Protein AF-A0A3B9BF27-F1 (afdb_monomer)

Radius of gyration: 24.74 Å; Cα contacts (8 Å, |Δi|>4): 960; chains: 1; bounding box: 70×64×66 Å

Nearest PDB structures (foldseek):
  7t56-assembly1_B  TM=7.769E-01  e=1.059E-02  Acetivibrio thermocellus
  8qyq-assembly2_B  TM=7.021E-01  e=7.537E-02  Bos taurus
  7dhw-assembly1_A  TM=6.834E-01  e=6.370E-02  Arabidopsis thaliana
  7uwz-assembly1_A  TM=6.287E-01  e=6.737E-02  synthetic construct
  2xk0-assembly1_A  TM=6.830E-01  e=8.406E-01  Drosophila melanogaster

Mean predicted aligned error: 11.47 Å

Foldseek 3Di:
DDDDDDDDPPPDPDPDWDWDWWAFPVGDIFTWTWPADDPQKTWTAGPVRDIDIDGVNRTDPVNSVVNVVRNVVVVVVVVVPPDDDDDFDDADPFWVVNVCVQQVFPQDPGQDQWQDFPVRNCVRRVFDWFWAAQFKTKGKDCDDPPDGTSRADFNMKMWMDHRGTTAKIKTWGQFLQVAQQADDFPPPLHHHDPHDPDLVVSQVRLVVRLVSNQVSLCVRQNHWDWDWADDFLLIFIWTWGDHGQWIWTWGGDGSGTIMIMIGGVVCVVVRNDDDADDQVVLLVVLLVQWDQDPLQKTFGGRQTAAAPHSGQQQQLRQVCSQCVSNVQDGDSSSLCVQQVAHRRGDGDNVSSLVRCQRSLVVSVKGKDKDQFQDDLVVLCVCLNSSWKKKFKFAPDPVVVVVQVVLQVVVVVDDSVVLLVVQVVVLVCCVVPDQDDQPHRIGIWIFGIAGPSSQKTWIAGNSTDVRRTTIDHSSVSRSGTSRIMMTMHD

Sequence (489 aa):
MKAFFFIFWITCSSLNGQFIELKNTTGTIIEARVLSFQNGKVKLQRNDGLTFVASISIFDSQSIEVIKQKAGEISESKKSRTVSSGSRAEKSKVSFSKMNESVGQELFVDINLWDDTADEVGGRLNWPVESATSNSISCRLYAPSNYRFLGSRPYSAVFYGSTDNISSFSLVFANKGDCFAAGGVAEEHFKDGTVTNDPAELEKMIERDAEFITQKLDDILGPGKRQNFGQGSAKRKVTRWDWNDHSFLVSVAEGEFVSLSIDKIEVADKRGRQSKVADMHLRRVHEANVEKRDNGDVVILNIPMVDQGPKGYCVPATFERCMRYMEIPADMYLLAMAGNTGMGGGTVISTLVNSVQQEVWTAGRTLNTLNGFPTFKELEKYLKDGVPILWGMHSTQWFNDTANRRTSMRKASQPDMWRKIIEKADEKLEDVSSPQRGENLHICIIHGFNETTKEIAFTDSWGPRFTERWISAKEAEHFSSGRCWVIEY

Secondary structure (DSSP, 8-state):
-------------------EEEEBTTS-EEEEEEEEEETTEEEEEETTS-EEEEEGGGB-HHHHHHHHHHHHHHHHHHHTT------PPPPPSS-HHHHHHHHTS---SSS-STTS-HHHHHHHHTPPEEEE-SS-EEEEE---TT--BTTB--SEEEEEE-SS-EEEEEEEEEEGGGTT--S--GGG--S-------HHHHHHHHHHHHHHHHHHHHHHH-S-EEEEE-SGGG-EEEEEEEETTEEEEEEEETTTEEEEEEEEHHHHHTTTPPPPPPHHHHHHHHHHTEEE-TTSEEEE--PPP----SSB-HHHHHHHHHHHHTT----HHHHHHHTTPPTTB---HHHHHHHHHHHHHHTT-EEEEEESSPPHHHHHHHHHTT--EEEEEE--HHHHHHHHHHHHHHTTS-HHHHHHHHHHHHTTGGGSPPPPTTSSEEEEEEEEEETTTTEEEEE-SS-GGGS-EEEEHHHHHHTEEEEEEEEE-

Solvent-accessible surface area (backbone atoms only — not comparable to full-atom values): 26097 Å² total; per-residue (Å²): 141,81,85,85,82,82,79,80,78,78,76,75,82,72,84,85,56,71,72,41,79,38,36,31,72,87,68,56,74,45,58,30,19,71,77,44,61,58,97,64,33,33,33,36,31,34,89,89,62,56,69,51,76,44,57,44,82,51,35,28,75,68,34,43,52,54,52,53,52,53,34,50,57,52,53,57,58,51,68,74,67,77,81,82,90,72,91,74,72,83,73,58,91,72,50,38,67,61,49,23,62,48,34,60,42,60,75,48,94,49,82,62,64,59,71,39,29,44,70,58,49,25,59,54,65,69,28,48,77,52,21,81,40,95,76,37,28,29,26,47,31,73,44,56,96,85,46,49,50,29,83,31,52,36,51,37,36,34,38,40,25,24,88,66,19,41,60,37,36,48,31,33,33,42,43,36,43,55,20,59,32,12,39,48,68,60,98,53,48,71,52,69,50,100,45,60,92,47,67,71,57,50,34,52,43,24,52,52,44,46,51,46,39,50,48,49,44,30,77,73,68,42,84,60,45,82,45,68,35,45,54,60,54,54,47,42,61,27,38,36,41,72,57,65,64,33,27,43,34,40,31,72,44,89,74,44,31,21,35,39,35,41,33,39,38,71,42,58,74,51,22,56,60,77,81,67,68,59,54,74,59,51,48,56,54,26,40,71,26,40,46,77,45,96,87,52,39,37,36,45,51,66,63,51,58,36,59,40,66,38,34,43,34,39,57,26,17,44,48,26,25,56,33,46,61,68,75,31,93,62,48,40,68,49,39,30,57,40,15,63,40,34,76,35,21,50,54,50,63,70,47,28,54,64,32,47,44,55,42,37,45,68,44,61,30,44,74,44,80,43,91,31,63,74,53,72,71,55,48,49,55,38,33,67,54,30,38,53,34,41,36,33,25,42,67,41,69,69,54,51,57,48,24,57,51,43,46,56,53,53,79,80,45,57,67,75,62,44,27,55,53,44,55,58,48,60,73,50,46,84,78,50,82,70,76,59,91,84,51,53,71,43,39,36,35,40,34,25,36,22,81,86,53,47,27,33,27,32,28,48,30,67,30,77,88,32,65,69,36,33,45,43,47,68,55,52,49,60,37,38,67,44,39,28,34,37,68,44,105

pLDDT: mean 85.92, std 17.18, range [22.39, 98.81]

Structure (mmCIF, N/CA/C/O backbone):
data_AF-A0A3B9BF27-F1
#
_entry.id   AF-A0A3B9BF27-F1
#
loop_
_atom_site.group_PDB
_atom_site.id
_atom_site.type_symbol
_atom_site.label_atom_id
_atom_site.label_alt_id
_atom_site.label_comp_id
_atom_site.label_asym_id
_atom_site.label_entity_id
_atom_site.label_seq_id
_atom_site.pdbx_PDB_ins_code
_atom_site.Cartn_x
_atom_site.Cartn_y
_atom_site.Cartn_z
_atom_site.occupancy
_atom_site.B_iso_or_equiv
_atom_site.auth_seq_id
_atom_site.auth_comp_id
_atom_site.auth_asym_id
_atom_site.auth_atom_id
_atom_site.pdbx_PDB_model_num
ATOM 1 N N . MET A 1 1 ? 45.923 -36.203 27.748 1.00 36.72 1 MET A N 1
ATOM 2 C CA . MET A 1 1 ? 44.979 -35.082 27.938 1.00 36.72 1 MET A CA 1
ATOM 3 C C . MET A 1 1 ? 44.240 -34.851 26.631 1.00 36.72 1 MET A C 1
ATOM 5 O O . MET A 1 1 ? 44.827 -34.320 25.702 1.00 36.72 1 MET A O 1
ATOM 9 N N . LYS A 1 2 ? 43.006 -35.351 26.516 1.00 24.52 2 LYS A N 1
ATOM 10 C CA . LYS A 1 2 ? 42.128 -35.133 25.358 1.00 24.52 2 LYS A CA 1
ATOM 11 C C . LYS A 1 2 ? 40.866 -34.456 25.883 1.00 24.52 2 LYS A C 1
ATOM 13 O O . LYS A 1 2 ? 40.175 -35.036 26.714 1.00 24.52 2 LYS A O 1
ATOM 18 N N . ALA A 1 3 ? 40.650 -33.213 25.468 1.00 25.34 3 ALA A N 1
ATOM 19 C CA . ALA A 1 3 ? 39.481 -32.424 25.822 1.00 25.34 3 ALA A CA 1
ATOM 20 C C . ALA A 1 3 ? 38.277 -32.891 24.992 1.00 25.34 3 ALA A C 1
ATOM 22 O O . ALA A 1 3 ? 38.377 -33.053 23.775 1.00 25.34 3 ALA A O 1
ATOM 23 N N . PHE A 1 4 ? 37.161 -33.135 25.674 1.00 24.33 4 PHE A N 1
ATOM 24 C CA . PHE A 1 4 ? 35.871 -33.469 25.084 1.00 24.33 4 PHE A CA 1
ATOM 25 C C . PHE A 1 4 ? 35.261 -32.222 24.431 1.00 24.33 4 PHE A C 1
ATOM 27 O O . PHE A 1 4 ? 34.983 -31.237 25.111 1.00 24.33 4 PHE A O 1
ATOM 34 N N . PHE A 1 5 ? 35.025 -32.282 23.120 1.00 23.50 5 PHE A N 1
ATOM 35 C CA . PHE A 1 5 ? 34.144 -31.354 22.415 1.00 23.50 5 PHE A CA 1
ATOM 36 C C . PHE A 1 5 ? 32.696 -31.823 22.600 1.00 23.50 5 PHE A C 1
ATOM 38 O O . PHE A 1 5 ? 32.316 -32.885 22.108 1.00 23.50 5 PHE A O 1
ATOM 45 N N . PHE A 1 6 ? 31.886 -31.034 23.303 1.00 23.61 6 PHE A N 1
ATOM 46 C CA . PHE A 1 6 ? 30.432 -31.177 23.292 1.00 23.61 6 PHE A CA 1
ATOM 47 C C . PHE A 1 6 ? 29.896 -30.560 21.995 1.00 23.61 6 PHE A C 1
ATOM 49 O O . PHE A 1 6 ? 29.881 -29.342 21.834 1.00 23.61 6 PHE A O 1
ATOM 56 N N . ILE A 1 7 ? 29.471 -31.407 21.059 1.00 24.73 7 ILE A N 1
ATOM 57 C CA . ILE A 1 7 ? 28.690 -30.992 19.892 1.00 24.73 7 ILE A CA 1
ATOM 58 C C . ILE A 1 7 ? 27.243 -30.834 20.366 1.00 24.73 7 ILE A C 1
ATOM 60 O O . ILE A 1 7 ? 26.553 -31.822 20.612 1.00 24.73 7 ILE A O 1
ATOM 64 N N . PHE A 1 8 ? 26.786 -29.590 20.506 1.00 23.47 8 PHE A N 1
ATOM 65 C CA . PHE A 1 8 ? 25.363 -29.288 20.633 1.00 23.47 8 PHE A CA 1
ATOM 66 C C . PHE A 1 8 ? 24.697 -29.556 19.281 1.00 23.47 8 PHE A C 1
ATOM 68 O O . PHE A 1 8 ? 24.867 -28.799 18.326 1.00 23.47 8 PHE A O 1
ATOM 75 N N . TRP A 1 9 ? 23.941 -30.647 19.192 1.00 22.39 9 TRP A N 1
ATOM 76 C CA . TRP A 1 9 ? 22.953 -30.814 18.134 1.00 22.39 9 TRP A CA 1
ATOM 77 C C . TRP A 1 9 ? 21.828 -29.813 18.396 1.00 22.39 9 TRP A C 1
ATOM 79 O O . TRP A 1 9 ? 21.000 -30.012 19.283 1.00 22.39 9 TRP A O 1
ATOM 89 N N . ILE A 1 10 ? 21.801 -28.719 17.635 1.00 25.25 10 ILE A N 1
ATOM 90 C CA . ILE A 1 10 ? 20.584 -27.925 17.482 1.00 25.25 10 ILE A CA 1
ATOM 91 C C . ILE A 1 10 ? 19.628 -28.807 16.683 1.00 25.25 10 ILE A C 1
ATOM 93 O O . ILE A 1 10 ? 19.760 -28.960 15.470 1.00 25.25 10 ILE A O 1
ATOM 97 N N . THR A 1 11 ? 18.691 -29.443 17.380 1.00 23.88 11 THR A N 1
ATOM 98 C CA . THR A 1 11 ? 17.555 -30.111 16.756 1.00 23.88 11 THR A CA 1
ATOM 99 C C . THR A 1 11 ? 16.756 -29.058 16.001 1.00 23.88 11 THR A C 1
ATOM 101 O O . THR A 1 11 ? 16.058 -28.241 16.602 1.00 23.88 11 THR A O 1
ATOM 104 N N . CYS A 1 12 ? 16.895 -29.067 14.678 1.00 24.80 12 CYS A N 1
ATOM 105 C CA . CYS A 1 12 ? 15.988 -28.404 13.761 1.00 24.80 12 CYS A CA 1
ATOM 106 C C . CYS A 1 12 ? 14.573 -28.896 14.099 1.00 24.80 12 CYS A C 1
ATOM 108 O O . CYS A 1 12 ? 14.295 -30.094 14.016 1.00 24.80 12 CYS A O 1
ATOM 110 N N . SER A 1 13 ? 13.705 -28.003 14.570 1.00 25.14 13 SER A N 1
ATOM 111 C CA . SER A 1 13 ? 12.299 -28.307 14.806 1.00 25.14 13 SER A CA 1
ATOM 112 C C . SER A 1 13 ? 11.662 -28.646 13.464 1.00 25.14 13 SER A C 1
ATOM 114 O O . SER A 1 13 ? 11.386 -27.782 12.635 1.00 25.14 13 SER A O 1
ATOM 116 N N . SER A 1 14 ? 11.473 -29.940 13.238 1.00 28.36 14 SER A N 1
ATOM 117 C CA . SER A 1 14 ? 10.860 -30.476 12.041 1.00 28.36 14 SER A CA 1
ATOM 118 C C . SER A 1 14 ? 9.440 -29.922 11.879 1.00 28.36 14 SER A C 1
ATOM 120 O O . SER A 1 14 ? 8.567 -30.078 12.738 1.00 28.36 14 SER A O 1
ATOM 122 N N . LEU A 1 15 ? 9.192 -29.266 10.743 1.00 39.56 15 LEU A N 1
ATOM 123 C CA . LEU A 1 15 ? 7.848 -29.092 10.196 1.00 39.56 15 LEU A CA 1
ATOM 124 C C . LEU A 1 15 ? 7.354 -30.488 9.784 1.00 39.56 15 LEU A C 1
ATOM 126 O O . LEU A 1 15 ? 7.536 -30.899 8.639 1.00 39.56 15 LEU A O 1
ATOM 130 N N . ASN A 1 16 ? 6.816 -31.243 10.742 1.00 46.56 16 ASN A N 1
ATOM 131 C CA . ASN A 1 16 ? 6.290 -32.590 10.529 1.00 46.56 16 ASN A CA 1
ATOM 132 C C . ASN A 1 16 ? 5.032 -32.543 9.651 1.00 46.56 16 ASN A C 1
ATOM 134 O O . ASN A 1 16 ? 3.933 -32.295 10.136 1.00 46.56 16 ASN A O 1
ATOM 138 N N . GLY A 1 17 ? 5.206 -32.830 8.366 1.00 60.81 17 GLY A N 1
ATOM 139 C CA . GLY A 1 17 ? 4.141 -33.238 7.458 1.00 60.81 17 GLY A CA 1
ATOM 140 C C . GLY A 1 17 ? 4.750 -34.129 6.382 1.00 60.81 17 GLY A C 1
ATOM 141 O O . GLY A 1 17 ? 5.678 -33.694 5.701 1.00 60.81 17 GLY A O 1
ATOM 142 N N . GLN A 1 18 ? 4.285 -35.376 6.277 1.00 81.62 18 GLN A N 1
ATOM 143 C CA . GLN A 1 18 ? 4.713 -36.302 5.223 1.00 81.62 18 GLN A CA 1
ATOM 144 C C . GLN A 1 18 ? 4.196 -35.823 3.861 1.00 81.62 18 GLN A C 1
ATOM 146 O O . GLN A 1 18 ? 3.058 -35.359 3.759 1.00 81.62 18 GLN A O 1
ATOM 151 N N . PHE A 1 19 ? 5.035 -35.948 2.832 1.00 89.69 19 PHE A N 1
ATOM 152 C CA . PHE A 1 19 ? 4.610 -35.809 1.442 1.00 89.69 19 PHE A CA 1
ATOM 153 C C . PHE A 1 19 ? 3.716 -36.992 1.062 1.00 89.69 19 PHE A C 1
ATOM 155 O O . PHE A 1 19 ? 3.984 -38.130 1.450 1.00 89.69 19 PHE A O 1
ATOM 162 N N . ILE A 1 20 ? 2.628 -36.697 0.359 1.00 93.00 20 ILE A N 1
ATOM 163 C CA . ILE A 1 20 ? 1.628 -37.655 -0.108 1.00 93.00 20 ILE A CA 1
ATOM 164 C C . ILE A 1 20 ? 1.391 -37.442 -1.606 1.00 93.00 20 ILE A C 1
ATOM 166 O O . ILE A 1 20 ? 1.459 -36.312 -2.098 1.00 93.00 20 ILE A O 1
ATOM 170 N N . GLU A 1 21 ? 1.092 -38.518 -2.332 1.00 94.81 21 GLU A N 1
ATOM 171 C CA . GLU A 1 21 ? 0.585 -38.415 -3.701 1.00 94.81 21 GLU A CA 1
ATOM 172 C C . GLU A 1 21 ? -0.877 -37.966 -3.680 1.00 94.81 21 GLU A C 1
ATOM 174 O O . GLU A 1 21 ? -1.715 -38.542 -2.984 1.00 94.81 21 GLU A O 1
ATOM 179 N N . LEU A 1 22 ? -1.180 -36.934 -4.462 1.00 94.56 22 LEU A N 1
ATOM 180 C CA . LEU A 1 22 ? -2.523 -36.423 -4.686 1.00 94.56 22 LEU A CA 1
ATOM 181 C C . LEU A 1 22 ? -2.805 -36.419 -6.181 1.00 94.56 22 LEU A C 1
ATOM 183 O O . LEU A 1 22 ? -2.006 -35.928 -6.979 1.00 94.56 22 LEU A O 1
ATOM 187 N N . LYS A 1 23 ? -3.967 -36.930 -6.559 1.00 95.38 23 LYS A N 1
ATOM 188 C CA . LYS A 1 23 ? -4.416 -37.038 -7.939 1.00 95.38 23 LYS A CA 1
ATOM 189 C C . LYS A 1 23 ? -5.615 -36.133 -8.174 1.00 95.38 23 LYS A C 1
ATOM 191 O O . LYS A 1 23 ? -6.569 -36.109 -7.395 1.00 95.38 23 LYS A O 1
ATOM 196 N N . ASN A 1 24 ? -5.554 -35.357 -9.249 1.00 90.69 24 ASN A N 1
ATOM 197 C CA . ASN A 1 24 ? -6.658 -34.500 -9.651 1.00 90.69 24 ASN A CA 1
ATOM 198 C C . ASN A 1 24 ? -7.724 -35.282 -10.450 1.00 90.69 24 ASN A C 1
ATOM 200 O O . ASN A 1 24 ? -7.491 -36.400 -10.916 1.00 90.69 24 ASN A O 1
ATOM 204 N N . THR A 1 25 ? -8.891 -34.675 -10.662 1.00 84.81 25 THR A N 1
ATOM 205 C CA . THR A 1 25 ? -10.006 -35.272 -11.418 1.00 84.81 25 THR A CA 1
ATOM 206 C C . THR A 1 25 ? -9.689 -35.520 -12.896 1.00 84.81 25 THR A C 1
ATOM 208 O O . THR A 1 25 ? -10.371 -36.318 -13.534 1.00 84.81 25 THR A O 1
ATOM 211 N N . THR A 1 26 ? -8.638 -34.896 -13.444 1.00 87.50 26 THR A N 1
ATOM 212 C CA . THR A 1 26 ? -8.158 -35.131 -14.819 1.00 87.50 26 THR A CA 1
ATOM 213 C C . THR A 1 26 ? -7.039 -36.174 -14.903 1.00 87.50 26 THR A C 1
ATOM 215 O O . THR A 1 26 ? -6.529 -36.431 -15.990 1.00 87.50 26 THR A O 1
ATOM 218 N N . GLY A 1 27 ? -6.648 -36.786 -13.782 1.00 84.25 27 GLY A N 1
ATOM 219 C CA . GLY A 1 27 ? -5.651 -37.853 -13.711 1.00 84.25 27 GLY A CA 1
ATOM 220 C C . GLY A 1 27 ? -4.201 -37.415 -13.482 1.00 84.25 27 GLY A C 1
ATOM 221 O O . GLY A 1 27 ? -3.340 -38.282 -13.344 1.00 84.25 27 GLY A O 1
ATOM 222 N N . THR A 1 28 ? -3.921 -36.115 -13.403 1.00 90.06 28 THR A N 1
ATOM 223 C CA . THR A 1 28 ? -2.600 -35.567 -13.069 1.00 90.06 28 THR A CA 1
ATOM 224 C C . THR A 1 28 ? -2.277 -35.825 -11.603 1.00 90.06 28 THR A C 1
ATOM 226 O O . THR A 1 28 ? -3.087 -35.530 -10.724 1.00 90.06 28 THR A O 1
ATOM 229 N N . ILE A 1 29 ? -1.075 -36.336 -11.345 1.00 93.81 29 ILE A N 1
ATOM 230 C CA . ILE A 1 29 ? -0.583 -36.647 -10.003 1.00 93.81 29 ILE A CA 1
ATOM 231 C C . ILE A 1 29 ? 0.442 -35.597 -9.579 1.00 93.81 29 ILE A C 1
ATOM 233 O O . ILE A 1 29 ? 1.282 -35.175 -10.376 1.00 93.81 29 ILE A O 1
ATOM 237 N N . ILE A 1 30 ? 0.367 -35.181 -8.320 1.00 92.44 30 ILE A N 1
ATOM 238 C CA . ILE A 1 30 ? 1.354 -34.333 -7.658 1.00 92.44 30 ILE A CA 1
ATOM 239 C C . ILE A 1 30 ? 1.804 -34.990 -6.355 1.00 92.44 30 ILE A C 1
ATOM 241 O O . ILE A 1 30 ? 1.023 -35.666 -5.692 1.00 92.44 30 ILE A O 1
ATOM 245 N N . GLU A 1 31 ? 3.042 -34.730 -5.952 1.00 94.75 31 GLU A N 1
ATOM 246 C CA . GLU A 1 31 ? 3.528 -35.052 -4.614 1.00 94.75 31 GLU A CA 1
ATOM 247 C C . GLU A 1 31 ? 3.560 -33.764 -3.785 1.00 94.75 31 GLU A C 1
ATOM 249 O O . GLU A 1 31 ? 4.245 -32.793 -4.128 1.00 94.75 31 GLU A O 1
ATOM 254 N N . ALA A 1 32 ? 2.778 -33.723 -2.711 1.00 92.62 32 ALA A N 1
ATOM 255 C CA . ALA A 1 32 ? 2.674 -32.546 -1.862 1.00 92.62 32 ALA A CA 1
ATOM 256 C C . ALA A 1 32 ? 2.400 -32.929 -0.410 1.00 92.62 32 ALA A C 1
ATOM 258 O O . ALA A 1 32 ? 1.841 -33.982 -0.123 1.00 92.62 32 ALA A O 1
ATOM 259 N N . ARG A 1 33 ? 2.758 -32.058 0.529 1.00 92.62 33 ARG A N 1
ATOM 260 C CA . ARG A 1 33 ? 2.316 -32.159 1.921 1.00 92.62 33 ARG A CA 1
ATOM 261 C C . ARG A 1 33 ? 1.164 -31.198 2.180 1.00 92.62 33 ARG A C 1
ATOM 263 O O . ARG A 1 33 ? 1.168 -30.066 1.693 1.00 92.62 33 ARG A O 1
ATOM 270 N N . VAL A 1 34 ? 0.197 -31.642 2.976 1.00 89.81 34 VAL A N 1
ATOM 271 C CA . VAL A 1 34 ? -0.914 -30.802 3.438 1.00 89.81 34 VAL A CA 1
ATOM 272 C C . VAL A 1 34 ? -0.406 -29.874 4.531 1.00 89.81 34 VAL A C 1
ATOM 274 O O . VAL A 1 34 ? 0.190 -30.330 5.503 1.00 89.81 34 VAL A O 1
ATOM 277 N N . LEU A 1 35 ? -0.627 -28.573 4.365 1.00 83.19 35 LEU A N 1
ATOM 278 C CA . LEU A 1 35 ? -0.299 -27.559 5.370 1.00 83.19 35 LEU A CA 1
ATOM 279 C C . LEU A 1 35 ? -1.537 -27.139 6.167 1.00 83.19 35 LEU A C 1
ATOM 281 O O . LEU A 1 35 ? -1.462 -26.935 7.378 1.00 83.19 35 LEU A O 1
ATOM 285 N N . SER A 1 36 ? -2.678 -27.018 5.491 1.00 83.19 36 SER A N 1
ATOM 286 C CA . SER A 1 36 ? -3.979 -26.744 6.100 1.00 83.19 36 SER A CA 1
ATOM 287 C C . SER A 1 36 ? -5.114 -27.150 5.157 1.00 83.19 36 SER A C 1
ATOM 289 O O . SER A 1 36 ? -4.931 -27.235 3.942 1.00 83.19 36 SER A O 1
ATOM 291 N N . PHE A 1 37 ? -6.294 -27.407 5.717 1.00 83.12 37 PHE A N 1
ATOM 292 C CA . PHE A 1 37 ? -7.528 -27.638 4.969 1.00 83.12 37 PHE A CA 1
ATOM 293 C C . PHE A 1 37 ? -8.686 -26.996 5.725 1.00 83.12 37 PHE A C 1
ATOM 295 O O . PHE A 1 37 ? -8.902 -27.305 6.897 1.00 83.12 37 PHE A O 1
ATOM 302 N N . GLN A 1 38 ? -9.415 -26.109 5.057 1.00 75.38 38 GLN A N 1
ATOM 303 C CA . GLN A 1 38 ? -10.543 -25.384 5.634 1.00 75.38 38 GLN A CA 1
ATOM 304 C C . GLN A 1 38 ? -11.486 -24.955 4.510 1.00 75.38 38 GLN A C 1
ATOM 306 O O . GLN A 1 38 ? -11.040 -24.616 3.414 1.00 75.38 38 GLN A O 1
ATOM 311 N N . ASN A 1 39 ? -12.796 -25.022 4.751 1.00 71.44 39 ASN A N 1
ATOM 312 C CA . ASN A 1 39 ? -13.835 -24.543 3.827 1.00 71.44 39 ASN A CA 1
ATOM 313 C C . ASN A 1 39 ? -13.705 -25.077 2.387 1.00 71.44 39 ASN A C 1
ATOM 315 O O . ASN A 1 39 ? -13.898 -24.357 1.410 1.00 71.44 39 ASN A O 1
ATOM 319 N N . GLY A 1 40 ? -13.341 -26.355 2.239 1.00 75.25 40 GLY A N 1
ATOM 320 C CA . GLY A 1 40 ? -13.203 -26.981 0.923 1.00 75.25 40 GLY A CA 1
ATOM 321 C C . GLY A 1 40 ? -11.987 -26.505 0.120 1.00 75.25 40 GLY A C 1
ATOM 322 O O . GLY A 1 40 ? -11.905 -26.806 -1.068 1.00 75.25 40 GLY A O 1
ATOM 323 N N . LYS A 1 41 ? -11.033 -25.794 0.728 1.00 81.31 41 LYS A N 1
ATOM 324 C CA . LYS A 1 41 ? -9.732 -25.465 0.133 1.00 81.31 41 LYS A CA 1
ATOM 325 C C . LYS A 1 41 ? -8.607 -26.124 0.923 1.00 81.31 41 LYS A C 1
ATOM 327 O O . LYS A 1 41 ? -8.663 -26.203 2.149 1.00 81.31 41 LYS A O 1
ATOM 332 N N . VAL A 1 42 ? -7.581 -26.590 0.220 1.00 88.88 42 VAL A N 1
ATOM 333 C CA . VAL A 1 42 ? -6.380 -27.202 0.798 1.00 88.88 42 VAL A CA 1
ATOM 334 C C . VAL A 1 42 ? -5.151 -26.375 0.430 1.00 88.88 42 VAL A C 1
ATOM 336 O O . VAL A 1 42 ? -4.945 -26.044 -0.738 1.00 88.88 42 VAL A O 1
ATOM 339 N N . LYS A 1 43 ? -4.333 -26.036 1.429 1.00 86.69 43 LYS A N 1
ATOM 340 C CA . LYS A 1 43 ? -3.001 -25.455 1.241 1.00 86.69 43 LYS A CA 1
ATOM 341 C C . LYS A 1 43 ? -2.001 -26.599 1.161 1.00 86.69 43 LYS A C 1
ATOM 343 O O . LYS A 1 43 ? -1.880 -27.394 2.097 1.00 86.69 43 LYS A O 1
ATOM 348 N N . LEU A 1 44 ? -1.301 -26.679 0.041 1.00 89.69 44 LEU A N 1
ATOM 349 C CA . LEU A 1 44 ? -0.354 -27.737 -0.278 1.00 89.69 44 LEU A CA 1
ATOM 350 C C . LEU A 1 44 ? 1.029 -27.141 -0.487 1.00 89.69 44 LEU A C 1
ATOM 352 O O . LEU A 1 44 ? 1.158 -26.041 -1.020 1.00 89.69 44 LEU A O 1
ATOM 356 N N . GLN A 1 45 ? 2.056 -27.889 -0.103 1.00 84.88 45 GLN A N 1
ATOM 357 C CA . GLN A 1 45 ? 3.433 -27.579 -0.458 1.00 84.88 45 GLN A CA 1
ATOM 358 C C . GLN A 1 45 ? 4.056 -28.746 -1.211 1.00 84.88 45 GLN A C 1
ATOM 360 O O . GLN A 1 45 ? 4.026 -29.876 -0.725 1.00 84.88 45 GLN A O 1
ATOM 365 N N . ARG A 1 46 ? 4.624 -28.467 -2.381 1.00 89.25 46 ARG A N 1
ATOM 366 C CA . ARG A 1 46 ? 5.381 -29.426 -3.194 1.00 89.25 46 ARG A CA 1
ATOM 367 C C . ARG A 1 46 ? 6.794 -29.639 -2.655 1.00 89.25 46 ARG A C 1
ATOM 369 O O . ARG A 1 46 ? 7.268 -28.897 -1.796 1.00 89.25 46 ARG A O 1
ATOM 376 N N . ASN A 1 47 ? 7.460 -30.678 -3.150 1.00 83.44 47 ASN A N 1
ATOM 377 C CA . ASN A 1 47 ? 8.831 -31.023 -2.758 1.00 83.44 47 ASN A CA 1
ATOM 378 C C . ASN A 1 47 ? 9.860 -29.921 -3.095 1.00 83.44 47 ASN A C 1
ATOM 380 O O . ASN A 1 47 ? 10.835 -29.756 -2.369 1.00 83.44 47 ASN A O 1
ATOM 384 N N . ASP A 1 48 ? 9.595 -29.122 -4.128 1.00 73.75 48 ASP A N 1
ATOM 385 C CA . ASP A 1 48 ? 10.350 -27.928 -4.531 1.00 73.75 48 ASP A CA 1
ATOM 386 C C . ASP A 1 48 ? 10.136 -26.711 -3.604 1.00 73.75 48 ASP A C 1
ATOM 388 O O . ASP A 1 48 ? 10.753 -25.665 -3.792 1.00 73.75 48 ASP A O 1
ATOM 392 N N . GLY A 1 49 ? 9.284 -26.840 -2.582 1.00 69.81 49 GLY A N 1
ATOM 393 C CA . GLY A 1 49 ? 8.975 -25.793 -1.612 1.00 69.81 49 GLY A CA 1
ATOM 394 C C . GLY A 1 49 ? 7.829 -24.867 -2.025 1.00 69.81 49 GLY A C 1
ATOM 395 O O . GLY A 1 49 ? 7.341 -24.117 -1.168 1.00 69.81 49 GLY A O 1
ATOM 396 N N . LEU A 1 50 ? 7.339 -24.951 -3.268 1.00 69.75 50 LEU A N 1
ATOM 397 C CA . LEU A 1 50 ? 6.244 -24.117 -3.756 1.00 69.75 50 LEU A CA 1
ATOM 398 C C . LEU A 1 50 ? 4.958 -24.430 -2.991 1.00 69.75 50 LEU A C 1
ATOM 400 O O . LEU A 1 50 ? 4.515 -25.579 -2.910 1.00 69.75 50 LEU A O 1
ATOM 404 N N . THR A 1 51 ? 4.361 -23.383 -2.426 1.00 80.69 51 THR A N 1
ATOM 405 C CA . THR A 1 51 ? 3.111 -23.467 -1.672 1.00 80.69 51 THR A CA 1
ATOM 406 C C . THR A 1 51 ? 1.984 -22.847 -2.476 1.00 80.69 51 THR A C 1
ATOM 408 O O . THR A 1 51 ? 2.128 -21.753 -3.012 1.00 80.69 51 THR A O 1
ATOM 411 N N . PHE A 1 52 ? 0.853 -23.536 -2.545 1.00 75.06 52 PHE A N 1
ATOM 412 C CA . PHE A 1 52 ? -0.315 -23.082 -3.285 1.00 75.06 52 PHE A CA 1
ATOM 413 C C . PHE A 1 52 ? -1.596 -23.551 -2.603 1.00 75.06 52 PHE A C 1
ATOM 415 O O . PHE A 1 52 ? -1.599 -24.492 -1.805 1.00 75.06 52 PHE A O 1
ATOM 422 N N . VAL A 1 53 ? -2.695 -22.869 -2.911 1.00 81.81 53 VAL A N 1
ATOM 423 C CA . VAL A 1 53 ? -4.028 -23.202 -2.411 1.00 81.81 53 VAL A CA 1
ATOM 424 C C . VAL A 1 53 ? -4.856 -23.726 -3.572 1.00 81.81 53 VAL A C 1
ATOM 426 O O . VAL A 1 53 ? -4.917 -23.107 -4.633 1.00 81.81 53 VAL A O 1
ATOM 429 N N . ALA A 1 54 ? -5.498 -24.868 -3.367 1.00 82.00 54 ALA A N 1
ATOM 430 C CA . ALA A 1 54 ? -6.350 -25.520 -4.347 1.00 82.00 54 ALA A CA 1
ATOM 431 C C . ALA A 1 54 ? -7.736 -25.787 -3.755 1.00 82.00 54 ALA A C 1
ATOM 433 O O . ALA A 1 54 ? -7.868 -26.068 -2.562 1.00 82.00 54 ALA A O 1
ATOM 434 N N . SER A 1 55 ? -8.783 -25.737 -4.583 1.00 87.06 55 SER A N 1
ATOM 435 C CA . SER A 1 55 ? -10.092 -26.246 -4.164 1.00 87.06 55 SER A CA 1
ATOM 436 C C . SER A 1 55 ? -10.029 -27.764 -4.039 1.00 87.06 55 SER A C 1
ATOM 438 O O . SER A 1 55 ? -9.484 -28.432 -4.909 1.00 87.06 55 SER A O 1
ATOM 440 N N . ILE A 1 56 ? -10.613 -28.329 -2.984 1.00 89.81 56 ILE A N 1
ATOM 441 C CA . ILE A 1 56 ? -10.639 -29.778 -2.773 1.00 89.81 56 ILE A CA 1
ATOM 442 C C . ILE A 1 56 ? -11.390 -30.511 -3.891 1.00 89.81 56 ILE A C 1
ATOM 444 O O . ILE A 1 56 ? -11.116 -31.677 -4.143 1.00 89.81 56 ILE A O 1
ATOM 448 N N . SER A 1 57 ? -12.293 -29.821 -4.597 1.00 88.44 57 SER A N 1
ATOM 449 C CA . SER A 1 57 ? -13.063 -30.375 -5.716 1.00 88.44 57 SER A CA 1
ATOM 450 C C . SER A 1 57 ? -12.214 -30.723 -6.939 1.00 88.44 57 SER A C 1
ATOM 452 O O . SER A 1 57 ? -12.686 -31.457 -7.805 1.00 88.44 57 SER A O 1
ATOM 454 N N . ILE A 1 58 ? -10.974 -30.223 -7.026 1.00 90.62 58 ILE A N 1
ATOM 455 C CA . ILE A 1 58 ? -10.070 -30.593 -8.120 1.00 90.62 58 ILE A CA 1
ATOM 456 C C . ILE A 1 58 ? -9.463 -31.980 -7.918 1.00 90.62 58 ILE A C 1
ATOM 458 O O . ILE A 1 58 ? -8.899 -32.516 -8.865 1.00 90.62 58 ILE A O 1
ATOM 462 N N . PHE A 1 59 ? -9.532 -32.541 -6.710 1.00 93.56 59 PHE A N 1
ATOM 463 C CA . PHE A 1 59 ? -8.936 -33.826 -6.360 1.00 93.56 59 PHE A CA 1
ATOM 464 C C . PHE A 1 59 ? -9.931 -34.975 -6.524 1.00 93.56 59 PHE A C 1
ATOM 466 O O . PHE A 1 59 ? -11.141 -34.788 -6.400 1.00 93.56 59 PHE A O 1
ATOM 473 N N . ASP A 1 60 ? -9.424 -36.171 -6.816 1.00 93.62 60 ASP A N 1
ATOM 474 C CA . ASP A 1 60 ? -10.251 -37.374 -6.819 1.00 93.62 60 ASP A CA 1
ATOM 475 C C . ASP A 1 60 ? -10.661 -37.788 -5.397 1.00 93.62 60 ASP A C 1
ATOM 477 O O . ASP A 1 60 ? -10.105 -37.333 -4.396 1.00 93.62 60 ASP A O 1
ATOM 481 N N . SER A 1 61 ? -11.666 -38.657 -5.291 1.00 92.81 61 SER A N 1
ATOM 482 C CA . SER A 1 61 ? -12.255 -39.039 -4.003 1.00 92.81 61 SER A CA 1
ATOM 483 C C . SER A 1 61 ? -11.227 -39.594 -3.011 1.00 92.81 61 SER A C 1
ATOM 485 O O . SER A 1 61 ? -11.297 -39.276 -1.827 1.00 92.81 61 SER A O 1
ATOM 487 N N . GLN A 1 62 ? -10.242 -40.357 -3.496 1.00 93.62 62 GLN A N 1
ATOM 488 C CA . GLN A 1 62 ? -9.182 -40.925 -2.663 1.00 93.62 62 GLN A CA 1
ATOM 489 C C . GLN A 1 62 ? -8.267 -39.828 -2.105 1.00 93.62 62 GLN A C 1
ATOM 491 O O . GLN A 1 62 ? -8.003 -39.777 -0.905 1.00 93.62 62 GLN A O 1
ATOM 496 N N . SER A 1 63 ? -7.830 -38.901 -2.953 1.00 95.12 63 SER A N 1
ATOM 497 C CA . SER A 1 63 ? -6.979 -37.777 -2.557 1.00 95.12 63 SER A CA 1
ATOM 498 C C . SER A 1 63 ? -7.694 -36.843 -1.576 1.00 95.12 63 SER A C 1
ATOM 500 O O . SER A 1 63 ? -7.085 -36.357 -0.623 1.00 95.12 63 SER A O 1
ATOM 502 N N . ILE A 1 64 ? -9.003 -36.636 -1.753 1.00 93.25 64 ILE A N 1
ATOM 503 C CA . ILE A 1 64 ? -9.848 -35.863 -0.830 1.00 93.25 64 ILE A CA 1
ATOM 504 C C . ILE A 1 64 ? -9.847 -36.472 0.579 1.00 93.25 64 ILE A C 1
ATOM 506 O O . ILE A 1 64 ? -9.745 -35.733 1.562 1.00 93.25 64 ILE A O 1
ATOM 510 N N . GLU A 1 65 ? -9.964 -37.795 0.704 1.00 93.12 65 GLU A N 1
ATOM 511 C CA . GLU A 1 65 ? -9.941 -38.480 2.004 1.00 93.12 65 GLU A CA 1
ATOM 512 C C . GLU A 1 65 ? -8.589 -38.323 2.702 1.00 93.12 65 GLU A C 1
ATOM 514 O O . GLU A 1 65 ? -8.544 -37.936 3.874 1.00 93.12 65 GLU A O 1
ATOM 519 N N . VAL A 1 66 ? -7.489 -38.519 1.969 1.00 93.12 66 VAL A N 1
ATOM 520 C CA . VAL A 1 66 ? -6.131 -38.358 2.512 1.00 93.12 66 VAL A CA 1
ATOM 521 C C . VAL A 1 66 ? -5.887 -36.914 2.964 1.00 93.12 66 VAL A C 1
ATOM 523 O O . VAL A 1 66 ? -5.338 -36.688 4.047 1.00 93.12 66 VAL A O 1
ATOM 526 N N . ILE A 1 67 ? -6.344 -35.922 2.190 1.00 91.19 67 ILE A N 1
ATOM 527 C CA . ILE A 1 67 ? -6.252 -34.501 2.560 1.00 91.19 67 ILE A CA 1
ATOM 528 C C . ILE A 1 67 ? -6.966 -34.234 3.889 1.00 91.19 67 ILE A C 1
ATOM 530 O O . ILE A 1 67 ? -6.393 -33.604 4.782 1.00 91.19 67 ILE A O 1
ATOM 534 N N . LYS A 1 68 ? -8.201 -34.726 4.042 1.00 90.94 68 LYS A N 1
ATOM 535 C CA . LYS A 1 68 ? -8.991 -34.543 5.269 1.00 90.94 68 LYS A CA 1
ATOM 536 C C . LYS A 1 68 ? -8.337 -35.213 6.474 1.00 90.94 68 LYS A C 1
ATOM 538 O O . LYS A 1 68 ? -8.291 -34.608 7.544 1.00 90.94 68 LYS A O 1
ATOM 543 N N . GLN A 1 69 ? -7.795 -36.417 6.298 1.00 91.62 69 GLN A N 1
ATOM 544 C CA . GLN A 1 69 ? -7.074 -37.122 7.356 1.00 91.62 69 GLN A CA 1
ATOM 545 C C . GLN A 1 69 ? -5.856 -36.317 7.827 1.00 91.62 69 GLN A C 1
ATOM 547 O O . GLN A 1 69 ? -5.718 -36.041 9.020 1.00 91.62 69 GLN A O 1
ATOM 552 N N . LYS A 1 70 ? -5.001 -35.875 6.895 1.00 89.38 70 LYS A N 1
ATOM 553 C CA . LYS A 1 70 ? -3.788 -35.114 7.232 1.00 89.38 70 LYS A CA 1
ATOM 554 C C . LYS A 1 70 ? -4.096 -33.766 7.869 1.00 89.38 70 LYS A C 1
ATOM 556 O O . LYS A 1 70 ? -3.402 -33.345 8.789 1.00 89.38 70 LYS A O 1
ATOM 561 N N . ALA A 1 71 ? -5.167 -33.112 7.441 1.00 84.81 71 ALA A N 1
ATOM 562 C CA . ALA A 1 71 ? -5.640 -31.896 8.082 1.00 84.81 71 ALA A CA 1
ATOM 563 C C . ALA A 1 71 ? -6.098 -32.108 9.534 1.00 84.81 71 ALA A C 1
ATOM 565 O O . ALA A 1 71 ? -5.831 -31.258 10.387 1.00 84.81 71 ALA A O 1
ATOM 566 N N . GLY A 1 72 ? -6.746 -33.241 9.822 1.00 80.06 72 GLY A N 1
ATOM 567 C CA . GLY A 1 72 ? -7.124 -33.636 11.181 1.00 80.06 72 GLY A CA 1
ATOM 568 C C . GLY A 1 72 ? -5.907 -33.786 12.100 1.00 80.06 72 GLY A C 1
ATOM 569 O O . GLY A 1 72 ? -5.868 -33.166 13.163 1.00 80.06 72 GLY A O 1
ATOM 570 N N . GLU A 1 73 ? -4.875 -34.504 11.640 1.00 83.75 73 GLU A N 1
ATOM 571 C CA . GLU A 1 73 ? -3.602 -34.692 12.365 1.00 83.75 73 GLU A CA 1
ATOM 572 C C . GLU A 1 73 ? -2.928 -33.342 12.708 1.00 83.75 73 GLU A C 1
ATOM 574 O O . GLU A 1 73 ? -2.428 -33.129 13.818 1.00 83.75 73 GLU A O 1
ATOM 579 N N . ILE A 1 74 ? -2.960 -32.384 11.774 1.00 76.31 74 ILE A N 1
ATOM 580 C CA . ILE A 1 74 ? -2.400 -31.035 11.967 1.00 76.31 74 ILE A CA 1
ATOM 581 C C . ILE A 1 74 ? -3.194 -30.249 13.019 1.00 76.31 74 ILE A C 1
ATOM 583 O O . ILE A 1 74 ? -2.593 -29.588 13.871 1.00 76.31 74 ILE A O 1
ATOM 587 N N . SER A 1 75 ? -4.526 -30.326 12.992 1.00 67.75 75 SER A N 1
ATOM 588 C CA . SER A 1 75 ? -5.403 -29.617 13.937 1.00 67.75 75 SER A CA 1
ATOM 589 C C . SER A 1 75 ? -5.207 -30.088 15.385 1.00 67.75 75 SER A C 1
ATOM 591 O O . SER A 1 75 ? -5.089 -29.266 16.301 1.00 67.75 75 SER A O 1
ATOM 593 N N . GLU A 1 76 ? -5.066 -31.398 15.605 1.00 66.12 76 GLU A N 1
ATOM 594 C CA . GLU A 1 76 ? -4.778 -31.967 16.929 1.00 66.12 76 GLU A CA 1
ATOM 595 C C . GLU A 1 76 ? -3.398 -31.542 17.452 1.00 66.12 76 GLU A C 1
ATOM 597 O O . GLU A 1 76 ? -3.259 -31.163 18.619 1.00 66.12 76 GLU A O 1
ATOM 602 N N . SER A 1 77 ? -2.390 -31.490 16.573 1.00 60.41 77 SER A N 1
ATOM 603 C CA . SER A 1 77 ? -1.040 -31.046 16.943 1.00 60.41 77 SER A CA 1
ATOM 604 C C . SER A 1 77 ? -0.978 -29.565 17.353 1.00 60.41 77 SER A C 1
ATOM 606 O O . SER A 1 77 ? -0.199 -29.201 18.240 1.00 60.41 77 SER A O 1
ATOM 608 N N . LYS A 1 78 ? -1.823 -28.708 16.755 1.00 56.44 78 LYS A N 1
ATOM 609 C CA . LYS A 1 78 ? -1.925 -27.281 17.105 1.00 56.44 78 LYS A CA 1
ATOM 610 C C . LYS A 1 78 ? -2.583 -27.087 18.469 1.00 56.44 78 LYS A C 1
ATOM 612 O O . LYS A 1 78 ? -2.061 -26.313 19.267 1.00 56.44 78 LYS A O 1
ATOM 617 N N . LYS A 1 79 ? -3.649 -27.835 18.787 1.00 50.31 79 LYS A N 1
ATOM 618 C CA . LYS A 1 79 ? -4.317 -27.764 20.105 1.00 50.31 79 LYS A CA 1
ATOM 619 C C . LYS A 1 79 ? -3.383 -28.108 21.269 1.00 50.31 79 LYS A C 1
ATOM 621 O O . LYS A 1 79 ? -3.516 -27.527 22.341 1.00 50.31 79 LYS A O 1
ATOM 626 N N . SER A 1 80 ? -2.408 -28.994 21.058 1.00 44.59 80 SER A N 1
ATOM 627 C CA . SER A 1 80 ? -1.428 -29.367 22.088 1.00 44.59 80 SER A CA 1
ATOM 628 C C . SER A 1 80 ? -0.356 -28.296 22.363 1.00 44.59 80 SER A C 1
ATOM 630 O O . SER A 1 80 ? 0.353 -28.415 23.362 1.00 44.59 80 SER A O 1
ATOM 632 N N . ARG A 1 81 ? -0.191 -27.275 21.507 1.00 44.41 81 ARG A N 1
ATOM 633 C CA . ARG A 1 81 ? 0.890 -26.270 21.620 1.00 44.41 81 ARG A CA 1
ATOM 634 C C . ARG A 1 81 ? 0.451 -24.919 22.199 1.00 44.41 81 ARG A C 1
ATOM 636 O O . ARG A 1 81 ? 1.312 -24.111 22.531 1.00 44.41 81 ARG A O 1
ATOM 643 N N . THR A 1 82 ? -0.846 -24.669 22.379 1.00 37.59 82 THR A N 1
ATOM 644 C CA . THR A 1 82 ? -1.385 -23.342 22.751 1.00 37.59 82 THR A CA 1
ATOM 645 C C . THR A 1 82 ? -1.604 -23.153 24.259 1.00 37.59 82 THR A C 1
ATOM 647 O O . THR A 1 82 ? -2.592 -22.553 24.679 1.00 37.59 82 THR A O 1
ATOM 650 N N . VAL A 1 83 ? -0.691 -23.648 25.103 1.00 38.72 83 VAL A N 1
ATOM 651 C CA . VAL A 1 83 ? -0.708 -23.371 26.552 1.00 38.72 83 VAL A CA 1
ATOM 652 C C . VAL A 1 83 ? 0.608 -22.715 26.974 1.00 38.72 83 VAL A C 1
ATOM 654 O O . VAL A 1 83 ? 1.504 -23.371 27.493 1.00 38.72 83 VAL A O 1
ATOM 657 N N . SER A 1 84 ? 0.722 -21.398 26.776 1.00 36.66 84 SER A N 1
ATOM 658 C CA . SER A 1 84 ? 1.646 -20.563 27.559 1.00 36.66 84 SER A CA 1
ATOM 659 C C . SER A 1 84 ? 1.146 -19.115 27.684 1.00 36.66 84 SER A C 1
ATOM 661 O O . SER A 1 84 ? 1.327 -18.285 26.799 1.00 36.66 84 SER A O 1
ATOM 663 N N . SER A 1 85 ? 0.471 -18.891 28.812 1.00 38.88 85 SER A N 1
ATOM 664 C CA . SER A 1 85 ? 0.279 -17.684 29.634 1.00 38.88 85 SER A CA 1
ATOM 665 C C . SER A 1 85 ? 0.679 -16.281 29.131 1.00 38.88 85 SER A C 1
ATOM 667 O O . SER A 1 85 ? 1.861 -15.951 29.046 1.00 38.88 85 SER A O 1
ATOM 669 N N . GLY A 1 86 ? -0.326 -15.400 29.084 1.00 31.97 86 GLY A N 1
ATOM 670 C CA . GLY A 1 86 ? -0.253 -13.970 29.409 1.00 31.97 86 GLY A CA 1
ATOM 671 C C . GLY A 1 86 ? -1.544 -13.580 30.148 1.00 31.97 86 GLY A C 1
ATOM 672 O O . GLY A 1 86 ? -2.600 -14.130 29.842 1.00 31.97 86 GLY A O 1
ATOM 673 N N . SER A 1 87 ? -1.466 -12.738 31.184 1.00 39.25 87 SER A N 1
ATOM 674 C CA . SER A 1 87 ? -2.563 -12.439 32.122 1.00 39.25 87 SER A CA 1
ATOM 675 C C . SER A 1 87 ? -3.831 -11.945 31.411 1.00 39.25 87 SER A C 1
ATOM 677 O O . SER A 1 87 ? -3.916 -10.781 31.020 1.00 39.25 87 SER A O 1
ATOM 679 N N . ARG A 1 88 ? -4.828 -12.821 31.254 1.00 47.25 88 ARG A N 1
ATOM 680 C CA . ARG A 1 88 ? -6.117 -12.459 30.662 1.00 47.25 88 ARG A CA 1
ATOM 681 C C . ARG A 1 88 ? -6.896 -11.595 31.646 1.00 47.25 88 ARG A C 1
ATOM 683 O O . ARG A 1 88 ? -7.236 -12.052 32.736 1.00 47.25 88 ARG A O 1
ATOM 690 N N . ALA A 1 89 ? -7.191 -10.364 31.234 1.00 55.44 89 ALA A N 1
ATOM 691 C CA . ALA A 1 89 ? -8.303 -9.613 31.791 1.00 55.44 89 ALA A CA 1
ATOM 692 C C . ALA A 1 89 ? -9.572 -10.486 31.762 1.00 55.44 89 ALA A C 1
ATOM 694 O O . ALA A 1 89 ? -9.705 -11.392 30.931 1.00 55.44 89 ALA A O 1
ATOM 695 N N . GLU A 1 90 ? -10.488 -10.237 32.693 1.00 65.88 90 GLU A N 1
ATOM 696 C CA . GLU A 1 90 ? -11.770 -10.935 32.738 1.00 65.88 90 GLU A CA 1
ATOM 697 C C . GLU A 1 90 ? -12.465 -10.804 31.369 1.00 65.88 90 GLU A C 1
ATOM 699 O O . GLU A 1 90 ? -12.569 -9.699 30.829 1.00 65.88 90 GLU A O 1
ATOM 704 N N . LYS A 1 91 ? -12.873 -11.931 30.762 1.00 77.88 91 LYS A N 1
ATOM 705 C CA . LYS A 1 91 ? -13.501 -11.920 29.430 1.00 77.88 91 LYS A CA 1
ATOM 706 C C . LYS A 1 91 ? -14.726 -11.004 29.453 1.00 77.88 91 LYS A C 1
ATOM 708 O O . LYS A 1 91 ? -15.531 -11.072 30.384 1.00 77.88 91 LYS A O 1
ATOM 713 N N . SER A 1 92 ? -14.872 -10.164 28.428 1.00 87.69 92 SER A N 1
ATOM 714 C CA . SER A 1 92 ? -15.976 -9.208 28.349 1.00 87.69 92 SER A CA 1
ATOM 715 C C . SER A 1 92 ? -17.327 -9.927 28.394 1.00 87.69 92 SER A C 1
ATOM 717 O O . SER 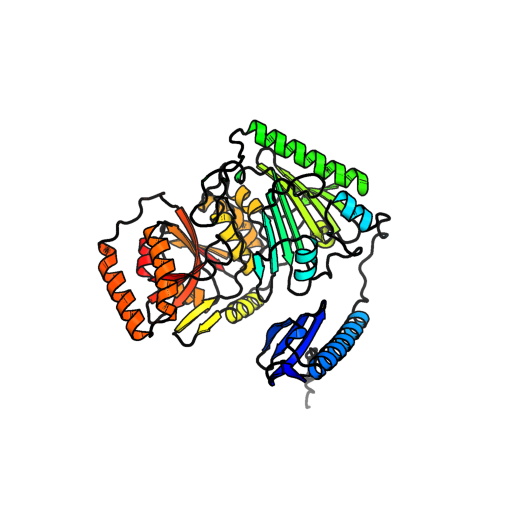A 1 92 ? -17.504 -10.989 27.800 1.00 87.69 92 SER A O 1
ATOM 719 N N . LYS A 1 93 ? -18.308 -9.316 29.068 1.00 91.06 93 LYS A N 1
ATOM 720 C CA . LYS A 1 93 ? -19.703 -9.792 29.084 1.00 91.06 93 LYS A CA 1
ATOM 721 C C . LYS A 1 93 ? -20.431 -9.526 27.761 1.00 91.06 93 LYS A C 1
ATOM 723 O O . LYS A 1 93 ? -21.526 -10.043 27.548 1.00 91.06 93 LYS A O 1
ATOM 728 N N . VAL A 1 94 ? -19.851 -8.708 26.882 1.00 95.56 94 VAL A N 1
ATOM 729 C CA . VAL A 1 94 ? -20.396 -8.425 25.553 1.00 95.56 94 VAL A CA 1
ATOM 730 C C . VAL A 1 94 ? -20.086 -9.603 24.629 1.00 95.56 94 VAL A C 1
ATOM 732 O O . VAL A 1 94 ? -18.925 -9.900 24.355 1.00 95.56 94 VAL A O 1
ATOM 735 N N . SER A 1 95 ? -21.129 -10.272 24.140 1.00 96.88 95 SER A N 1
ATOM 736 C CA . SER A 1 95 ? -21.025 -11.356 23.154 1.00 96.88 95 SER A CA 1
ATOM 737 C C . SER A 1 95 ? -20.608 -10.843 21.774 1.00 96.88 95 SER A C 1
ATOM 739 O O . SER A 1 95 ? -20.973 -9.724 21.413 1.00 96.88 95 SER A O 1
ATOM 741 N N . PHE A 1 96 ? -19.994 -11.695 20.951 1.00 96.88 96 PHE A N 1
ATOM 742 C CA . PHE A 1 96 ? -19.637 -11.342 19.572 1.00 96.88 96 PHE A CA 1
ATOM 743 C C . PHE A 1 96 ? -20.852 -10.973 18.697 1.00 96.88 96 PHE A C 1
ATOM 745 O O . PHE A 1 96 ? -20.744 -10.064 17.885 1.00 96.88 96 PHE A O 1
ATOM 752 N N . SER A 1 97 ? -22.032 -11.580 18.915 1.00 97.50 97 SER A N 1
ATOM 753 C CA . SER A 1 97 ? -23.272 -11.207 18.201 1.00 97.50 97 SER A CA 1
ATOM 754 C C . SER A 1 97 ? -23.635 -9.739 18.421 1.00 97.50 97 SER A C 1
ATOM 756 O O . SER A 1 97 ? -23.813 -8.994 17.466 1.00 97.50 97 SER A O 1
ATOM 758 N N . LYS A 1 98 ? -23.646 -9.288 19.682 1.00 97.69 98 LYS A N 1
ATOM 759 C CA . LYS A 1 98 ? -23.866 -7.872 20.021 1.00 97.69 98 LYS A CA 1
ATOM 760 C C . LYS A 1 98 ? -22.807 -6.950 19.414 1.00 97.69 98 LYS A C 1
ATOM 762 O O . LYS A 1 98 ? -23.132 -5.838 19.010 1.00 97.69 98 LYS A O 1
ATOM 767 N N . MET A 1 99 ? -21.551 -7.398 19.335 1.00 97.75 99 MET A N 1
ATOM 768 C CA . MET A 1 99 ? -20.516 -6.633 18.635 1.00 97.75 99 MET A CA 1
ATOM 769 C C . MET A 1 99 ? -20.824 -6.510 17.144 1.00 97.75 99 MET A C 1
ATOM 771 O O . MET A 1 99 ? -20.785 -5.396 16.633 1.00 97.75 99 MET A O 1
ATOM 775 N N . ASN A 1 100 ? -21.191 -7.600 16.464 1.00 98.12 100 ASN A N 1
ATOM 776 C CA . ASN A 1 100 ? -21.606 -7.561 15.058 1.00 98.12 100 ASN A CA 1
ATOM 777 C C . ASN A 1 100 ? -22.824 -6.653 14.844 1.00 98.12 100 ASN A C 1
ATOM 779 O O . ASN A 1 100 ? -22.839 -5.882 13.891 1.00 98.12 100 ASN A O 1
ATOM 783 N N . GLU A 1 101 ? -23.813 -6.685 15.743 1.00 97.75 101 GLU A N 1
ATOM 784 C CA . GLU A 1 101 ? -24.975 -5.785 15.705 1.00 97.75 101 GLU A CA 1
ATOM 785 C C . GLU A 1 101 ? -24.561 -4.307 15.795 1.00 97.75 101 GLU A C 1
ATOM 787 O O . GLU A 1 101 ? -25.082 -3.479 15.048 1.00 97.75 101 GLU A O 1
ATOM 792 N N . SER A 1 102 ? -23.604 -3.963 16.668 1.00 96.81 102 SER A N 1
ATOM 793 C CA . SER A 1 102 ? -23.085 -2.589 16.769 1.00 96.81 102 SER A CA 1
ATOM 794 C C . SER A 1 102 ? -22.253 -2.195 15.545 1.00 96.81 102 SER A C 1
ATOM 796 O O . SER A 1 102 ? -22.436 -1.111 14.983 1.00 96.81 102 SER A O 1
ATOM 798 N N . VAL A 1 103 ? -21.377 -3.095 15.086 1.00 97.19 103 VAL A N 1
ATOM 799 C CA . VAL A 1 103 ? -20.553 -2.914 13.882 1.00 97.19 103 VAL A CA 1
ATOM 800 C C . VAL A 1 103 ? -21.426 -2.793 12.628 1.00 97.19 103 VAL A C 1
ATOM 802 O O . VAL A 1 103 ? -21.079 -2.044 11.717 1.00 97.19 103 VAL A O 1
ATOM 805 N N . GLY A 1 104 ? -22.568 -3.478 12.577 1.00 97.00 104 GLY A N 1
ATOM 806 C CA . GLY A 1 104 ? -23.432 -3.565 11.401 1.00 97.00 104 GLY A CA 1
ATOM 807 C C . GLY A 1 104 ? -22.894 -4.495 10.309 1.00 97.00 104 GLY A C 1
ATOM 808 O O . GLY A 1 104 ? -23.339 -4.394 9.170 1.00 97.00 104 GLY A O 1
ATOM 809 N N . GLN A 1 105 ? -21.930 -5.361 10.640 1.00 97.38 105 GLN A N 1
ATOM 810 C CA . GLN A 1 105 ? -21.309 -6.346 9.746 1.00 97.38 105 GLN A CA 1
ATOM 811 C C . GLN A 1 105 ? -21.041 -7.647 10.506 1.00 97.38 105 GLN A C 1
ATOM 813 O O . GLN A 1 105 ? -20.814 -7.625 11.717 1.00 97.38 105 GLN A O 1
ATOM 818 N N . GLU A 1 106 ? -20.985 -8.771 9.792 1.00 96.31 106 GLU A N 1
ATOM 819 C CA . GLU A 1 106 ? -20.635 -10.090 10.345 1.00 96.31 106 GLU A CA 1
ATOM 820 C C . GLU A 1 106 ? -19.114 -10.251 10.528 1.00 96.31 106 GLU A C 1
ATOM 822 O O . GLU A 1 106 ? -18.485 -11.186 10.033 1.00 96.31 106 GLU A O 1
ATOM 827 N N . LEU A 1 107 ? -18.492 -9.302 11.230 1.00 97.44 107 LEU A N 1
ATOM 828 C CA . LEU A 1 107 ? -17.043 -9.274 11.425 1.00 97.44 107 LEU A CA 1
ATOM 829 C C . LEU A 1 107 ? -16.550 -10.488 12.221 1.00 97.44 107 LEU A C 1
ATOM 831 O O . LEU A 1 107 ? -15.551 -11.103 11.846 1.00 97.44 107 LEU A O 1
ATOM 835 N N . PHE A 1 108 ? -17.256 -10.834 13.295 1.00 97.75 108 PHE A N 1
ATOM 836 C CA . PHE A 1 108 ? -16.861 -11.861 14.253 1.00 97.75 108 PHE A CA 1
ATOM 837 C C . PHE A 1 108 ? -17.728 -13.119 14.134 1.00 97.75 108 PHE A C 1
ATOM 839 O O . PHE A 1 108 ? -18.952 -13.023 14.053 1.00 97.75 108 PHE A O 1
ATOM 846 N N . VAL A 1 109 ? -17.115 -14.301 14.203 1.00 96.94 109 VAL A N 1
ATOM 847 C CA . VAL A 1 109 ? -17.829 -15.587 14.371 1.00 96.94 109 VAL A CA 1
ATOM 848 C C . VAL A 1 109 ? -17.708 -16.141 15.792 1.00 96.94 109 VAL A C 1
ATOM 850 O O . VAL A 1 109 ? -18.532 -16.948 16.217 1.00 96.94 109 VAL A O 1
ATOM 853 N N . ASP A 1 110 ? -16.718 -15.662 16.543 1.00 96.25 110 ASP A N 1
ATOM 854 C CA . ASP A 1 110 ? -16.554 -15.870 17.974 1.00 96.25 110 ASP A CA 1
ATOM 855 C C . ASP A 1 110 ? -15.855 -14.650 18.625 1.00 96.25 110 ASP A C 1
ATOM 857 O O . ASP A 1 110 ? -15.980 -13.521 18.155 1.00 96.25 110 ASP A O 1
ATOM 861 N N . ILE A 1 111 ? -15.176 -14.832 19.760 1.00 95.75 111 ILE A N 1
ATOM 862 C CA . ILE A 1 111 ? -14.499 -13.746 20.490 1.00 95.75 111 ILE A CA 1
ATOM 863 C C . ILE A 1 111 ? -13.042 -13.506 20.065 1.00 95.75 111 ILE A C 1
ATOM 865 O O . ILE A 1 111 ? -12.363 -12.722 20.733 1.00 95.75 111 ILE A O 1
ATOM 869 N N . ASN A 1 112 ? -12.537 -14.197 19.047 1.00 95.44 112 ASN A N 1
ATOM 870 C CA . ASN A 1 112 ? -11.165 -14.117 18.570 1.00 95.44 112 ASN A CA 1
ATOM 871 C C . ASN A 1 112 ? -11.157 -13.910 17.051 1.00 95.44 112 ASN A C 1
ATOM 873 O O . ASN A 1 112 ? -11.335 -14.834 16.283 1.00 95.44 112 ASN A O 1
ATOM 877 N N . LEU A 1 113 ? -10.926 -12.681 16.598 1.00 96.69 113 LEU A N 1
ATOM 878 C CA . LEU A 1 113 ? -10.766 -12.407 15.165 1.00 96.69 113 LEU A CA 1
ATOM 879 C C . LEU A 1 113 ? -9.384 -12.816 14.640 1.00 96.69 113 LEU A C 1
ATOM 881 O O . LEU A 1 113 ? -9.142 -12.871 13.439 1.00 96.69 113 LEU A O 1
ATOM 885 N N . TRP A 1 114 ? -8.427 -13.005 15.544 1.00 96.69 114 TRP A N 1
ATOM 886 C CA . TRP A 1 114 ? -7.010 -13.024 15.203 1.00 96.69 114 TRP A CA 1
ATOM 887 C C . TRP A 1 114 ? -6.482 -14.391 14.774 1.00 96.69 114 TRP A C 1
ATOM 889 O O . TRP A 1 114 ? -5.308 -14.491 14.413 1.00 96.69 114 TRP A O 1
ATOM 899 N N . ASP A 1 115 ? -7.293 -15.436 14.869 1.00 94.75 115 ASP A N 1
ATOM 900 C CA . ASP A 1 115 ? -7.050 -16.768 14.311 1.00 94.75 115 ASP A CA 1
ATOM 901 C C . ASP A 1 115 ? -7.863 -17.047 13.040 1.00 94.75 115 ASP A C 1
ATOM 903 O O . ASP A 1 115 ? -7.630 -18.074 12.403 1.00 94.75 115 ASP A O 1
ATOM 907 N N . ASP A 1 116 ? -8.734 -16.121 12.632 1.00 94.19 116 ASP A N 1
ATOM 908 C CA . ASP A 1 116 ? -9.427 -16.190 11.349 1.00 94.19 116 ASP A CA 1
ATOM 909 C C . ASP A 1 116 ? -8.477 -15.898 10.186 1.00 94.19 116 ASP A C 1
ATOM 911 O O . ASP A 1 116 ? -7.605 -15.023 10.251 1.00 94.19 116 ASP A O 1
ATOM 915 N N . THR A 1 117 ? -8.686 -16.594 9.072 1.00 91.81 117 THR A N 1
ATOM 916 C CA . THR A 1 117 ? -7.919 -16.365 7.843 1.00 91.81 117 THR A CA 1
ATOM 917 C C . THR A 1 117 ? -8.446 -15.165 7.050 1.00 91.81 117 THR A C 1
ATOM 919 O O . THR A 1 117 ? -9.620 -14.798 7.132 1.00 91.81 117 THR A O 1
ATOM 922 N N . ALA A 1 118 ? -7.592 -14.574 6.206 1.00 90.19 118 ALA A N 1
ATOM 923 C CA . ALA A 1 118 ? -7.983 -13.473 5.321 1.00 90.19 118 ALA A CA 1
ATOM 924 C C . ALA A 1 118 ? -9.157 -13.825 4.390 1.00 90.19 118 ALA A C 1
ATOM 926 O O . ALA A 1 118 ? -10.047 -12.999 4.196 1.00 90.19 118 ALA A O 1
ATOM 927 N N . ASP A 1 119 ? -9.196 -15.055 3.869 1.00 87.38 119 ASP A N 1
ATOM 928 C CA . ASP A 1 119 ? -10.293 -15.546 3.025 1.00 87.38 119 ASP A CA 1
ATOM 929 C C . ASP A 1 119 ? -11.632 -15.571 3.783 1.00 87.38 119 ASP A C 1
ATOM 931 O O . ASP A 1 119 ? -12.671 -15.221 3.223 1.00 87.38 119 ASP A O 1
ATOM 935 N N . GLU A 1 120 ? -11.624 -15.977 5.056 1.00 92.06 120 GLU A N 1
ATOM 936 C CA . GLU A 1 120 ? -12.834 -16.059 5.881 1.00 92.06 120 GLU A CA 1
ATOM 937 C C . GLU A 1 120 ? -13.377 -14.677 6.210 1.00 92.06 120 GLU A C 1
ATOM 939 O O . GLU A 1 120 ? -14.557 -14.406 5.988 1.00 92.06 120 GLU A O 1
ATOM 944 N N . VAL A 1 121 ? -12.511 -13.782 6.684 1.00 96.19 121 VAL A N 1
ATOM 945 C CA . VAL A 1 121 ? -12.899 -12.410 7.020 1.00 96.19 121 VAL A CA 1
ATOM 946 C C . VAL A 1 121 ? -13.337 -11.646 5.771 1.00 96.19 121 VAL A C 1
ATOM 948 O O . VAL A 1 121 ? -14.389 -11.006 5.780 1.00 96.19 121 VAL A O 1
ATOM 951 N N . GLY A 1 122 ? -12.576 -11.748 4.677 1.00 93.38 122 GLY A N 1
ATOM 952 C CA . GLY A 1 122 ? -12.913 -11.130 3.394 1.00 93.38 122 GLY A CA 1
ATOM 953 C C . GLY A 1 122 ? -14.251 -11.626 2.850 1.00 93.38 122 GLY A C 1
ATOM 954 O O . GLY A 1 122 ? -15.061 -10.818 2.399 1.00 93.38 122 GLY A O 1
ATOM 955 N N . GLY A 1 123 ? -14.529 -12.928 2.975 1.00 93.06 123 GLY A N 1
ATOM 956 C CA . GLY A 1 123 ? -15.811 -13.526 2.604 1.00 93.06 123 GLY A CA 1
ATOM 957 C C . GLY A 1 123 ? -16.986 -13.008 3.435 1.00 93.06 123 GLY A C 1
ATOM 958 O O . GLY A 1 123 ? -17.997 -12.609 2.859 1.00 93.06 123 GLY A O 1
ATOM 959 N N . ARG A 1 124 ? -16.854 -12.954 4.769 1.00 96.00 124 ARG A N 1
ATOM 960 C CA . ARG A 1 124 ? -17.921 -12.455 5.661 1.00 96.00 124 ARG A CA 1
ATOM 961 C C . ARG A 1 124 ? -18.234 -10.978 5.444 1.00 96.00 124 ARG A C 1
ATOM 963 O O . ARG A 1 124 ? -19.393 -10.581 5.463 1.00 96.00 124 ARG A O 1
ATOM 970 N N . LEU A 1 125 ? -17.203 -10.166 5.226 1.00 96.75 125 LEU A N 1
ATOM 971 C CA . LEU A 1 125 ? -17.356 -8.727 5.005 1.00 96.75 125 LEU A CA 1
ATOM 972 C C . LEU A 1 125 ? -17.666 -8.369 3.545 1.00 96.75 125 LEU A C 1
ATOM 974 O O . LEU A 1 125 ? -17.995 -7.218 3.256 1.00 96.75 125 LEU A O 1
ATOM 978 N N . ASN A 1 126 ? -17.543 -9.330 2.624 1.00 94.56 126 ASN A N 1
ATOM 979 C CA . ASN A 1 126 ? -17.566 -9.112 1.179 1.00 94.56 126 ASN A CA 1
ATOM 980 C C . ASN A 1 126 ? -16.543 -8.045 0.730 1.00 94.56 126 ASN A C 1
ATOM 982 O O . ASN A 1 126 ? -16.844 -7.155 -0.069 1.00 94.56 126 ASN A O 1
ATOM 986 N N . TRP A 1 127 ? -15.333 -8.096 1.294 1.00 94.44 127 TRP A N 1
ATOM 987 C CA . TRP A 1 127 ? -14.229 -7.208 0.920 1.00 94.44 127 TRP A CA 1
ATOM 988 C C . TRP A 1 127 ? -13.337 -7.917 -0.101 1.00 94.44 127 TRP A C 1
ATOM 990 O O . TRP A 1 127 ? -12.848 -9.011 0.188 1.00 94.44 127 TRP A O 1
ATOM 1000 N N . PRO A 1 128 ? -13.109 -7.333 -1.291 1.00 90.69 128 PRO A N 1
ATOM 1001 C CA . PRO A 1 128 ? -12.306 -7.981 -2.314 1.00 90.69 128 PRO A CA 1
ATOM 1002 C C . PRO A 1 128 ? -10.829 -8.010 -1.914 1.00 90.69 128 PRO A C 1
ATOM 1004 O O . PRO A 1 128 ? -10.317 -7.082 -1.281 1.00 90.69 128 PRO A O 1
ATOM 1007 N N . VAL A 1 129 ? -10.138 -9.074 -2.325 1.00 90.31 129 VAL A N 1
ATOM 1008 C CA . VAL A 1 129 ? -8.684 -9.187 -2.171 1.00 90.31 129 VAL A CA 1
ATOM 1009 C C . VAL A 1 129 ? -8.018 -8.090 -2.998 1.00 90.31 129 VAL A C 1
ATOM 1011 O O . VAL A 1 129 ? -8.200 -8.012 -4.211 1.00 90.31 129 VAL A O 1
ATOM 1014 N N . GLU A 1 130 ? -7.238 -7.254 -2.327 1.00 91.75 130 GLU A N 1
ATOM 1015 C CA . GLU A 1 130 ? -6.427 -6.202 -2.938 1.00 91.75 130 GLU A CA 1
ATOM 1016 C C . GLU A 1 130 ? -5.035 -6.739 -3.277 1.00 91.75 130 GLU A C 1
ATOM 1018 O O . GLU A 1 130 ? -4.531 -6.551 -4.384 1.00 91.75 130 GLU A O 1
ATOM 1023 N N . SER A 1 131 ? -4.419 -7.421 -2.311 1.00 91.00 131 SER A N 1
ATOM 1024 C CA . SER A 1 131 ? -3.062 -7.940 -2.409 1.00 91.00 131 SER A CA 1
ATOM 1025 C C . SER A 1 131 ? -2.988 -9.334 -1.813 1.00 91.00 131 SER A C 1
ATOM 1027 O O . SER A 1 131 ? -3.498 -9.571 -0.721 1.00 91.00 131 SER A O 1
ATOM 1029 N N . ALA A 1 132 ? -2.273 -10.230 -2.488 1.00 90.75 132 ALA A N 1
ATOM 1030 C CA . ALA A 1 132 ? -1.899 -11.533 -1.959 1.00 90.75 132 ALA A CA 1
ATOM 1031 C C . ALA A 1 132 ? -0.446 -11.834 -2.340 1.00 90.75 132 ALA A C 1
ATOM 1033 O O . ALA A 1 132 ? -0.126 -12.043 -3.509 1.00 90.75 132 ALA A O 1
ATOM 1034 N N . THR A 1 133 ? 0.433 -11.827 -1.345 1.00 88.19 133 THR A N 1
ATOM 1035 C CA . THR A 1 133 ? 1.847 -12.197 -1.452 1.00 88.19 133 THR A CA 1
ATOM 1036 C C . THR A 1 133 ? 2.107 -13.455 -0.623 1.00 88.19 133 THR A C 1
ATOM 1038 O O . THR A 1 133 ? 1.232 -13.947 0.094 1.00 88.19 133 THR A O 1
ATOM 1041 N N . SER A 1 134 ? 3.324 -13.992 -0.692 1.00 83.81 134 SER A N 1
ATOM 1042 C CA . SER A 1 134 ? 3.727 -15.145 0.124 1.00 83.81 134 SER A CA 1
ATOM 1043 C C . SER A 1 134 ? 3.646 -14.896 1.640 1.00 83.81 134 SER A C 1
ATOM 1045 O O . SER A 1 134 ? 3.468 -15.845 2.405 1.00 83.81 134 SER A O 1
ATOM 1047 N N . ASN A 1 135 ? 3.762 -13.638 2.075 1.00 79.62 135 ASN A N 1
ATOM 1048 C CA . ASN A 1 135 ? 3.845 -13.229 3.479 1.00 79.62 135 ASN A CA 1
ATOM 1049 C C . ASN A 1 135 ? 2.726 -12.275 3.935 1.00 79.62 135 ASN A C 1
ATOM 1051 O O . ASN A 1 135 ? 2.569 -12.077 5.139 1.00 79.62 135 ASN A O 1
ATOM 1055 N N . SER A 1 136 ? 1.942 -11.693 3.024 1.00 87.19 136 SER A N 1
ATOM 1056 C CA . SER A 1 136 ? 0.913 -10.707 3.357 1.00 87.19 136 SER A CA 1
ATOM 1057 C C . SER A 1 136 ? -0.320 -10.840 2.469 1.00 87.19 136 SER A C 1
ATOM 1059 O O . SER A 1 136 ? -0.227 -11.046 1.262 1.00 87.19 136 SER A O 1
ATOM 1061 N N . ILE A 1 137 ? -1.494 -10.668 3.067 1.00 92.38 137 ILE A N 1
ATOM 1062 C CA . ILE A 1 137 ? -2.761 -10.503 2.358 1.00 92.38 137 ILE A CA 1
ATOM 1063 C C . ILE A 1 137 ? -3.410 -9.206 2.838 1.00 92.38 137 ILE A C 1
ATOM 1065 O O . ILE A 1 137 ? -3.385 -8.899 4.033 1.00 92.38 137 ILE A O 1
ATOM 1069 N N . SER A 1 138 ? -3.999 -8.450 1.916 1.00 94.25 138 SER A N 1
ATOM 1070 C CA . SER A 1 138 ? -4.936 -7.374 2.239 1.00 94.25 138 SER A CA 1
ATOM 1071 C C . SER A 1 138 ? -6.210 -7.503 1.419 1.00 94.25 138 SER A C 1
ATOM 1073 O O . SER A 1 138 ? -6.179 -7.879 0.245 1.00 94.25 138 SER A O 1
ATOM 1075 N N . CYS A 1 139 ? -7.337 -7.179 2.046 1.00 94.81 139 CYS A N 1
ATOM 1076 C CA . CYS A 1 139 ? -8.615 -7.005 1.362 1.00 94.81 139 CYS A CA 1
ATOM 1077 C C . CYS A 1 139 ? -9.092 -5.578 1.598 1.00 94.81 139 CYS A C 1
ATOM 1079 O O . CYS A 1 139 ? -9.157 -5.149 2.753 1.00 94.81 139 CYS A O 1
ATOM 1081 N N . ARG A 1 140 ? -9.417 -4.854 0.524 1.00 93.75 140 ARG A N 1
ATOM 1082 C CA 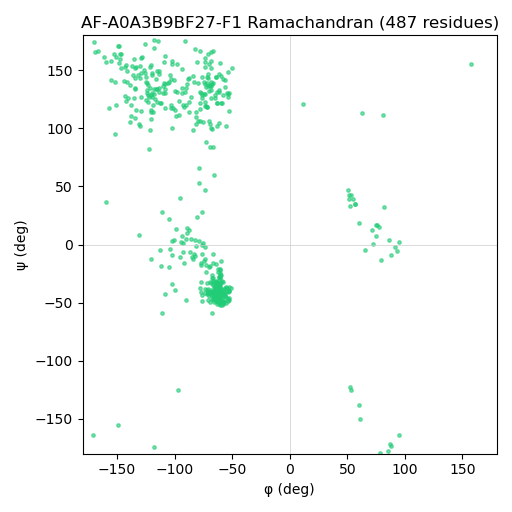. ARG A 1 140 ? -9.832 -3.448 0.580 1.00 93.75 140 ARG A CA 1
ATOM 1083 C C . ARG A 1 140 ? -11.183 -3.264 -0.082 1.00 93.75 140 ARG A C 1
ATOM 1085 O O . ARG A 1 140 ? -11.381 -3.647 -1.227 1.00 93.75 140 ARG A O 1
ATOM 1092 N N . LEU A 1 141 ? -12.084 -2.587 0.611 1.00 92.62 141 LEU A N 1
ATOM 1093 C CA . LEU A 1 141 ? -13.356 -2.125 0.090 1.00 92.62 141 LEU A CA 1
ATOM 1094 C C . LEU A 1 141 ? -13.372 -0.593 0.025 1.00 92.62 141 LEU A C 1
ATOM 1096 O O . LEU A 1 141 ? -13.289 0.083 1.050 1.00 92.62 141 LEU A O 1
ATOM 1100 N N . TYR A 1 142 ? -13.584 -0.049 -1.172 1.00 89.81 142 TYR A N 1
ATOM 1101 C CA . TYR A 1 142 ? -14.097 1.313 -1.335 1.00 89.81 142 TYR A CA 1
ATOM 1102 C C . TYR A 1 142 ? -15.618 1.267 -1.240 1.00 89.81 142 TYR A C 1
ATOM 1104 O O . TYR A 1 142 ? -16.299 0.856 -2.181 1.00 89.81 142 TYR A O 1
ATOM 1112 N N . ALA A 1 143 ? -16.158 1.586 -0.063 1.00 88.50 143 ALA A N 1
ATOM 1113 C CA . ALA A 1 143 ? -17.506 1.150 0.274 1.00 88.50 143 ALA A CA 1
ATOM 1114 C C . ALA A 1 143 ? -18.590 1.937 -0.484 1.00 88.50 143 ALA A C 1
ATOM 1116 O O . ALA A 1 143 ? -18.501 3.167 -0.575 1.00 88.50 143 ALA A O 1
ATOM 1117 N N . PRO A 1 144 ? -19.649 1.278 -0.995 1.00 85.06 144 PRO A N 1
ATOM 1118 C CA . PRO A 1 144 ? -20.773 1.953 -1.641 1.00 85.06 144 PRO A CA 1
ATOM 1119 C C . PRO A 1 144 ? -21.588 2.799 -0.648 1.00 85.06 144 PRO A C 1
ATOM 1121 O O . PRO A 1 144 ? -21.450 2.681 0.570 1.00 85.06 144 PRO A O 1
ATOM 1124 N N . SER A 1 145 ? -22.466 3.666 -1.162 1.00 82.62 145 SER A N 1
ATOM 1125 C CA . SER A 1 145 ? -23.223 4.647 -0.362 1.00 82.62 145 SER A CA 1
ATOM 1126 C C . SER A 1 145 ? -24.146 4.045 0.701 1.00 82.62 145 SER A C 1
ATOM 1128 O O . SER A 1 145 ? -24.483 4.732 1.666 1.00 82.62 145 SER A O 1
ATOM 1130 N N . ASN A 1 146 ? -24.531 2.777 0.565 1.00 86.25 146 ASN A N 1
ATOM 1131 C CA . ASN A 1 146 ? -25.377 2.034 1.499 1.00 86.25 146 ASN A CA 1
ATOM 1132 C C . ASN A 1 146 ? -24.591 1.192 2.522 1.00 86.25 146 ASN A C 1
ATOM 1134 O O . ASN A 1 146 ? -25.188 0.720 3.484 1.00 86.25 146 ASN A O 1
ATOM 1138 N N . TYR A 1 147 ? -23.278 1.016 2.357 1.00 91.69 147 TYR A N 1
ATOM 1139 C CA . TYR A 1 147 ? -22.469 0.236 3.294 1.00 91.69 147 TYR A CA 1
ATOM 1140 C C . TYR A 1 147 ? -22.230 1.013 4.593 1.00 91.69 147 TYR A C 1
ATOM 1142 O O . TYR A 1 147 ? -21.994 2.225 4.566 1.00 91.69 147 TYR A O 1
ATOM 1150 N N . ARG A 1 148 ? -22.293 0.331 5.739 1.00 93.69 148 ARG A N 1
ATOM 1151 C CA . ARG A 1 148 ? -22.091 0.932 7.064 1.00 93.69 148 ARG A CA 1
ATOM 1152 C C . ARG A 1 148 ? -21.168 0.082 7.920 1.00 93.69 148 ARG A C 1
ATOM 1154 O O . ARG A 1 148 ? -21.237 -1.140 7.879 1.00 93.69 148 ARG A O 1
ATOM 1161 N N . PHE A 1 149 ? -20.348 0.751 8.715 1.00 97.06 149 PHE A N 1
ATOM 1162 C CA . PHE A 1 149 ? -19.525 0.161 9.758 1.00 97.06 149 PHE A CA 1
ATOM 1163 C C . PHE A 1 149 ? -19.601 1.079 10.980 1.00 97.06 149 PHE A C 1
ATOM 1165 O O . PHE A 1 149 ? -19.283 2.262 10.874 1.00 97.06 149 PHE A O 1
ATOM 1172 N N . LEU A 1 150 ? -20.088 0.566 12.113 1.00 97.00 150 LEU A N 1
ATOM 1173 C CA . LEU A 1 150 ? -20.419 1.360 13.309 1.00 97.00 150 LEU A CA 1
ATOM 1174 C C . LEU A 1 150 ? -21.324 2.564 12.983 1.00 97.00 150 LEU A C 1
ATOM 1176 O O . LEU A 1 150 ? -21.118 3.676 13.455 1.00 97.00 150 LEU A O 1
ATOM 1180 N N . GLY A 1 151 ? -22.327 2.347 12.127 1.00 92.06 151 GLY A N 1
ATOM 1181 C CA . GLY A 1 151 ? -23.325 3.362 11.765 1.00 92.06 151 GLY A CA 1
ATOM 1182 C C . GLY A 1 151 ? -22.882 4.407 10.733 1.00 92.06 151 GLY A C 1
ATOM 1183 O O . GLY A 1 151 ? -23.749 5.053 10.144 1.00 92.06 151 GLY A O 1
ATOM 1184 N N . SER A 1 152 ? -21.587 4.510 10.428 1.00 94.00 152 SER A N 1
ATOM 1185 C CA . SER A 1 152 ? -21.034 5.454 9.444 1.00 94.00 152 SER A CA 1
ATOM 1186 C C . SER A 1 152 ? -20.543 4.731 8.187 1.00 94.00 152 SER A C 1
ATOM 1188 O O . SER A 1 152 ? -20.276 3.529 8.209 1.00 94.00 152 SER A O 1
ATOM 1190 N N . ARG A 1 153 ? -20.451 5.428 7.049 1.00 92.50 153 ARG A N 1
ATOM 1191 C CA . ARG A 1 153 ? -19.894 4.855 5.810 1.00 92.50 153 ARG A CA 1
ATOM 1192 C C . ARG A 1 153 ? -18.374 5.057 5.800 1.00 92.50 153 ARG A C 1
ATOM 1194 O O . ARG A 1 153 ? -17.950 6.202 5.668 1.00 92.50 153 ARG A O 1
ATOM 1201 N N . PRO A 1 154 ? -17.551 3.998 5.872 1.00 91.56 154 PRO A N 1
ATOM 1202 C CA . PRO A 1 154 ? -16.144 4.134 5.529 1.00 91.56 154 PRO A CA 1
ATOM 1203 C C . PRO A 1 154 ? -16.015 4.393 4.023 1.00 91.56 154 PRO A C 1
ATOM 1205 O O . PRO A 1 154 ? -16.642 3.708 3.216 1.00 91.56 154 PRO A O 1
ATOM 1208 N N . TYR A 1 155 ? -15.210 5.369 3.625 1.00 86.00 155 TYR A N 1
ATOM 1209 C CA . TYR A 1 155 ? -14.862 5.586 2.223 1.00 86.00 155 TYR A CA 1
ATOM 1210 C C . TYR A 1 155 ? -13.816 4.579 1.742 1.00 86.00 155 TYR A C 1
ATOM 1212 O O . TYR A 1 155 ? -13.866 4.147 0.592 1.00 86.00 155 TYR A O 1
ATOM 1220 N N . SER A 1 156 ? -12.920 4.158 2.635 1.00 89.75 156 SER A N 1
ATOM 1221 C CA . SER A 1 156 ? -12.038 3.007 2.450 1.00 89.75 156 SER A CA 1
ATOM 1222 C C . SER A 1 156 ? -12.038 2.174 3.717 1.00 89.75 156 SER A C 1
ATOM 1224 O O . SER A 1 156 ? -11.880 2.701 4.815 1.00 89.75 156 SER A O 1
ATOM 1226 N N . ALA A 1 157 ? -12.152 0.867 3.560 1.00 94.56 157 ALA A N 1
ATOM 1227 C CA . ALA A 1 157 ? -11.971 -0.098 4.627 1.00 94.56 157 ALA A CA 1
ATOM 1228 C C . ALA A 1 157 ? -10.987 -1.162 4.152 1.00 94.56 157 ALA A C 1
ATOM 1230 O O . ALA A 1 157 ? -11.163 -1.722 3.075 1.00 94.56 157 ALA A O 1
ATOM 1231 N N . VAL A 1 158 ? -9.938 -1.416 4.923 1.00 96.38 158 VAL A N 1
ATOM 1232 C CA . VAL A 1 158 ? -8.943 -2.443 4.620 1.00 96.38 158 VAL A CA 1
ATOM 1233 C C . VAL A 1 158 ? -8.618 -3.226 5.878 1.00 96.38 158 VAL A C 1
ATOM 1235 O O . VAL A 1 158 ? -8.606 -2.677 6.980 1.00 96.38 158 VAL A O 1
ATOM 1238 N N . PHE A 1 159 ? -8.339 -4.512 5.717 1.00 97.00 159 PHE A N 1
ATOM 1239 C CA . PHE A 1 159 ? -7.609 -5.266 6.725 1.00 97.00 159 PHE A CA 1
ATOM 1240 C C . PHE A 1 159 ? -6.328 -5.835 6.140 1.00 97.00 159 PHE A C 1
ATOM 1242 O O . PHE A 1 159 ? -6.223 -6.087 4.936 1.00 97.00 159 PHE A O 1
ATOM 1249 N N . TYR A 1 160 ? -5.371 -6.057 7.028 1.00 95.00 160 TYR A N 1
ATOM 1250 C CA . TYR A 1 160 ? -4.086 -6.664 6.737 1.00 95.00 160 TYR A CA 1
ATOM 1251 C C . TYR A 1 160 ? -3.981 -7.992 7.479 1.00 95.00 160 TYR A C 1
ATOM 1253 O O . TYR A 1 160 ? -4.542 -8.170 8.562 1.00 95.00 160 TYR A O 1
ATOM 1261 N N . GLY A 1 161 ? -3.250 -8.933 6.901 1.00 91.81 161 GLY A N 1
ATOM 1262 C CA . GLY A 1 161 ? -3.010 -10.232 7.504 1.00 91.81 161 GLY A CA 1
ATOM 1263 C C . GLY A 1 161 ? -1.973 -11.034 6.738 1.00 91.81 161 GLY A C 1
ATOM 1264 O O . GLY A 1 161 ? -1.231 -10.509 5.904 1.00 91.81 161 GLY A O 1
ATOM 1265 N N . SER A 1 162 ? -1.946 -12.324 7.031 1.00 86.62 162 SER A N 1
ATOM 1266 C CA . SER A 1 162 ? -1.220 -13.359 6.308 1.00 86.62 162 SER A CA 1
ATOM 1267 C C . SER A 1 162 ? -2.214 -14.384 5.746 1.00 86.62 162 SER A C 1
ATOM 1269 O O . SER A 1 162 ? -3.430 -14.235 5.874 1.00 86.62 162 SER A O 1
ATOM 1271 N N . THR A 1 163 ? -1.712 -15.469 5.156 1.00 76.88 163 THR A N 1
ATOM 1272 C CA . THR A 1 163 ? -2.557 -16.619 4.791 1.00 76.88 163 THR A CA 1
ATOM 1273 C C . THR A 1 163 ? -3.214 -17.287 5.996 1.00 76.88 163 THR A C 1
ATOM 1275 O O . THR A 1 163 ? -4.185 -18.017 5.826 1.00 76.88 163 THR A O 1
ATOM 1278 N N . ASP A 1 164 ? -2.655 -17.089 7.191 1.00 84.81 164 ASP A N 1
ATOM 1279 C CA . ASP A 1 164 ? -2.994 -17.881 8.370 1.00 84.81 164 ASP A CA 1
ATOM 1280 C C . ASP A 1 164 ? -3.746 -17.070 9.433 1.00 84.81 164 ASP A C 1
ATOM 1282 O O . ASP A 1 164 ? -4.345 -17.671 10.317 1.00 84.81 164 ASP A O 1
ATOM 1286 N N . ASN A 1 165 ? -3.689 -15.734 9.387 1.00 90.75 165 ASN A N 1
ATOM 1287 C CA . ASN A 1 165 ? -4.360 -14.871 10.357 1.00 90.75 165 ASN A CA 1
ATOM 1288 C C . ASN A 1 165 ? -4.541 -13.424 9.883 1.00 90.75 165 ASN A C 1
ATOM 1290 O O . ASN A 1 165 ? -3.804 -12.937 9.025 1.00 90.75 165 ASN A O 1
ATOM 1294 N N . ILE A 1 166 ? -5.463 -12.708 10.524 1.00 94.06 166 ILE A N 1
ATOM 1295 C CA . ILE A 1 166 ? -5.570 -11.246 10.452 1.00 94.06 166 ILE A CA 1
ATOM 1296 C C . ILE A 1 166 ? -4.618 -10.571 11.449 1.00 94.06 166 ILE A C 1
ATOM 1298 O O . ILE A 1 166 ? -4.401 -11.055 12.566 1.00 94.06 166 ILE A O 1
ATOM 1302 N N . SER A 1 167 ? -4.061 -9.423 11.062 1.00 93.31 167 SER A N 1
ATOM 1303 C CA . SER A 1 167 ? -3.194 -8.602 11.911 1.00 93.31 167 SER A CA 1
ATOM 1304 C C . SER A 1 167 ? -3.855 -7.307 12.379 1.00 93.31 167 SER A C 1
ATOM 1306 O O . SER A 1 167 ? -3.705 -6.968 13.554 1.00 93.31 167 SER A O 1
ATOM 1308 N N . SER A 1 168 ? -4.577 -6.600 11.506 1.00 95.81 168 SER A N 1
ATOM 1309 C CA . SER A 1 168 ? -5.235 -5.333 11.849 1.00 95.81 168 SER A CA 1
ATOM 1310 C C . SER A 1 168 ? -6.248 -4.877 10.799 1.00 95.81 168 SER A C 1
ATOM 1312 O O . SER A 1 168 ? -6.264 -5.368 9.670 1.00 95.81 168 SER A O 1
ATOM 1314 N N . PHE A 1 169 ? -7.071 -3.896 11.171 1.00 97.75 169 PHE A N 1
ATOM 1315 C CA . PHE A 1 169 ? -7.973 -3.167 10.278 1.00 97.75 169 PHE A CA 1
ATOM 1316 C C . PHE A 1 169 ? -7.638 -1.680 10.275 1.00 97.75 169 PHE A C 1
ATOM 1318 O O . PHE A 1 169 ? -7.274 -1.122 11.310 1.00 97.75 169 PHE A O 1
ATOM 1325 N N . SER A 1 170 ? -7.853 -1.034 9.133 1.00 96.38 170 SER A N 1
ATOM 1326 C CA . SER A 1 170 ? -7.824 0.415 8.954 1.00 96.38 170 SER A CA 1
ATOM 1327 C C . SER A 1 170 ? -9.047 0.836 8.144 1.00 96.38 170 SER A C 1
ATOM 1329 O O . SER A 1 170 ? -9.236 0.427 6.997 1.00 96.38 170 SER A O 1
ATOM 1331 N N . LEU A 1 171 ? -9.926 1.616 8.763 1.00 96.25 171 LEU A N 1
ATOM 1332 C CA . LEU A 1 171 ? -11.121 2.162 8.139 1.00 96.25 171 LEU A CA 1
ATOM 1333 C C . LEU A 1 171 ? -11.049 3.680 8.192 1.00 96.25 171 LEU A C 1
ATOM 1335 O O . LEU A 1 171 ? -10.829 4.265 9.251 1.00 96.25 171 LEU A O 1
ATOM 1339 N N . VAL A 1 172 ? -11.278 4.315 7.053 1.00 92.94 172 VAL A N 1
ATOM 1340 C CA . VAL A 1 172 ? -11.308 5.767 6.909 1.00 92.94 172 VAL A CA 1
ATOM 1341 C C . VAL A 1 172 ? -12.705 6.170 6.479 1.00 92.94 172 VAL A C 1
ATOM 1343 O O . VAL A 1 172 ? -13.233 5.643 5.500 1.00 92.94 172 VAL A O 1
ATOM 1346 N N . PHE A 1 173 ? -13.308 7.072 7.244 1.00 90.62 173 PHE A N 1
ATOM 1347 C CA . PHE A 1 173 ? -14.643 7.610 7.007 1.00 90.62 173 PHE A CA 1
ATOM 1348 C C . PHE A 1 173 ? -14.481 8.947 6.284 1.00 90.62 173 PHE A C 1
ATOM 1350 O O . PHE A 1 173 ? -13.816 8.972 5.249 1.00 90.62 173 PHE A O 1
ATOM 1357 N N . ALA A 1 174 ? -15.036 10.050 6.784 1.00 84.56 174 ALA A N 1
ATOM 1358 C CA . ALA A 1 174 ? -14.771 11.362 6.203 1.00 84.56 174 ALA A CA 1
ATOM 1359 C C . ALA A 1 174 ? -13.255 11.652 6.133 1.00 84.56 174 ALA A C 1
ATOM 1361 O O . ALA A 1 174 ? -12.531 11.464 7.114 1.00 84.56 174 ALA A O 1
ATOM 1362 N N . ASN A 1 175 ? -12.781 12.082 4.959 1.00 80.75 175 ASN A N 1
ATOM 1363 C CA . ASN A 1 175 ? -11.375 12.360 4.670 1.00 80.75 175 ASN A CA 1
ATOM 1364 C C . ASN A 1 175 ? -11.234 13.442 3.588 1.00 80.75 175 ASN A C 1
ATOM 1366 O O . ASN A 1 175 ? -11.938 13.422 2.580 1.00 80.75 175 ASN A O 1
ATOM 1370 N N . LYS A 1 176 ? -10.271 14.345 3.764 1.00 78.81 176 LYS A N 1
ATOM 1371 C CA . LYS A 1 176 ? -9.984 15.462 2.856 1.00 78.81 176 LYS A CA 1
ATOM 1372 C C . LYS A 1 176 ? -9.562 15.060 1.442 1.00 78.81 176 LYS A C 1
ATOM 1374 O O . LYS A 1 176 ? -9.906 15.759 0.492 1.00 78.81 176 LYS A O 1
ATOM 1379 N N . GLY A 1 177 ? -8.829 13.964 1.265 1.00 69.50 177 GLY A N 1
ATOM 1380 C CA . GLY A 1 177 ? -8.461 13.481 -0.070 1.00 69.50 177 GLY A CA 1
ATOM 1381 C C . GLY A 1 177 ? -9.598 12.777 -0.804 1.00 69.50 177 GLY A C 1
ATOM 1382 O O . GLY A 1 177 ? -9.466 12.489 -1.992 1.00 69.50 177 GLY A O 1
ATOM 1383 N N . ASP A 1 178 ? -10.714 12.532 -0.116 1.00 64.69 178 ASP A N 1
ATOM 1384 C CA . ASP A 1 178 ? -11.924 11.954 -0.699 1.00 64.69 178 ASP A CA 1
ATOM 1385 C C . ASP A 1 178 ? -12.874 13.054 -1.192 1.00 64.69 178 ASP A C 1
ATOM 1387 O O . ASP A 1 178 ? -13.739 12.796 -2.029 1.00 64.69 178 ASP A O 1
ATOM 1391 N N . CYS A 1 179 ? -12.660 14.299 -0.756 1.00 61.00 179 CYS A N 1
ATOM 1392 C CA . CYS A 1 179 ? -13.183 15.488 -1.416 1.00 61.00 179 CYS A CA 1
ATOM 1393 C C . CYS A 1 179 ? -12.535 15.593 -2.803 1.00 61.00 179 CYS A C 1
ATOM 1395 O O . CYS A 1 179 ? -11.321 15.524 -2.914 1.00 61.00 179 CYS A O 1
ATOM 1397 N N . PHE A 1 180 ? -13.332 15.748 -3.856 1.00 52.94 180 PHE A N 1
ATOM 1398 C CA . PHE A 1 180 ? -12.967 15.728 -5.287 1.00 52.94 180 PHE A CA 1
ATOM 1399 C C . PHE A 1 180 ? -12.594 14.385 -5.936 1.00 52.94 180 PHE A C 1
ATOM 1401 O O . PHE A 1 180 ? -12.364 14.372 -7.146 1.00 52.94 180 PHE A O 1
ATOM 1408 N N . ALA A 1 181 ? -12.618 13.256 -5.215 1.00 48.88 181 ALA A N 1
ATOM 1409 C CA . ALA A 1 181 ? -12.522 11.928 -5.829 1.00 48.88 181 ALA A CA 1
ATOM 1410 C C . ALA A 1 181 ? -13.798 11.611 -6.634 1.00 48.88 181 ALA A C 1
ATOM 1412 O O . ALA A 1 181 ? -14.758 11.005 -6.153 1.00 48.88 181 ALA A O 1
ATOM 1413 N N . ALA A 1 182 ? -13.824 12.097 -7.867 1.00 43.06 182 ALA A N 1
ATOM 1414 C CA . ALA A 1 182 ? -14.794 11.727 -8.872 1.00 43.06 182 ALA A CA 1
ATOM 1415 C C . ALA A 1 182 ? -14.647 10.235 -9.235 1.00 43.06 182 ALA A C 1
ATOM 1417 O O . ALA A 1 182 ? -13.543 9.691 -9.243 1.00 43.06 182 ALA A O 1
ATOM 1418 N N . GLY A 1 183 ? -15.767 9.564 -9.506 1.00 38.38 183 GLY A N 1
ATOM 1419 C CA . GLY A 1 183 ? -15.807 8.167 -9.917 1.00 38.38 183 GLY A CA 1
ATOM 1420 C C . GLY A 1 183 ? -14.919 7.889 -11.133 1.00 38.38 183 GLY A C 1
ATOM 1421 O O . GLY A 1 183 ? -14.678 8.741 -11.981 1.00 38.38 183 GLY A O 1
ATOM 1422 N N . GLY A 1 184 ? -14.378 6.677 -11.185 1.00 38.81 184 GLY A N 1
ATOM 1423 C CA . GLY A 1 184 ? -13.501 6.217 -12.255 1.00 38.81 184 GLY A CA 1
ATOM 1424 C C . GLY A 1 184 ? -12.636 5.058 -11.779 1.00 38.81 184 GLY A C 1
ATOM 1425 O O . GLY A 1 184 ? -12.392 4.910 -10.580 1.00 38.81 184 GLY A O 1
ATOM 1426 N N . VAL A 1 185 ? -12.185 4.232 -12.717 1.00 39.19 185 VAL A N 1
ATOM 1427 C CA . VAL A 1 185 ? -11.211 3.154 -12.509 1.00 39.19 185 VAL A CA 1
ATOM 1428 C C . VAL A 1 185 ? -9.929 3.500 -13.264 1.00 39.19 185 VAL A C 1
ATOM 1430 O O . VAL A 1 185 ? -9.991 3.867 -14.434 1.00 39.19 185 VAL A O 1
ATOM 1433 N N . ALA A 1 186 ? -8.775 3.330 -12.619 1.00 55.12 186 ALA A N 1
ATOM 1434 C CA . ALA A 1 186 ? -7.451 3.465 -13.220 1.00 55.12 186 ALA A CA 1
ATOM 1435 C C . ALA A 1 186 ? -7.210 4.805 -13.958 1.00 55.12 186 ALA A C 1
ATOM 1437 O O . ALA A 1 186 ? -7.347 5.881 -13.393 1.00 55.12 186 ALA A O 1
ATOM 1438 N N . GLU A 1 187 ? -6.817 4.765 -15.228 1.00 43.81 187 GLU A N 1
ATOM 1439 C CA . GLU A 1 187 ? -6.357 5.927 -16.006 1.00 43.81 187 GLU A CA 1
ATOM 1440 C C . GLU A 1 187 ? -7.407 7.064 -16.134 1.00 43.81 187 GLU A C 1
ATOM 1442 O O . GLU A 1 187 ? -7.056 8.189 -16.483 1.00 43.81 187 GLU A O 1
ATOM 1447 N N . GLU A 1 188 ? -8.683 6.811 -15.808 1.00 45.25 188 GLU A N 1
ATOM 1448 C CA . GLU A 1 188 ? -9.812 7.748 -15.953 1.00 45.25 188 GLU A CA 1
ATOM 1449 C C . GLU A 1 188 ? -10.212 8.501 -14.663 1.00 45.25 188 GLU A C 1
ATOM 1451 O O . GLU A 1 188 ? -11.292 9.091 -14.605 1.00 45.25 188 GLU A O 1
ATOM 1456 N N . HIS A 1 189 ? -9.387 8.488 -13.612 1.00 46.28 189 HIS A N 1
ATOM 1457 C CA . HIS A 1 189 ? -9.728 8.999 -12.274 1.00 46.28 189 HIS A CA 1
ATOM 1458 C C . HIS A 1 189 ? -9.963 10.526 -12.156 1.00 46.28 189 HIS A C 1
ATOM 1460 O O . HIS A 1 189 ? -9.269 11.133 -11.366 1.00 46.28 189 HIS A O 1
ATOM 1466 N N . PHE A 1 190 ? -10.928 11.156 -12.854 1.00 46.06 190 PHE A N 1
ATOM 1467 C CA . PHE A 1 190 ? -11.458 12.511 -12.543 1.00 46.06 190 PHE A CA 1
ATOM 1468 C C . PHE A 1 190 ? -12.855 12.813 -13.157 1.00 46.06 190 PHE A C 1
ATOM 1470 O O . PHE A 1 190 ? -13.087 13.947 -13.586 1.00 46.06 190 PHE A O 1
ATOM 1477 N N . LYS A 1 191 ? -13.811 11.866 -13.249 1.00 37.34 191 LYS A N 1
ATOM 1478 C CA . LYS A 1 191 ? -15.178 12.189 -13.742 1.00 37.34 191 LYS A CA 1
ATOM 1479 C C . LYS A 1 191 ? -16.340 11.612 -12.913 1.00 37.34 191 LYS A C 1
ATOM 1481 O O . LYS A 1 191 ? -16.643 10.432 -12.947 1.00 37.34 191 LYS A O 1
ATOM 1486 N N . ASP A 1 192 ? -17.008 12.534 -12.218 1.00 36.59 192 ASP A N 1
ATOM 1487 C CA . ASP A 1 192 ? -18.255 12.445 -11.451 1.00 36.59 192 ASP A CA 1
ATOM 1488 C C . ASP A 1 192 ? -18.336 11.519 -10.222 1.00 36.59 192 ASP A C 1
ATOM 1490 O O . ASP A 1 192 ? -18.372 10.294 -10.285 1.00 36.59 192 ASP A O 1
ATOM 1494 N N . GLY A 1 193 ? -18.476 12.154 -9.057 1.00 39.31 193 GLY A N 1
ATOM 1495 C CA . GLY A 1 193 ? -18.917 11.578 -7.786 1.00 39.31 193 GLY A CA 1
ATOM 1496 C C . GLY A 1 193 ? -19.512 12.689 -6.915 1.00 39.31 193 GLY A C 1
ATOM 1497 O O . GLY A 1 193 ? -19.227 13.862 -7.138 1.00 39.31 193 GLY A O 1
ATOM 1498 N N . THR A 1 194 ? -20.363 12.369 -5.935 1.00 45.28 194 THR A N 1
ATOM 1499 C CA . THR A 1 194 ? -20.847 13.364 -4.959 1.00 45.28 194 THR A CA 1
ATOM 1500 C C . THR A 1 194 ? -19.720 13.699 -3.992 1.00 45.28 194 THR A C 1
ATOM 1502 O O . THR A 1 194 ? -19.549 13.053 -2.957 1.00 45.28 194 THR A O 1
ATOM 1505 N N . VAL A 1 195 ? -18.921 14.677 -4.383 1.00 56.88 195 VAL A N 1
ATOM 1506 C CA . VAL A 1 195 ? -17.821 15.246 -3.617 1.00 56.88 195 VAL A CA 1
ATOM 1507 C C . VAL A 1 195 ? -18.240 16.605 -3.082 1.00 56.88 195 VAL A C 1
ATOM 1509 O O . VAL A 1 195 ? -18.890 17.369 -3.793 1.00 56.88 195 VAL A O 1
ATOM 1512 N N . THR A 1 196 ? -17.870 16.911 -1.839 1.00 59.28 196 THR A N 1
ATOM 1513 C CA . THR A 1 196 ? -17.924 18.291 -1.357 1.00 59.28 196 THR A CA 1
ATOM 1514 C C . THR A 1 196 ? -16.591 18.968 -1.646 1.00 59.28 196 THR A C 1
ATOM 1516 O O . THR A 1 196 ? -15.531 18.379 -1.445 1.00 59.28 196 THR A O 1
ATOM 1519 N N . ASN A 1 197 ? -16.654 20.190 -2.157 1.00 66.00 197 ASN A N 1
ATOM 1520 C CA . ASN A 1 197 ? -15.519 21.099 -2.277 1.00 66.00 197 ASN A CA 1
ATOM 1521 C C . ASN A 1 197 ? -15.513 22.149 -1.158 1.00 66.00 197 ASN A C 1
ATOM 1523 O O . ASN A 1 197 ? -14.681 23.054 -1.177 1.00 66.00 197 ASN A O 1
ATOM 1527 N N . ASP A 1 198 ? -16.457 22.044 -0.221 1.00 75.81 198 ASP A N 1
ATOM 1528 C CA . ASP A 1 198 ? -16.629 22.960 0.893 1.00 75.81 198 ASP A CA 1
ATOM 1529 C C . ASP A 1 198 ? -15.932 22.391 2.144 1.00 75.81 198 ASP A C 1
ATOM 1531 O O . ASP A 1 198 ? -16.395 21.378 2.687 1.00 75.81 198 ASP A O 1
ATOM 1535 N N . PRO A 1 199 ? -14.836 23.020 2.621 1.00 80.06 199 PRO A N 1
ATOM 1536 C CA . PRO A 1 199 ? -14.172 22.634 3.863 1.00 80.06 199 PRO A CA 1
ATOM 1537 C C . PRO A 1 199 ? -15.125 22.569 5.062 1.00 80.06 199 PRO A C 1
ATOM 1539 O O . PRO A 1 199 ? -14.995 21.666 5.883 1.00 80.06 199 PRO A O 1
ATOM 1542 N N . ALA A 1 200 ? -16.112 23.468 5.141 1.00 85.50 200 ALA A N 1
ATOM 1543 C CA . ALA A 1 200 ? -17.055 23.495 6.258 1.00 85.50 200 ALA A CA 1
ATOM 1544 C C . ALA A 1 200 ? -17.999 22.284 6.239 1.00 85.50 200 ALA A C 1
ATOM 1546 O O . ALA A 1 200 ? -18.420 21.794 7.286 1.00 85.50 200 ALA A O 1
ATOM 1547 N N . GLU A 1 201 ? -18.338 21.777 5.053 1.00 83.69 201 GLU A N 1
ATOM 1548 C CA . GLU A 1 201 ? -19.123 20.549 4.934 1.00 83.69 201 GLU A CA 1
ATOM 1549 C C . GLU A 1 201 ? -18.277 19.316 5.270 1.00 83.69 201 GLU A C 1
ATOM 1551 O O . GLU A 1 201 ? -18.759 18.416 5.955 1.00 83.69 201 GLU A O 1
ATOM 1556 N N . LEU A 1 202 ? -16.999 19.290 4.869 1.00 83.25 202 LEU A N 1
ATOM 1557 C CA . LEU A 1 202 ? -16.066 18.236 5.281 1.00 83.25 202 LEU A CA 1
ATOM 1558 C C . LEU A 1 202 ? -15.913 18.185 6.808 1.00 83.25 202 LEU A C 1
ATOM 1560 O O . LEU A 1 202 ? -15.978 17.100 7.383 1.00 83.25 202 LEU A O 1
ATOM 1564 N N . GLU A 1 203 ? -15.743 19.331 7.467 1.00 87.81 203 GLU A N 1
ATOM 1565 C CA . GLU A 1 203 ? -15.656 19.414 8.930 1.00 87.81 203 GLU A CA 1
ATOM 1566 C C . GLU A 1 203 ? -16.901 18.822 9.599 1.00 87.81 203 GLU A C 1
ATOM 1568 O O . GLU A 1 203 ? -16.773 17.919 10.426 1.00 87.81 203 GLU A O 1
ATOM 1573 N N . LYS A 1 204 ? -18.106 19.206 9.157 1.00 88.12 204 LYS A N 1
ATOM 1574 C CA . LYS A 1 204 ? -19.362 18.623 9.666 1.00 88.12 204 LYS A CA 1
ATOM 1575 C C . LYS A 1 204 ? -19.449 17.118 9.441 1.00 88.12 204 LYS A C 1
ATOM 1577 O O . LYS A 1 204 ? -19.972 16.394 10.286 1.00 88.12 204 LYS A O 1
ATOM 1582 N N . MET A 1 205 ? -18.976 16.627 8.295 1.00 88.38 205 MET A N 1
ATOM 1583 C CA . MET A 1 205 ? -18.943 15.191 8.016 1.00 88.38 205 MET A CA 1
ATOM 1584 C C . MET A 1 205 ? -17.990 14.459 8.963 1.00 88.38 205 MET A C 1
ATOM 1586 O O . MET A 1 205 ? -18.349 13.392 9.462 1.00 88.38 205 MET A O 1
ATOM 1590 N N . ILE A 1 206 ? -16.814 15.033 9.234 1.00 90.25 206 ILE A N 1
ATOM 1591 C CA . ILE A 1 206 ? -15.838 14.485 10.184 1.00 90.25 206 ILE A CA 1
ATOM 1592 C C . ILE A 1 206 ? -16.428 14.444 11.594 1.00 90.25 206 ILE A C 1
ATOM 1594 O O . ILE A 1 206 ? -16.369 13.394 12.234 1.00 90.25 206 ILE A O 1
ATOM 1598 N N . GLU A 1 207 ? -17.016 15.546 12.060 1.00 92.12 207 GLU A N 1
ATOM 1599 C CA . GLU A 1 207 ? -17.646 15.639 13.382 1.00 92.12 207 GLU A CA 1
ATOM 1600 C C . GLU A 1 207 ? -18.768 14.612 13.535 1.00 92.12 207 GLU A C 1
ATOM 1602 O O . GLU A 1 207 ? -18.730 13.783 14.445 1.00 92.12 207 GLU A O 1
ATOM 1607 N N . ARG A 1 208 ? -19.709 14.586 12.586 1.00 92.50 208 ARG A N 1
ATOM 1608 C CA . ARG A 1 208 ? -20.835 13.646 12.583 1.00 92.50 208 ARG A CA 1
ATOM 1609 C C . ARG A 1 208 ? -20.369 12.192 12.621 1.00 92.50 208 ARG A C 1
ATOM 1611 O O . ARG A 1 208 ? -20.890 11.390 13.396 1.00 92.50 208 ARG A O 1
ATOM 1618 N N . ASP A 1 209 ? -19.428 11.823 11.754 1.00 93.75 209 ASP A N 1
ATOM 1619 C CA . ASP A 1 209 ? -18.971 10.438 11.664 1.00 93.75 209 ASP A CA 1
ATOM 1620 C C . ASP A 1 209 ? -18.191 10.041 12.929 1.00 93.75 209 ASP A C 1
ATOM 1622 O O . ASP A 1 209 ? -18.384 8.933 13.435 1.00 93.75 209 ASP A O 1
ATOM 1626 N N . ALA A 1 210 ? -17.373 10.944 13.483 1.00 95.75 210 ALA A N 1
ATOM 1627 C CA . ALA A 1 210 ? -16.669 10.735 14.746 1.00 95.75 210 ALA A CA 1
ATOM 1628 C C . ALA A 1 210 ? -17.628 10.551 15.930 1.00 95.75 210 ALA A C 1
ATOM 1630 O O . ALA A 1 210 ? -17.417 9.641 16.739 1.00 95.75 210 ALA A O 1
ATOM 1631 N N . GLU A 1 211 ? -18.677 11.371 16.021 1.00 95.00 211 GLU A N 1
ATOM 1632 C CA . GLU A 1 211 ? -19.720 11.262 17.044 1.00 95.00 211 GLU A CA 1
ATOM 1633 C C . GLU A 1 211 ? -20.452 9.924 16.952 1.00 95.00 211 GLU A C 1
ATOM 1635 O O . GLU A 1 211 ? -20.522 9.202 17.947 1.00 95.00 211 GLU A O 1
ATOM 1640 N N . PHE A 1 212 ? -20.929 9.536 15.764 1.00 94.94 212 PHE A N 1
ATOM 1641 C CA . PHE A 1 212 ? -21.646 8.269 15.597 1.00 94.94 212 PHE A CA 1
ATOM 1642 C C . PHE A 1 212 ? -20.793 7.053 15.961 1.00 94.94 212 PHE A C 1
ATOM 1644 O O . PHE A 1 212 ? -21.266 6.173 16.685 1.00 94.94 212 PHE A O 1
ATOM 1651 N N . ILE A 1 213 ? -19.542 7.002 15.495 1.00 97.88 213 ILE A N 1
ATOM 1652 C CA . ILE A 1 213 ? -18.644 5.869 15.763 1.00 97.88 213 ILE A CA 1
ATOM 1653 C C . ILE A 1 213 ? -18.315 5.792 17.258 1.00 97.88 213 ILE A C 1
ATOM 1655 O O . ILE A 1 213 ? -18.382 4.713 17.849 1.00 97.88 213 ILE A O 1
ATOM 1659 N N . THR A 1 214 ? -17.990 6.930 17.877 1.00 97.94 214 THR A N 1
ATOM 1660 C CA . THR A 1 214 ? -17.678 7.017 19.313 1.00 97.94 214 THR A CA 1
ATOM 1661 C C . THR A 1 214 ? -18.882 6.598 20.149 1.00 97.94 214 THR A C 1
ATOM 1663 O O . THR A 1 214 ? -18.737 5.743 21.018 1.00 97.94 214 THR A O 1
ATOM 1666 N N . GLN A 1 215 ? -20.078 7.109 19.840 1.00 97.38 215 GLN A N 1
ATOM 1667 C CA . GLN A 1 215 ? -21.304 6.763 20.560 1.00 97.38 215 GLN A CA 1
ATOM 1668 C C . GLN A 1 215 ? -21.619 5.267 20.452 1.00 97.38 215 GLN A C 1
ATOM 1670 O O . GLN A 1 215 ? -21.933 4.633 21.455 1.00 97.38 215 GLN A O 1
ATOM 1675 N N . LYS A 1 216 ? -21.471 4.666 19.263 1.00 97.69 216 LYS A N 1
ATOM 1676 C CA . LYS A 1 216 ? -21.687 3.222 19.067 1.00 97.69 216 LYS A CA 1
ATOM 1677 C C . LYS A 1 216 ? -20.746 2.354 19.898 1.00 97.69 216 LYS A C 1
ATOM 1679 O O . LYS A 1 216 ? -21.157 1.284 20.351 1.00 97.69 216 LYS A O 1
ATOM 1684 N N . LEU A 1 217 ? -19.501 2.789 20.079 1.00 98.44 217 LEU A N 1
ATOM 1685 C CA . LEU A 1 217 ? -18.524 2.095 20.917 1.00 98.44 217 LEU A CA 1
ATOM 1686 C C . LEU A 1 217 ? -18.787 2.336 22.409 1.00 98.44 217 LEU A C 1
ATOM 1688 O O . LEU A 1 217 ? -18.737 1.382 23.185 1.00 98.44 217 LEU A O 1
ATOM 1692 N N . ASP A 1 218 ? -19.135 3.561 22.803 1.00 98.31 218 ASP A N 1
ATOM 1693 C CA . ASP A 1 218 ? -19.487 3.899 24.185 1.00 98.31 218 ASP A CA 1
ATOM 1694 C C . ASP A 1 218 ? -20.732 3.136 24.665 1.00 98.31 218 ASP A C 1
ATOM 1696 O O . ASP A 1 218 ? -20.730 2.592 25.771 1.00 98.31 218 ASP A O 1
ATOM 1700 N N . ASP A 1 219 ? -21.761 3.014 23.823 1.00 97.50 219 ASP A N 1
ATOM 1701 C CA . ASP A 1 219 ? -23.009 2.310 24.149 1.00 97.50 219 ASP A CA 1
ATOM 1702 C C . ASP A 1 219 ? -22.785 0.828 24.483 1.00 97.50 219 ASP A C 1
ATOM 1704 O O . ASP A 1 219 ? -23.500 0.253 25.309 1.00 97.50 219 ASP A O 1
ATOM 1708 N N . ILE A 1 220 ? -21.806 0.189 23.834 1.00 97.56 220 ILE A N 1
ATOM 1709 C CA . ILE A 1 220 ? -21.571 -1.253 23.964 1.00 97.56 220 ILE A CA 1
ATOM 1710 C C . ILE A 1 220 ? -20.400 -1.606 24.886 1.00 97.56 220 ILE A C 1
ATOM 1712 O O . ILE A 1 220 ? -20.469 -2.620 25.581 1.00 97.56 220 ILE A O 1
ATOM 1716 N N . LEU A 1 221 ? -19.344 -0.790 24.932 1.00 97.38 221 LEU A N 1
ATOM 1717 C CA . LEU A 1 221 ? -18.115 -1.063 25.694 1.00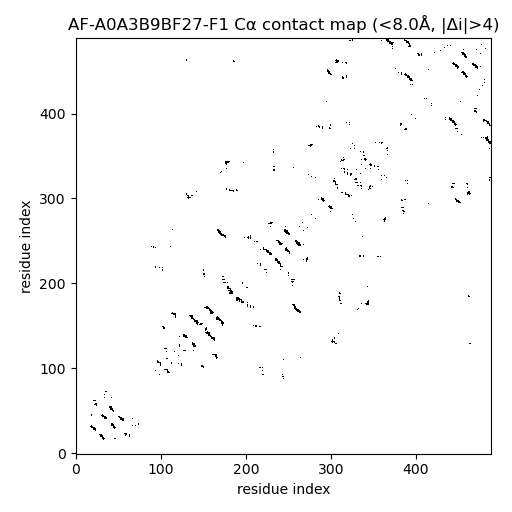 97.38 221 LEU A CA 1
ATOM 1718 C C . LEU A 1 221 ? -17.899 -0.103 26.872 1.00 97.38 221 LEU A C 1
ATOM 1720 O O . LEU A 1 221 ? -16.979 -0.313 27.666 1.00 97.38 221 LEU A O 1
ATOM 1724 N N . GLY A 1 222 ? -18.751 0.911 27.025 1.00 97.44 222 GLY A N 1
ATOM 1725 C CA . GLY A 1 222 ? -18.551 1.998 27.976 1.00 97.44 222 GLY A CA 1
ATOM 1726 C C . GLY A 1 222 ? -17.547 3.041 27.470 1.00 97.44 222 GLY A C 1
ATOM 1727 O O . GLY A 1 222 ? -17.006 2.903 26.374 1.00 97.44 222 GLY A O 1
ATOM 1728 N N . PRO A 1 223 ? -17.274 4.087 28.269 1.00 97.62 223 PRO A N 1
ATOM 1729 C CA . PRO A 1 223 ? -16.506 5.245 27.826 1.00 97.62 223 PRO A CA 1
ATOM 1730 C C . PRO A 1 223 ? -15.078 4.887 27.404 1.00 97.62 223 PRO A C 1
ATOM 1732 O O . PRO A 1 223 ? -14.324 4.247 28.150 1.00 97.62 223 PRO A O 1
ATOM 1735 N N . GLY A 1 224 ? -14.685 5.372 26.229 1.00 97.69 224 GLY A N 1
ATOM 1736 C CA . GLY A 1 224 ? -13.344 5.178 25.684 1.00 97.69 224 GLY A CA 1
ATOM 1737 C C . GLY A 1 224 ? -12.235 5.909 26.452 1.00 97.69 224 GLY A C 1
ATOM 1738 O O . GLY A 1 224 ? -12.443 6.913 27.137 1.00 97.69 224 GLY A O 1
ATOM 1739 N N . LYS A 1 225 ? -10.996 5.427 26.307 1.00 98.12 225 LYS A N 1
ATOM 1740 C CA . LYS A 1 225 ? -9.795 6.001 26.942 1.00 98.12 225 LYS A CA 1
ATOM 1741 C C . LYS A 1 225 ? -8.913 6.706 25.921 1.00 98.12 225 LYS A C 1
ATOM 1743 O O . LYS A 1 225 ? -8.538 6.127 24.906 1.00 98.12 225 LYS A O 1
ATOM 1748 N N . ARG A 1 226 ? -8.505 7.942 26.208 1.00 97.88 226 ARG A N 1
ATOM 1749 C CA . ARG A 1 226 ? -7.566 8.676 25.346 1.00 97.88 226 ARG A CA 1
ATOM 1750 C C . ARG A 1 226 ? -6.148 8.121 25.470 1.00 97.88 226 ARG A C 1
ATOM 1752 O O . ARG A 1 226 ? -5.645 7.931 26.577 1.00 97.88 226 ARG A O 1
ATOM 1759 N N . GLN A 1 227 ? -5.469 7.947 24.341 1.00 96.69 227 GLN A N 1
ATOM 1760 C CA . GLN A 1 227 ? -4.049 7.600 24.288 1.00 96.69 227 GLN A CA 1
ATOM 1761 C C . GLN A 1 227 ? -3.364 8.208 23.056 1.00 96.69 227 GLN A C 1
ATOM 1763 O O . GLN A 1 227 ? -4.010 8.619 22.096 1.00 96.69 227 GLN A O 1
ATOM 1768 N N . ASN A 1 228 ? -2.031 8.250 23.075 1.00 95.56 228 ASN A N 1
ATOM 1769 C CA . ASN A 1 228 ? -1.246 8.475 21.861 1.00 95.56 228 ASN A CA 1
ATOM 1770 C C . ASN A 1 228 ? -0.971 7.128 21.195 1.00 95.56 228 ASN A C 1
ATOM 1772 O O . ASN A 1 228 ? -0.676 6.160 21.900 1.00 95.56 228 ASN A O 1
ATOM 1776 N N . PHE A 1 229 ? -0.997 7.088 19.869 1.00 93.88 229 PHE A N 1
ATOM 1777 C CA . PHE A 1 229 ? -0.760 5.882 19.085 1.00 93.88 229 PHE A CA 1
ATOM 1778 C C . PHE A 1 229 ? 0.060 6.200 17.831 1.00 93.88 229 PHE A C 1
ATOM 1780 O O . PHE A 1 229 ? -0.037 7.299 17.285 1.00 93.88 229 PHE A O 1
ATOM 1787 N N . GLY A 1 230 ? 0.865 5.240 17.386 1.00 89.69 230 GLY A N 1
ATOM 1788 C CA . GLY A 1 230 ? 1.750 5.382 16.236 1.00 89.69 230 GLY A CA 1
ATOM 1789 C C . GLY A 1 230 ? 3.101 6.011 16.579 1.00 89.69 230 GLY A C 1
ATOM 1790 O O . GLY A 1 230 ? 3.428 6.310 17.735 1.00 89.69 230 GLY A O 1
ATOM 1791 N N . GLN A 1 231 ? 3.905 6.200 15.539 1.00 84.88 231 GLN A N 1
ATOM 1792 C CA . GLN A 1 231 ? 5.284 6.666 15.615 1.00 84.88 231 GLN A CA 1
ATOM 1793 C C . GLN A 1 231 ? 5.601 7.589 14.434 1.00 84.88 231 GLN A C 1
ATOM 1795 O O . GLN A 1 231 ? 4.973 7.468 13.392 1.00 84.88 231 GLN A O 1
ATOM 1800 N N . GLY A 1 232 ? 6.558 8.508 14.614 1.00 84.69 232 GLY A N 1
ATOM 1801 C CA . GLY A 1 232 ? 6.966 9.452 13.570 1.00 84.69 232 GLY A CA 1
ATOM 1802 C C . GLY A 1 232 ? 5.812 10.344 13.105 1.00 84.69 232 GLY A C 1
ATOM 1803 O O . GLY A 1 232 ? 5.025 10.811 13.934 1.00 84.69 232 GLY A O 1
ATOM 1804 N N . SER A 1 233 ? 5.716 10.557 11.798 1.00 81.75 233 SER A N 1
ATOM 1805 C CA . SER A 1 233 ? 4.608 11.228 11.114 1.00 81.75 233 SER A CA 1
ATOM 1806 C C . SER A 1 233 ? 3.244 10.542 11.285 1.00 81.75 233 SER A C 1
ATOM 1808 O O . SER A 1 233 ? 2.224 11.223 11.268 1.00 81.75 233 SER A O 1
ATOM 1810 N N . ALA A 1 234 ? 3.193 9.235 11.566 1.00 84.19 234 ALA A N 1
ATOM 1811 C CA . ALA A 1 234 ? 1.940 8.517 11.841 1.00 84.19 234 ALA A CA 1
ATOM 1812 C C . ALA A 1 234 ? 1.417 8.672 13.291 1.00 84.19 234 ALA A C 1
ATOM 1814 O O . ALA A 1 234 ? 0.374 8.101 13.652 1.00 84.19 234 ALA A O 1
ATOM 1815 N N . LYS A 1 235 ? 2.139 9.403 14.155 1.00 89.38 235 LYS A N 1
ATOM 1816 C CA . LYS A 1 235 ? 1.762 9.620 15.559 1.00 89.38 235 LYS A CA 1
ATOM 1817 C C . LYS A 1 235 ? 0.508 10.490 15.660 1.00 89.38 235 LYS A C 1
ATOM 1819 O O . LYS A 1 235 ? 0.491 11.630 15.212 1.00 89.38 235 LYS A O 1
ATOM 1824 N N . ARG A 1 236 ? -0.504 9.994 16.368 1.00 92.06 236 ARG A N 1
ATOM 1825 C CA . ARG A 1 236 ? -1.793 10.676 16.546 1.00 92.06 236 ARG A CA 1
ATOM 1826 C C . ARG A 1 236 ? -2.412 10.407 17.912 1.00 92.06 236 ARG A C 1
ATOM 1828 O O . ARG A 1 236 ? -2.012 9.484 18.627 1.00 92.06 236 ARG A O 1
ATOM 1835 N N . LYS A 1 237 ? -3.394 11.228 18.282 1.00 95.31 237 LYS A N 1
ATOM 1836 C CA . LYS A 1 237 ? -4.274 10.951 19.422 1.00 95.31 237 LYS A CA 1
ATOM 1837 C C . LYS A 1 237 ? -5.388 10.018 18.964 1.00 95.31 237 LYS A C 1
ATOM 1839 O O . LYS A 1 237 ? -5.924 10.178 17.866 1.00 95.31 237 LYS A O 1
ATOM 1844 N N . VAL A 1 238 ? -5.724 9.059 19.813 1.00 97.56 238 VAL A N 1
ATOM 1845 C CA . VAL A 1 238 ? -6.848 8.150 19.598 1.00 97.56 238 VAL A CA 1
ATOM 1846 C C . VAL A 1 238 ? -7.669 8.013 20.871 1.00 97.56 238 VAL A C 1
ATOM 1848 O O . VAL A 1 238 ? -7.135 8.130 21.981 1.00 97.56 238 VAL A O 1
ATOM 1851 N N . THR A 1 239 ? -8.952 7.729 20.707 1.00 98.62 239 THR A N 1
ATOM 1852 C CA . THR A 1 239 ? -9.801 7.185 21.766 1.00 98.62 239 THR A CA 1
ATOM 1853 C C . THR A 1 239 ? -9.871 5.672 21.576 1.00 98.62 239 THR A C 1
ATOM 1855 O O . THR A 1 239 ? -10.041 5.196 20.456 1.00 98.62 239 THR A O 1
ATOM 1858 N N . ARG A 1 240 ? -9.651 4.920 22.655 1.00 98.38 240 ARG A N 1
ATOM 1859 C CA . ARG A 1 240 ? -9.513 3.463 22.661 1.00 98.38 240 ARG A CA 1
ATOM 1860 C C . ARG A 1 240 ? -10.640 2.802 23.440 1.00 98.38 240 ARG A C 1
ATOM 1862 O O . ARG A 1 240 ? -10.875 3.171 24.592 1.00 98.38 240 ARG A O 1
ATOM 1869 N N . TRP A 1 241 ? -11.215 1.759 22.857 1.00 98.50 241 TRP A N 1
ATOM 1870 C CA . TRP A 1 241 ? -12.109 0.814 23.518 1.00 98.50 241 TRP A CA 1
ATOM 1871 C C . TRP A 1 241 ? -11.551 -0.590 23.376 1.00 98.50 241 TRP A C 1
ATOM 1873 O O . TRP A 1 241 ? -11.110 -0.964 22.292 1.00 98.50 241 TRP A O 1
ATOM 1883 N N . ASP A 1 242 ? -11.597 -1.364 24.454 1.00 97.81 242 ASP A N 1
ATOM 1884 C CA . ASP A 1 242 ? -11.111 -2.738 24.451 1.00 97.81 242 ASP A CA 1
ATOM 1885 C C . ASP A 1 242 ? -12.275 -3.715 24.552 1.00 97.81 242 ASP A C 1
ATOM 1887 O O . ASP A 1 242 ? -13.193 -3.546 25.358 1.00 97.81 242 ASP A O 1
ATOM 1891 N N . TRP A 1 243 ? -12.213 -4.767 23.745 1.00 97.50 243 TRP A N 1
ATOM 1892 C CA . TRP A 1 243 ? -13.152 -5.874 23.792 1.00 97.50 243 TRP A CA 1
ATOM 1893 C C . TRP A 1 243 ? -12.407 -7.196 23.622 1.00 97.50 243 TRP A C 1
ATOM 1895 O O . TRP A 1 243 ? -11.976 -7.557 22.525 1.00 97.50 243 TRP A O 1
ATOM 1905 N N . ASN A 1 244 ? -12.267 -7.934 24.728 1.00 95.25 244 ASN A N 1
ATOM 1906 C CA . ASN A 1 244 ? -11.410 -9.120 24.806 1.00 95.25 244 ASN A CA 1
ATOM 1907 C C . ASN A 1 244 ? -9.986 -8.788 24.325 1.00 95.25 244 ASN A C 1
ATOM 1909 O O . ASN A 1 244 ? -9.366 -7.874 24.860 1.00 95.25 244 ASN A O 1
ATOM 1913 N N . ASP A 1 245 ? -9.491 -9.494 23.309 1.00 95.56 245 ASP A N 1
ATOM 1914 C CA . ASP A 1 245 ? -8.139 -9.326 22.773 1.00 95.56 245 ASP A CA 1
ATOM 1915 C C . ASP A 1 245 ? -8.075 -8.260 21.644 1.00 95.56 245 ASP A C 1
ATOM 1917 O O . ASP A 1 245 ? -7.082 -8.184 20.917 1.00 95.56 245 ASP A O 1
ATOM 1921 N N . HIS A 1 246 ? -9.114 -7.424 21.485 1.00 98.12 246 HIS A N 1
ATOM 1922 C CA . HIS A 1 246 ? -9.217 -6.373 20.459 1.00 98.12 246 HIS A CA 1
ATOM 1923 C C . HIS A 1 246 ? -9.215 -4.972 21.070 1.00 98.12 246 HIS A C 1
ATOM 1925 O O . HIS A 1 246 ? -9.822 -4.742 22.117 1.00 98.12 246 HIS A O 1
ATOM 1931 N N . SER A 1 247 ? -8.634 -4.024 20.344 1.00 98.38 247 SER A N 1
ATOM 1932 C CA . SER A 1 247 ? -8.709 -2.592 20.611 1.00 98.38 247 SER A CA 1
ATOM 1933 C C . SER A 1 247 ? -9.259 -1.860 19.393 1.00 98.38 247 SER A C 1
ATOM 1935 O O . SER A 1 247 ? -8.677 -1.921 18.312 1.00 98.38 247 SER A O 1
ATOM 1937 N N . PHE A 1 248 ? -10.351 -1.127 19.589 1.00 98.62 248 PHE A N 1
ATOM 1938 C CA . PHE A 1 248 ? -10.925 -0.191 18.627 1.00 98.62 248 PHE A CA 1
ATOM 1939 C C . PHE A 1 248 ? -10.340 1.191 18.909 1.00 98.62 248 PHE A C 1
ATOM 1941 O O . PHE A 1 248 ? -10.471 1.704 20.021 1.00 98.62 248 PHE A O 1
ATOM 1948 N N . LEU A 1 249 ? -9.661 1.780 17.930 1.00 98.31 249 LEU A N 1
ATOM 1949 C CA . LEU A 1 249 ? -8.903 3.019 18.070 1.00 98.31 249 LEU A CA 1
ATOM 1950 C C . LEU A 1 249 ? -9.443 4.064 17.095 1.00 98.31 249 LEU A C 1
ATOM 1952 O O . LEU A 1 249 ? -9.090 4.070 15.916 1.00 98.31 249 LEU A O 1
ATOM 1956 N N . VAL A 1 250 ? -10.287 4.964 17.590 1.00 98.19 250 VAL A N 1
ATOM 1957 C CA . VAL A 1 250 ? -10.824 6.068 16.786 1.00 98.19 250 VAL A CA 1
ATOM 1958 C C . VAL A 1 250 ? -9.839 7.226 16.815 1.00 98.19 250 VAL A C 1
ATOM 1960 O O . VAL A 1 250 ? -9.442 7.684 17.889 1.00 98.19 250 VAL A O 1
ATOM 1963 N N . SER A 1 251 ? -9.447 7.716 15.643 1.00 96.06 251 SER A N 1
ATOM 1964 C CA . SER A 1 251 ? -8.624 8.915 15.489 1.00 96.06 251 SER A CA 1
ATOM 1965 C C . SER A 1 251 ? -9.391 9.970 14.717 1.00 96.06 251 SER A C 1
ATOM 1967 O O . SER A 1 251 ? -9.971 9.666 13.678 1.00 96.06 251 SER A O 1
ATOM 1969 N N . VAL A 1 252 ? -9.356 11.196 15.227 1.00 94.56 252 VAL A N 1
ATOM 1970 C CA . VAL A 1 252 ? -9.976 12.365 14.610 1.00 94.56 252 VAL A CA 1
ATOM 1971 C C . VAL A 1 252 ? -8.892 13.419 14.449 1.00 94.56 252 VAL A C 1
ATOM 1973 O O . VAL A 1 252 ? -8.235 13.778 15.433 1.00 94.56 252 VAL A O 1
ATOM 1976 N N . ALA A 1 253 ? -8.703 13.896 13.225 1.00 89.19 253 ALA A N 1
ATOM 1977 C CA . ALA A 1 253 ? -7.958 15.113 12.949 1.00 89.19 253 ALA A CA 1
ATOM 1978 C C . ALA A 1 253 ? -8.895 16.114 12.278 1.00 89.19 253 ALA A C 1
ATOM 1980 O O . ALA A 1 253 ? -9.470 15.844 11.223 1.00 89.19 253 ALA A O 1
ATOM 1981 N N . GLU A 1 254 ? -9.049 17.256 12.937 1.00 84.88 254 GLU A N 1
ATOM 1982 C CA . GLU A 1 254 ? -9.908 18.361 12.523 1.00 84.88 254 GLU A CA 1
ATOM 1983 C C . GLU A 1 254 ? -9.600 18.794 11.084 1.00 84.88 254 GLU A C 1
ATOM 1985 O O . GLU A 1 254 ? -8.434 18.941 10.720 1.00 84.88 254 GLU A O 1
ATOM 1990 N N . GLY A 1 255 ? -10.644 18.915 10.257 1.00 82.19 255 GLY A N 1
ATOM 1991 C CA . GLY A 1 255 ? -10.543 19.276 8.836 1.00 82.19 255 GLY A CA 1
ATOM 1992 C C . GLY A 1 255 ? -9.830 18.260 7.930 1.00 82.19 255 GLY A C 1
ATOM 1993 O O . GLY A 1 255 ? -9.796 18.446 6.714 1.00 82.19 255 GLY A O 1
ATOM 1994 N N . GLU A 1 256 ? -9.271 17.182 8.483 1.00 84.06 256 GLU A N 1
ATOM 1995 C CA . GLU A 1 256 ? -8.453 16.224 7.740 1.00 84.06 256 GLU A CA 1
ATOM 1996 C C . GLU A 1 256 ? -9.158 14.872 7.601 1.00 84.06 256 GLU A C 1
ATOM 1998 O O . GLU A 1 256 ? -9.391 14.427 6.473 1.00 84.06 256 GLU A O 1
ATOM 2003 N N . PHE A 1 257 ? -9.512 14.202 8.708 1.00 88.62 257 PHE A N 1
ATOM 2004 C CA . PHE A 1 257 ? -10.173 12.892 8.652 1.00 88.62 257 PHE A CA 1
ATOM 2005 C C . PHE A 1 257 ? -10.745 12.390 9.988 1.00 88.62 257 PHE A C 1
ATOM 2007 O O . PHE A 1 257 ? -10.340 12.804 11.078 1.00 88.62 257 PHE A O 1
ATOM 2014 N N . VAL A 1 258 ? -11.593 11.365 9.885 1.00 93.31 258 VAL A N 1
ATOM 2015 C CA . VAL A 1 258 ? -11.879 10.395 10.952 1.00 93.31 258 VAL A CA 1
ATOM 2016 C C . VAL A 1 258 ? -11.542 8.975 10.484 1.00 93.31 258 VAL A C 1
ATOM 2018 O O . VAL A 1 258 ? -11.878 8.555 9.374 1.00 93.31 258 VAL A O 1
ATOM 2021 N N . SER A 1 259 ? -10.863 8.215 11.342 1.00 95.38 259 SER A N 1
ATOM 2022 C CA . SER A 1 259 ? -10.520 6.810 11.093 1.00 95.38 259 SER A CA 1
ATOM 2023 C C . SER A 1 259 ? -10.787 5.934 12.306 1.00 95.38 259 SER A C 1
ATOM 2025 O O . SER A 1 259 ? -10.782 6.409 13.445 1.00 95.38 259 SER A O 1
ATOM 2027 N N . LEU A 1 260 ? -10.910 4.641 12.047 1.00 97.69 260 LEU A N 1
ATOM 2028 C CA . LEU A 1 260 ? -10.890 3.577 13.031 1.00 97.69 260 LEU A CA 1
ATOM 2029 C C . LEU A 1 260 ? -9.785 2.588 12.660 1.00 97.69 260 LEU A C 1
ATOM 2031 O O . LEU A 1 260 ? -9.788 2.072 11.543 1.00 97.69 260 LEU A O 1
ATOM 2035 N N . SER A 1 261 ? -8.900 2.261 13.601 1.00 97.25 261 SER A N 1
ATOM 2036 C CA . SER A 1 261 ? -8.135 1.013 13.522 1.00 97.25 261 SER A CA 1
ATOM 2037 C C . SER A 1 261 ? -8.679 -0.023 14.498 1.00 97.25 261 SER A C 1
ATOM 2039 O O . SER A 1 261 ? -9.180 0.319 15.572 1.00 97.25 261 SER A O 1
ATOM 2041 N N . ILE A 1 262 ? -8.619 -1.293 14.100 1.00 98.12 262 ILE A N 1
ATOM 2042 C CA . ILE A 1 262 ? -8.910 -2.427 14.981 1.00 98.12 262 ILE A CA 1
ATOM 2043 C C . ILE A 1 262 ? -7.637 -3.251 15.052 1.00 98.12 262 ILE A C 1
ATOM 2045 O O . ILE A 1 262 ? -7.198 -3.812 14.050 1.00 98.12 262 ILE A O 1
ATOM 2049 N N . ASP A 1 263 ? -7.044 -3.301 16.236 1.00 97.25 263 ASP A N 1
ATOM 2050 C CA . ASP A 1 263 ? -5.745 -3.916 16.482 1.00 97.25 263 ASP A CA 1
ATOM 2051 C C . ASP A 1 263 ? -5.832 -4.900 17.650 1.00 97.25 263 ASP A C 1
ATOM 2053 O O . ASP A 1 263 ? -6.741 -4.830 18.481 1.00 97.25 263 ASP A O 1
ATOM 2057 N N . LYS A 1 264 ? -4.854 -5.803 17.760 1.00 96.75 264 LYS A N 1
ATOM 2058 C CA . LYS A 1 264 ? -4.671 -6.602 18.979 1.00 96.75 264 LYS A CA 1
ATOM 2059 C C . LYS A 1 264 ? -4.418 -5.688 20.174 1.00 96.75 264 LYS A C 1
ATOM 2061 O O . LYS A 1 264 ? -3.673 -4.709 20.058 1.00 96.75 264 LYS A O 1
ATOM 2066 N N . ILE A 1 265 ? -4.925 -6.072 21.343 1.00 95.75 265 ILE A N 1
ATOM 2067 C CA . ILE A 1 265 ? -4.724 -5.303 22.581 1.00 95.75 265 ILE A CA 1
ATOM 2068 C C . ILE A 1 265 ? -3.235 -5.050 22.878 1.00 95.75 265 ILE A C 1
ATOM 2070 O O . ILE A 1 265 ? -2.839 -3.944 23.238 1.00 95.75 265 ILE A O 1
ATOM 2074 N N . GLU A 1 266 ? -2.375 -6.030 22.587 1.00 95.50 266 GLU A N 1
ATOM 2075 C CA . GLU A 1 266 ? -0.922 -5.925 22.761 1.00 95.50 266 GLU A CA 1
ATOM 2076 C C . GLU A 1 266 ? -0.281 -4.830 21.892 1.00 95.50 266 GLU A C 1
ATOM 2078 O O . GLU A 1 266 ? 0.694 -4.190 22.299 1.00 95.50 266 GLU A O 1
ATOM 2083 N N . VAL A 1 267 ? -0.809 -4.602 20.684 1.00 94.75 267 VAL A N 1
ATOM 2084 C CA . VAL A 1 267 ? -0.344 -3.537 19.782 1.00 94.75 267 VAL A CA 1
ATOM 2085 C C . VAL A 1 267 ? -0.774 -2.181 20.333 1.00 94.75 267 VAL A C 1
ATOM 2087 O O . VAL A 1 267 ? 0.030 -1.243 20.379 1.00 94.75 267 VAL A O 1
ATOM 2090 N N . ALA A 1 268 ? -2.014 -2.083 20.813 1.00 95.75 268 ALA A N 1
ATOM 2091 C CA . ALA A 1 268 ? -2.540 -0.887 21.457 1.00 95.75 268 ALA A CA 1
ATOM 2092 C C . ALA A 1 268 ? -1.788 -0.530 22.747 1.00 95.75 268 ALA A C 1
ATOM 2094 O O . ALA A 1 268 ? -1.466 0.642 22.954 1.00 95.75 268 ALA A O 1
ATOM 2095 N N . ASP A 1 269 ? -1.411 -1.516 23.559 1.00 96.25 269 ASP A N 1
ATOM 2096 C CA . ASP A 1 269 ? -0.619 -1.328 24.782 1.00 96.25 269 ASP A CA 1
ATOM 2097 C C . ASP A 1 269 ? 0.794 -0.823 24.485 1.00 96.25 269 ASP A C 1
ATOM 2099 O O . ASP A 1 269 ? 1.313 0.066 25.167 1.00 96.25 269 ASP A O 1
ATOM 2103 N N . LYS A 1 270 ? 1.393 -1.304 23.391 1.00 95.00 270 LYS A N 1
ATOM 2104 C CA . LYS A 1 270 ? 2.658 -0.777 22.852 1.00 95.00 270 LYS A CA 1
ATOM 2105 C C . LYS A 1 270 ? 2.489 0.558 22.124 1.00 95.00 270 LYS A C 1
ATOM 2107 O O . LYS A 1 270 ? 3.474 1.106 21.623 1.00 95.00 270 LYS A O 1
ATOM 2112 N N . ARG A 1 271 ? 1.272 1.112 22.074 1.00 94.19 271 ARG A N 1
ATOM 2113 C CA . ARG A 1 271 ? 0.922 2.359 21.375 1.00 94.19 271 ARG A CA 1
ATOM 2114 C C . ARG A 1 271 ? 1.281 2.323 19.888 1.00 94.19 271 ARG A C 1
ATOM 2116 O O . ARG A 1 271 ? 1.715 3.330 19.335 1.00 94.19 271 ARG A O 1
ATOM 2123 N N . GLY A 1 272 ? 1.153 1.157 19.258 1.00 90.06 272 GLY A N 1
ATOM 2124 C CA . GLY A 1 272 ? 1.474 0.947 17.845 1.00 90.06 272 GLY A CA 1
ATOM 2125 C C . GLY A 1 272 ? 2.972 0.888 17.536 1.00 90.06 272 GLY A C 1
ATOM 2126 O O . GLY A 1 272 ? 3.348 0.851 16.369 1.00 90.06 272 GLY A O 1
ATOM 2127 N N . ARG A 1 273 ? 3.849 0.884 18.551 1.00 86.75 273 ARG A N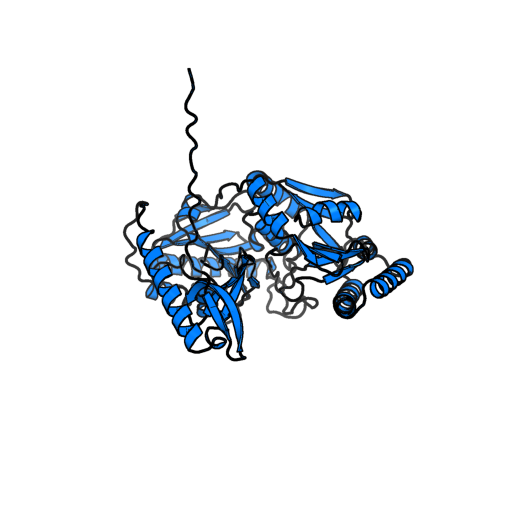 1
ATOM 2128 C CA . ARG A 1 273 ? 5.294 0.726 18.343 1.00 86.75 273 ARG A CA 1
ATOM 2129 C C . ARG A 1 273 ? 5.613 -0.715 17.976 1.00 86.75 273 ARG A C 1
ATOM 2131 O O . ARG A 1 273 ? 5.236 -1.635 18.704 1.00 86.75 273 ARG A O 1
ATOM 2138 N N . GLN A 1 274 ? 6.362 -0.892 16.895 1.00 80.19 274 GLN A N 1
ATOM 2139 C CA . GLN A 1 274 ? 6.816 -2.203 16.453 1.00 80.19 274 GLN A CA 1
ATOM 2140 C C . GLN A 1 274 ? 8.278 -2.470 16.799 1.00 80.19 274 GLN A C 1
ATOM 2142 O O . GLN A 1 274 ? 9.082 -1.559 17.011 1.00 80.19 274 GLN A O 1
ATOM 2147 N N . SER A 1 275 ? 8.599 -3.756 16.898 1.00 83.31 275 SER A N 1
ATOM 2148 C CA . SER A 1 275 ? 9.966 -4.234 17.059 1.00 83.31 275 SER A CA 1
ATOM 2149 C C . SER A 1 275 ? 10.702 -4.149 15.727 1.00 83.31 275 SER A C 1
ATOM 2151 O O . SER A 1 275 ? 10.121 -4.405 14.678 1.00 83.31 275 SER A O 1
ATOM 2153 N N . LYS A 1 276 ? 11.996 -3.824 15.772 1.00 87.88 276 LYS A N 1
ATOM 2154 C CA . LYS A 1 276 ? 12.828 -3.828 14.568 1.00 87.88 276 LYS A CA 1
ATOM 2155 C C . LYS A 1 276 ? 12.988 -5.250 14.042 1.00 87.88 276 LYS A C 1
ATOM 2157 O O . LYS A 1 276 ? 13.234 -6.173 14.821 1.00 87.88 276 LYS A O 1
ATOM 2162 N N . VAL A 1 277 ? 12.927 -5.397 12.725 1.00 89.88 277 VAL A N 1
ATOM 2163 C CA . VAL A 1 277 ? 13.317 -6.629 12.036 1.00 89.88 277 VAL A CA 1
ATOM 2164 C C . VAL A 1 277 ? 14.807 -6.548 11.706 1.00 89.88 277 VAL A C 1
ATOM 2166 O O . VAL A 1 277 ? 15.293 -5.496 11.302 1.00 89.88 277 VAL A O 1
ATOM 2169 N N . ALA A 1 278 ? 15.554 -7.635 11.897 1.00 92.06 278 ALA A N 1
ATOM 2170 C CA . ALA A 1 278 ? 16.986 -7.648 11.610 1.00 92.06 278 ALA A CA 1
ATOM 2171 C C . ALA A 1 278 ? 17.266 -7.602 10.098 1.00 92.06 278 ALA A C 1
ATOM 2173 O O . ALA A 1 278 ? 16.682 -8.370 9.333 1.00 92.06 278 ALA A O 1
ATOM 2174 N N . ASP A 1 279 ? 18.228 -6.782 9.681 1.00 94.00 279 ASP A N 1
ATOM 2175 C CA . ASP A 1 279 ? 18.582 -6.549 8.271 1.00 94.00 279 ASP A CA 1
ATOM 2176 C C . ASP A 1 279 ? 18.939 -7.839 7.543 1.00 94.00 279 ASP A C 1
ATOM 2178 O O . ASP A 1 279 ? 18.482 -8.095 6.437 1.00 94.00 279 ASP A O 1
ATOM 2182 N N . MET A 1 280 ? 19.715 -8.702 8.200 1.00 92.62 280 MET A N 1
ATOM 2183 C CA . MET A 1 280 ? 20.112 -9.996 7.652 1.00 92.62 280 MET A CA 1
ATOM 2184 C C . MET A 1 280 ? 18.914 -10.918 7.392 1.00 92.62 280 MET A C 1
ATOM 2186 O O . MET A 1 280 ? 18.974 -11.740 6.483 1.00 92.62 280 MET A O 1
ATOM 2190 N N . HIS A 1 281 ? 17.842 -10.820 8.183 1.00 92.19 281 HIS A N 1
ATOM 2191 C CA . HIS A 1 281 ? 16.626 -11.582 7.912 1.00 92.19 281 HIS A CA 1
ATOM 2192 C C . HIS A 1 281 ? 15.910 -11.025 6.679 1.00 92.19 281 HIS A C 1
ATOM 2194 O O . HIS A 1 281 ? 15.593 -11.795 5.777 1.00 92.19 281 HIS A O 1
ATOM 2200 N N . LEU A 1 282 ? 15.731 -9.702 6.606 1.00 93.06 282 LEU A N 1
ATOM 2201 C CA . LEU A 1 282 ? 15.069 -9.074 5.464 1.00 93.06 282 LEU A CA 1
ATOM 2202 C C . LEU A 1 282 ? 15.825 -9.257 4.150 1.00 93.06 282 LEU A C 1
ATOM 2204 O O . LEU A 1 282 ? 15.192 -9.580 3.155 1.00 93.06 282 LEU A O 1
ATOM 2208 N N . ARG A 1 283 ? 17.157 -9.124 4.149 1.00 94.62 283 ARG A N 1
ATOM 2209 C CA . ARG A 1 283 ? 17.992 -9.377 2.963 1.00 94.62 283 ARG A CA 1
ATOM 2210 C C . ARG A 1 283 ? 17.719 -10.759 2.379 1.00 94.62 283 ARG A C 1
ATOM 2212 O O . ARG A 1 283 ? 17.431 -10.870 1.200 1.00 94.62 283 ARG A O 1
ATOM 2219 N N . ARG A 1 284 ? 17.681 -11.801 3.219 1.00 93.94 284 ARG A N 1
ATOM 2220 C CA . ARG A 1 284 ? 17.353 -13.166 2.766 1.00 93.94 284 ARG A CA 1
ATOM 2221 C C . ARG A 1 284 ? 15.941 -13.275 2.191 1.00 93.94 284 ARG A C 1
ATOM 2223 O O . ARG A 1 284 ? 15.741 -13.998 1.223 1.00 93.94 284 ARG A O 1
ATOM 2230 N N . VAL A 1 285 ? 14.960 -12.603 2.801 1.00 92.38 285 VAL A N 1
ATOM 2231 C CA . VAL A 1 285 ? 13.574 -12.595 2.304 1.00 92.38 285 VAL A CA 1
ATOM 2232 C C . VAL A 1 285 ? 13.496 -11.897 0.946 1.00 92.38 285 VAL A C 1
ATOM 2234 O O . VAL A 1 285 ? 12.867 -12.415 0.031 1.00 92.38 285 VAL A O 1
ATOM 2237 N N . HIS A 1 286 ? 14.154 -10.750 0.791 1.00 95.94 286 HIS A N 1
ATOM 2238 C CA . HIS A 1 286 ? 14.138 -9.973 -0.447 1.00 95.94 286 HIS A CA 1
ATOM 2239 C C . HIS A 1 286 ? 14.940 -10.631 -1.566 1.00 95.94 286 HIS A C 1
ATOM 2241 O O . HIS A 1 286 ? 14.450 -10.676 -2.687 1.00 95.94 286 HIS A O 1
ATOM 2247 N N . GLU A 1 287 ? 16.088 -11.240 -1.269 1.00 94.62 287 GLU A N 1
ATOM 2248 C CA . GLU A 1 287 ? 16.822 -12.092 -2.216 1.00 94.62 287 GLU A CA 1
ATOM 2249 C C . GLU A 1 287 ? 15.942 -13.249 -2.715 1.00 94.62 287 GLU A C 1
ATOM 2251 O O . GLU A 1 287 ? 15.910 -13.534 -3.910 1.00 94.62 287 GLU A O 1
ATOM 2256 N N . ALA A 1 288 ? 15.172 -13.884 -1.822 1.00 95.62 288 ALA A N 1
ATOM 2257 C CA . ALA A 1 288 ? 14.238 -14.951 -2.187 1.00 95.62 288 ALA A CA 1
ATOM 2258 C C . ALA A 1 288 ? 13.022 -14.458 -2.996 1.00 95.62 288 ALA A C 1
ATOM 2260 O O . ALA A 1 288 ? 12.360 -15.261 -3.651 1.00 95.62 288 ALA A O 1
ATOM 2261 N N . ASN A 1 289 ? 12.729 -13.156 -2.969 1.00 96.38 289 ASN A N 1
ATOM 2262 C CA . ASN A 1 289 ? 11.694 -12.550 -3.800 1.00 96.38 289 ASN A CA 1
ATOM 2263 C C . ASN A 1 289 ? 12.182 -12.239 -5.221 1.00 96.38 289 ASN A C 1
ATOM 2265 O O . ASN A 1 289 ? 11.353 -11.897 -6.062 1.00 96.38 289 ASN A O 1
ATOM 2269 N N . VAL A 1 290 ? 13.483 -12.339 -5.512 1.00 98.12 290 VAL A N 1
ATOM 2270 C CA . VAL A 1 290 ? 14.014 -12.096 -6.859 1.00 98.12 290 VAL A CA 1
ATOM 2271 C C . VAL A 1 290 ? 13.837 -13.341 -7.724 1.00 98.12 290 VAL A C 1
ATOM 2273 O O . VAL A 1 290 ? 14.531 -14.346 -7.569 1.00 98.12 290 VAL A O 1
ATOM 2276 N N . GLU A 1 291 ? 12.930 -13.255 -8.688 1.00 98.00 291 GLU A N 1
ATOM 2277 C CA . GLU A 1 291 ? 12.714 -14.271 -9.709 1.00 98.00 291 GLU A CA 1
ATOM 2278 C C . GLU A 1 291 ? 13.581 -13.979 -10.938 1.00 98.00 291 GLU A C 1
ATOM 2280 O O . GLU A 1 291 ? 13.579 -12.869 -11.470 1.00 98.00 291 GLU A O 1
ATOM 2285 N N . LYS A 1 292 ? 14.295 -15.003 -11.415 1.00 97.75 292 LYS A N 1
ATOM 2286 C CA . LYS A 1 292 ? 14.993 -14.988 -12.706 1.00 97.75 292 LYS A CA 1
ATOM 2287 C C . LYS A 1 292 ? 14.247 -15.907 -13.663 1.00 97.75 292 LYS A C 1
ATOM 2289 O O . LYS A 1 292 ? 14.156 -17.105 -13.403 1.00 97.75 292 LYS A O 1
ATOM 2294 N N . ARG A 1 293 ? 13.716 -15.350 -14.747 1.00 95.31 293 ARG A N 1
ATOM 2295 C CA . ARG A 1 293 ? 12.920 -16.073 -15.746 1.00 95.31 293 ARG A CA 1
ATOM 2296 C C . ARG A 1 293 ? 13.786 -16.470 -16.943 1.00 95.3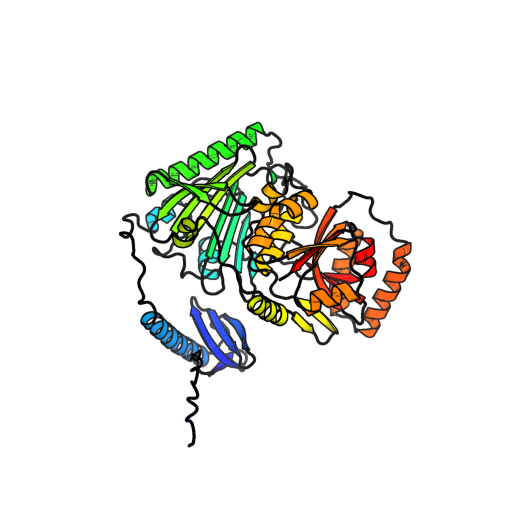1 293 ARG A C 1
ATOM 2298 O O . ARG A 1 293 ? 14.768 -15.799 -17.261 1.00 95.31 293 ARG A O 1
ATOM 2305 N N . ASP A 1 294 ? 13.385 -17.519 -17.658 1.00 92.12 294 ASP A N 1
ATOM 2306 C CA . ASP A 1 294 ? 14.137 -18.068 -18.802 1.00 92.12 294 ASP A CA 1
ATOM 2307 C C . ASP A 1 294 ? 14.346 -17.063 -19.948 1.00 92.12 294 ASP A C 1
ATOM 2309 O O . ASP A 1 294 ? 15.312 -17.155 -20.703 1.00 92.12 294 ASP A O 1
ATOM 2313 N N . ASN A 1 295 ? 13.461 -16.070 -20.077 1.00 90.44 295 ASN A N 1
ATOM 2314 C CA . ASN A 1 295 ? 13.570 -14.994 -21.067 1.00 90.44 295 ASN A CA 1
ATOM 2315 C C . ASN A 1 295 ? 14.577 -13.888 -20.675 1.00 90.44 295 ASN A C 1
ATOM 2317 O O . ASN A 1 295 ? 14.704 -12.893 -21.394 1.00 90.44 295 ASN A O 1
ATOM 2321 N N . GLY A 1 296 ? 15.277 -14.042 -19.547 1.00 93.44 296 GLY A N 1
ATOM 2322 C CA . GLY A 1 296 ? 16.254 -13.086 -19.026 1.00 93.44 296 GLY A CA 1
ATOM 2323 C C . GLY A 1 296 ? 15.660 -11.979 -18.152 1.00 93.44 296 GLY A C 1
ATOM 2324 O O . GLY A 1 296 ? 16.404 -11.093 -17.730 1.00 93.44 296 GLY A O 1
ATOM 2325 N N . ASP A 1 297 ? 14.353 -12.010 -17.876 1.00 96.81 297 ASP A N 1
ATOM 2326 C CA . ASP A 1 297 ? 13.740 -11.085 -16.925 1.00 96.81 297 ASP A CA 1
ATOM 2327 C C . ASP A 1 297 ? 14.214 -11.401 -15.505 1.00 96.81 297 ASP A C 1
ATOM 2329 O O . ASP A 1 297 ? 14.238 -12.558 -15.076 1.00 96.81 297 ASP A O 1
ATOM 2333 N N . VAL A 1 298 ? 14.537 -10.352 -14.760 1.00 98.50 298 VAL A N 1
ATOM 2334 C CA . VAL A 1 298 ? 14.798 -10.402 -13.325 1.00 98.50 298 VAL A CA 1
ATOM 2335 C C . VAL A 1 298 ? 13.791 -9.485 -12.652 1.00 98.50 298 VAL A C 1
ATOM 2337 O O . VAL A 1 298 ? 13.810 -8.279 -12.899 1.00 98.50 298 VAL A O 1
ATOM 2340 N N . VAL A 1 299 ? 12.900 -10.038 -11.833 1.00 98.44 299 VAL A N 1
ATOM 2341 C CA . VAL A 1 299 ? 11.816 -9.281 -11.192 1.00 98.44 299 VAL A CA 1
ATOM 2342 C C . VAL A 1 299 ? 11.735 -9.570 -9.700 1.00 98.44 299 VAL A C 1
ATOM 2344 O O . VAL A 1 299 ? 11.974 -10.684 -9.248 1.00 98.44 299 VAL A O 1
ATOM 2347 N N . ILE A 1 300 ? 11.359 -8.561 -8.930 1.00 98.44 300 ILE A N 1
ATOM 2348 C CA . ILE A 1 300 ? 11.040 -8.661 -7.514 1.00 98.44 300 ILE A CA 1
ATOM 2349 C C . ILE A 1 300 ? 9.559 -9.015 -7.397 1.00 98.44 300 ILE A C 1
ATOM 2351 O O . ILE A 1 300 ? 8.689 -8.292 -7.896 1.00 98.44 300 ILE A O 1
ATOM 2355 N N . LEU A 1 301 ? 9.286 -10.128 -6.727 1.00 95.69 301 LEU A N 1
ATOM 2356 C CA . LEU A 1 301 ? 7.958 -10.600 -6.358 1.00 95.69 301 LEU A CA 1
ATOM 2357 C C . LEU A 1 301 ? 7.556 -10.083 -4.968 1.00 95.69 301 LEU A C 1
ATOM 2359 O O . LEU A 1 301 ? 8.347 -9.492 -4.239 1.00 95.69 301 LEU A O 1
ATOM 2363 N N . ASN A 1 302 ? 6.315 -10.359 -4.564 1.00 94.38 302 ASN A N 1
ATOM 2364 C CA . ASN A 1 302 ? 5.824 -10.142 -3.196 1.00 94.38 302 ASN A CA 1
ATOM 2365 C C . ASN A 1 302 ? 5.873 -8.687 -2.682 1.00 94.38 302 ASN A C 1
ATOM 2367 O O . ASN A 1 302 ? 5.756 -8.466 -1.478 1.00 94.38 302 ASN A O 1
ATOM 2371 N N . ILE A 1 303 ? 5.975 -7.686 -3.562 1.00 96.06 303 ILE A N 1
ATOM 2372 C CA . ILE A 1 303 ? 5.674 -6.293 -3.203 1.00 96.06 303 ILE A CA 1
ATOM 2373 C C . ILE A 1 303 ? 4.151 -6.189 -3.045 1.00 96.06 303 ILE A C 1
ATOM 2375 O O . ILE A 1 303 ? 3.439 -6.432 -4.026 1.00 96.06 303 ILE A O 1
ATOM 2379 N N . PRO A 1 304 ? 3.622 -5.851 -1.853 1.00 95.00 304 PRO A N 1
ATOM 2380 C CA . PRO A 1 304 ? 2.182 -5.801 -1.652 1.00 95.00 304 PRO A CA 1
ATOM 2381 C C . PRO A 1 304 ? 1.548 -4.750 -2.569 1.00 95.00 304 PRO A C 1
ATOM 2383 O O . PRO A 1 304 ? 2.154 -3.718 -2.874 1.00 95.00 304 PRO A O 1
ATOM 2386 N N . MET A 1 305 ? 0.327 -5.015 -3.027 1.00 94.44 305 MET A N 1
ATOM 2387 C CA . MET A 1 305 ? -0.498 -4.008 -3.683 1.00 94.44 305 MET A CA 1
ATOM 2388 C C . MET A 1 305 ? -1.149 -3.117 -2.624 1.00 94.44 305 MET A C 1
ATOM 2390 O O . MET A 1 305 ? -1.609 -3.592 -1.587 1.00 94.44 305 MET A O 1
ATOM 2394 N N . VAL A 1 306 ? -1.176 -1.824 -2.918 1.00 96.06 306 VAL A N 1
ATOM 2395 C CA . VAL A 1 306 ? -2.014 -0.831 -2.250 1.00 96.06 306 VAL A CA 1
ATOM 2396 C C . VAL A 1 306 ? -2.668 -0.075 -3.388 1.00 96.06 306 VAL A C 1
ATOM 2398 O O . VAL A 1 306 ? -1.995 0.673 -4.100 1.00 96.06 306 VAL A O 1
ATOM 2401 N N . ASP A 1 307 ? -3.938 -0.376 -3.621 1.00 92.00 307 ASP A N 1
ATOM 2402 C CA . ASP A 1 307 ? -4.751 0.307 -4.610 1.00 92.00 307 ASP A CA 1
ATOM 2403 C C . ASP A 1 307 ? -5.084 1.693 -4.055 1.00 92.00 307 ASP A C 1
ATOM 2405 O O . ASP A 1 307 ? -5.617 1.807 -2.952 1.00 92.00 307 ASP A O 1
ATOM 2409 N N . GLN A 1 308 ? -4.724 2.751 -4.781 1.00 87.81 308 GLN A N 1
ATOM 2410 C CA . GLN A 1 308 ? -5.054 4.123 -4.385 1.00 87.81 308 GLN A CA 1
ATOM 2411 C C . GLN A 1 308 ? -6.559 4.417 -4.524 1.00 87.81 308 GLN A C 1
ATOM 2413 O O . GLN A 1 308 ? -7.076 5.358 -3.904 1.00 87.81 308 GLN A O 1
ATOM 2418 N N . GLY A 1 309 ? -7.273 3.617 -5.321 1.00 83.88 309 GLY A N 1
ATOM 2419 C CA . GLY A 1 309 ? -8.661 3.844 -5.684 1.00 83.88 309 GLY A CA 1
ATOM 2420 C C . GLY A 1 309 ? -8.843 5.163 -6.445 1.00 83.88 309 GLY A C 1
ATOM 2421 O O . GLY A 1 309 ? -7.926 5.632 -7.114 1.00 83.88 309 GLY A O 1
ATOM 2422 N N . PRO A 1 310 ? -10.009 5.821 -6.337 1.00 71.50 310 PRO A N 1
ATOM 2423 C CA . PRO A 1 310 ? -10.360 6.978 -7.168 1.00 71.50 310 PRO A CA 1
ATOM 2424 C C . PRO A 1 310 ? -9.674 8.302 -6.773 1.00 71.50 310 PRO A C 1
ATOM 2426 O O . PRO A 1 310 ? -10.245 9.372 -6.951 1.00 71.50 310 PRO A O 1
ATOM 2429 N N . LYS A 1 311 ? -8.481 8.260 -6.173 1.00 74.44 311 LYS A N 1
ATOM 2430 C CA . LYS A 1 311 ? -7.852 9.403 -5.482 1.00 74.44 311 LYS A CA 1
ATOM 2431 C C . LYS A 1 311 ? -6.514 9.739 -6.100 1.00 74.44 311 LYS A C 1
ATOM 2433 O O . LYS A 1 311 ? -5.813 8.835 -6.530 1.00 74.44 311 LYS A O 1
ATOM 2438 N N . GLY A 1 312 ? -6.069 10.990 -6.011 1.00 76.38 312 GLY A N 1
ATOM 2439 C CA . GLY A 1 312 ? -4.689 11.380 -6.336 1.00 76.38 312 GLY A CA 1
ATOM 2440 C C . GLY A 1 312 ? -3.658 10.942 -5.281 1.00 76.38 312 GLY A C 1
ATOM 2441 O O . GLY A 1 312 ? -2.869 11.768 -4.831 1.00 76.38 312 GLY A O 1
ATOM 2442 N N . TYR A 1 313 ? -3.705 9.683 -4.830 1.00 86.62 313 TYR A N 1
ATOM 2443 C CA . TYR A 1 313 ? -2.923 9.121 -3.714 1.00 86.62 313 TYR A CA 1
ATOM 2444 C C . TYR A 1 313 ? -1.765 8.225 -4.182 1.00 86.62 313 TYR A C 1
ATOM 2446 O O . TYR A 1 313 ? -1.246 7.416 -3.415 1.00 86.62 313 TYR A O 1
ATOM 2454 N N . CYS A 1 314 ? -1.312 8.395 -5.424 1.00 90.94 314 CYS A N 1
ATOM 2455 C CA . CYS A 1 314 ? -0.215 7.611 -5.989 1.00 90.94 314 CYS A CA 1
ATOM 2456 C C . CYS A 1 314 ? 1.041 7.616 -5.111 1.00 90.94 314 CYS A C 1
ATOM 2458 O O . CYS A 1 314 ? 1.667 6.581 -4.914 1.00 90.94 314 CYS A O 1
ATOM 2460 N N . VAL A 1 315 ? 1.382 8.763 -4.516 1.00 92.06 315 VAL A N 1
ATOM 2461 C CA . VAL A 1 315 ? 2.549 8.885 -3.636 1.00 92.06 315 VAL A CA 1
ATOM 2462 C C . VAL A 1 315 ? 2.390 8.100 -2.334 1.00 92.06 315 VAL A C 1
ATOM 2464 O O . VAL A 1 315 ? 3.212 7.213 -2.100 1.00 92.06 315 VAL A O 1
ATOM 2467 N N . PRO A 1 316 ? 1.378 8.356 -1.483 1.00 93.19 316 PRO A N 1
ATOM 2468 C CA . PRO A 1 316 ? 1.222 7.589 -0.254 1.00 93.19 316 PRO A CA 1
ATOM 2469 C C . PRO A 1 316 ? 0.984 6.093 -0.499 1.00 93.19 316 PRO A C 1
ATOM 2471 O O . PRO A 1 316 ? 1.528 5.288 0.252 1.00 93.19 316 PRO A O 1
ATOM 2474 N N . ALA A 1 317 ? 0.254 5.702 -1.552 1.00 94.94 317 ALA A N 1
ATOM 2475 C CA . ALA A 1 317 ? 0.043 4.293 -1.888 1.00 94.94 317 ALA A CA 1
ATOM 2476 C C . ALA A 1 317 ? 1.367 3.603 -2.244 1.00 94.94 317 ALA A C 1
ATOM 2478 O O . ALA A 1 317 ? 1.732 2.592 -1.648 1.00 94.94 317 ALA A O 1
ATOM 2479 N N . THR A 1 318 ? 2.141 4.187 -3.161 1.00 96.69 318 THR A N 1
ATOM 2480 C CA . THR A 1 318 ? 3.439 3.649 -3.588 1.00 96.69 318 THR A CA 1
ATOM 2481 C C . THR A 1 318 ? 4.455 3.599 -2.436 1.00 96.69 318 THR A C 1
ATOM 2483 O O . THR A 1 318 ? 5.174 2.606 -2.300 1.00 96.69 318 THR A O 1
ATOM 2486 N N . PHE A 1 319 ? 4.465 4.594 -1.540 1.00 96.56 319 PHE A N 1
ATOM 2487 C CA . PHE A 1 319 ? 5.283 4.541 -0.323 1.00 96.56 319 PHE A CA 1
ATOM 2488 C C . PHE A 1 319 ? 4.822 3.459 0.655 1.00 96.56 319 PHE A C 1
ATOM 2490 O O . PHE A 1 319 ? 5.676 2.744 1.176 1.00 96.56 319 PHE A O 1
ATOM 2497 N N . GLU A 1 320 ? 3.514 3.282 0.880 1.00 95.94 320 GLU A N 1
ATOM 2498 C CA . GLU A 1 320 ? 3.002 2.210 1.744 1.00 95.94 320 GLU A CA 1
ATOM 2499 C C . GLU A 1 320 ? 3.487 0.840 1.256 1.00 95.94 320 GLU A C 1
ATOM 2501 O O . GLU A 1 320 ? 3.982 0.041 2.053 1.00 95.94 320 GLU A O 1
ATOM 2506 N N . ARG A 1 321 ? 3.426 0.590 -0.057 1.00 97.31 321 ARG A N 1
ATOM 2507 C CA . ARG A 1 321 ? 3.882 -0.668 -0.668 1.00 97.31 321 ARG A CA 1
ATOM 2508 C C . ARG A 1 321 ? 5.352 -0.951 -0.367 1.00 97.31 321 ARG A C 1
ATOM 2510 O O . ARG A 1 321 ? 5.676 -2.034 0.119 1.00 97.31 321 ARG A O 1
ATOM 2517 N N . CYS A 1 322 ? 6.236 0.018 -0.614 1.00 97.12 322 CYS A N 1
ATOM 2518 C CA . CYS A 1 322 ? 7.667 -0.132 -0.342 1.00 97.12 322 CYS A CA 1
ATOM 2519 C C . CYS A 1 322 ? 7.972 -0.211 1.159 1.00 97.12 322 CYS A C 1
ATOM 2521 O O . CYS A 1 322 ? 8.782 -1.037 1.568 1.00 97.12 322 CYS A O 1
ATOM 2523 N N . MET A 1 323 ? 7.314 0.592 1.996 1.00 95.94 323 MET A N 1
ATOM 2524 C CA . MET A 1 323 ? 7.495 0.551 3.450 1.00 95.94 323 MET A CA 1
ATOM 2525 C C . MET A 1 323 ? 7.076 -0.807 4.021 1.00 95.94 323 MET A C 1
ATOM 2527 O O . MET A 1 323 ? 7.861 -1.424 4.739 1.00 95.94 323 MET A O 1
ATOM 2531 N N . ARG A 1 324 ? 5.907 -1.332 3.633 1.00 94.62 324 ARG A N 1
ATOM 2532 C CA . ARG A 1 324 ? 5.438 -2.661 4.056 1.00 94.62 324 ARG A CA 1
ATOM 2533 C C . ARG A 1 324 ? 6.335 -3.781 3.543 1.00 94.62 324 ARG A C 1
ATOM 2535 O O . ARG A 1 324 ? 6.627 -4.700 4.298 1.00 94.62 324 ARG A O 1
ATOM 2542 N N . TYR A 1 325 ? 6.825 -3.685 2.306 1.00 96.06 325 TYR A N 1
ATOM 2543 C CA . TYR A 1 325 ? 7.820 -4.624 1.780 1.00 96.06 325 TYR A CA 1
ATOM 2544 C C . TYR A 1 325 ? 9.110 -4.637 2.623 1.00 96.06 325 TYR A C 1
ATOM 2546 O O . TYR A 1 325 ? 9.730 -5.685 2.788 1.00 96.06 325 TYR A O 1
ATOM 2554 N N . MET A 1 326 ? 9.476 -3.501 3.224 1.00 95.12 326 MET A N 1
ATOM 2555 C CA . MET A 1 326 ? 10.613 -3.354 4.144 1.00 95.12 326 MET A CA 1
ATOM 2556 C C . MET A 1 326 ? 10.269 -3.650 5.620 1.00 95.12 326 MET A C 1
ATOM 2558 O O . MET A 1 326 ? 11.077 -3.340 6.504 1.00 95.12 326 MET A O 1
ATOM 2562 N N . GLU A 1 327 ? 9.100 -4.248 5.892 1.00 92.06 327 GLU A N 1
ATOM 2563 C CA . GLU A 1 327 ? 8.560 -4.530 7.236 1.00 92.06 327 GLU A CA 1
ATOM 2564 C C . GLU A 1 327 ? 8.429 -3.265 8.108 1.00 92.06 327 GLU A C 1
ATOM 2566 O O . GLU A 1 327 ? 8.630 -3.280 9.324 1.00 92.06 327 GLU A O 1
ATOM 2571 N N . ILE A 1 328 ? 8.105 -2.137 7.470 1.00 91.94 328 ILE A N 1
ATOM 2572 C CA . ILE A 1 328 ? 7.777 -0.872 8.124 1.00 91.94 328 ILE A CA 1
ATOM 2573 C C . ILE A 1 328 ? 6.254 -0.698 8.062 1.00 91.94 328 ILE A C 1
ATOM 2575 O O . ILE A 1 328 ? 5.693 -0.625 6.965 1.00 91.94 328 ILE A O 1
ATOM 2579 N N . PRO A 1 329 ? 5.562 -0.596 9.210 1.00 88.75 329 PRO A N 1
ATOM 2580 C CA . PRO A 1 329 ? 4.138 -0.295 9.233 1.00 88.75 329 PRO A CA 1
ATOM 2581 C C . PRO A 1 329 ? 3.848 1.022 8.526 1.00 88.75 329 PRO A C 1
ATOM 2583 O O . PRO A 1 329 ? 4.440 2.055 8.845 1.00 88.75 329 PRO A O 1
ATOM 2586 N N . ALA A 1 330 ? 2.908 0.983 7.596 1.00 91.19 330 ALA A N 1
ATOM 2587 C CA . ALA A 1 330 ? 2.461 2.142 6.854 1.00 91.19 330 ALA A CA 1
ATOM 2588 C C . ALA A 1 330 ? 0.973 1.996 6.541 1.00 91.19 330 ALA A C 1
ATOM 2590 O O . ALA A 1 330 ? 0.457 0.884 6.436 1.00 91.19 330 ALA A O 1
ATOM 2591 N N . ASP A 1 331 ? 0.307 3.135 6.406 1.00 90.06 331 ASP A N 1
ATOM 2592 C CA . ASP A 1 331 ? -1.078 3.236 5.969 1.00 90.06 331 ASP A CA 1
ATOM 2593 C C . ASP A 1 331 ? -1.187 4.450 5.048 1.00 90.06 331 ASP A C 1
ATOM 2595 O O . ASP A 1 331 ? -0.782 5.556 5.422 1.00 90.06 331 ASP A O 1
ATOM 2599 N N . MET A 1 332 ? -1.711 4.239 3.845 1.00 91.31 332 MET A N 1
ATOM 2600 C CA . MET A 1 332 ? -1.813 5.234 2.785 1.00 91.31 332 MET A CA 1
ATOM 2601 C C . MET A 1 332 ? -2.461 6.535 3.268 1.00 91.31 332 MET A C 1
ATOM 2603 O O . MET A 1 332 ? -2.028 7.613 2.872 1.00 91.31 332 MET A O 1
ATOM 2607 N N . TYR A 1 333 ? -3.462 6.488 4.145 1.00 86.19 333 TYR A N 1
ATOM 2608 C CA . TYR A 1 333 ? -4.144 7.697 4.600 1.00 86.19 333 TYR A CA 1
ATOM 2609 C C . TYR A 1 333 ? -3.345 8.463 5.650 1.00 86.19 333 TYR A C 1
ATOM 2611 O O . TYR A 1 333 ? -3.296 9.694 5.610 1.00 86.19 333 TYR A O 1
ATOM 2619 N N . LEU A 1 334 ? -2.668 7.753 6.555 1.00 85.88 334 LEU A N 1
ATOM 2620 C CA . LEU A 1 334 ? -1.738 8.391 7.490 1.00 85.88 334 LEU A CA 1
ATOM 2621 C C . LEU A 1 334 ? -0.561 9.029 6.743 1.00 85.88 334 LEU A C 1
ATOM 2623 O O . LEU A 1 334 ? -0.158 10.148 7.061 1.00 85.88 334 LEU A O 1
ATOM 2627 N N . LEU A 1 335 ? -0.057 8.350 5.710 1.00 89.69 335 LEU A N 1
ATOM 2628 C CA . LEU A 1 335 ? 0.965 8.888 4.819 1.00 89.69 335 LEU A CA 1
ATOM 2629 C C . LEU A 1 335 ? 0.451 10.094 4.027 1.00 89.69 335 LEU A C 1
ATOM 2631 O O . LEU A 1 335 ? 1.161 11.089 3.907 1.00 89.69 335 LEU A O 1
ATOM 2635 N N . ALA A 1 336 ? -0.784 10.059 3.526 1.00 85.31 336 ALA A N 1
ATOM 2636 C CA . ALA A 1 336 ? -1.365 11.177 2.787 1.00 85.31 336 ALA A CA 1
ATOM 2637 C C . ALA A 1 336 ? -1.380 12.462 3.628 1.00 85.31 336 ALA A C 1
ATOM 2639 O O . ALA A 1 336 ? -0.996 13.524 3.130 1.00 85.31 336 ALA A O 1
ATOM 2640 N N . MET A 1 337 ? -1.726 12.362 4.912 1.00 81.75 337 MET A N 1
ATOM 2641 C CA . MET A 1 337 ? -1.626 13.490 5.838 1.00 81.75 337 MET A CA 1
ATOM 2642 C C . MET A 1 337 ? -0.195 13.956 6.061 1.00 81.75 337 MET A C 1
ATOM 2644 O O . MET A 1 337 ? 0.092 15.145 5.964 1.00 81.75 337 MET A O 1
ATOM 2648 N N . ALA A 1 338 ? 0.713 13.021 6.344 1.00 81.75 338 ALA A N 1
ATOM 2649 C CA . ALA A 1 338 ? 2.122 13.322 6.559 1.00 81.75 338 ALA A CA 1
ATOM 2650 C C . ALA A 1 338 ? 2.752 14.029 5.345 1.00 81.75 338 ALA A C 1
ATOM 2652 O O . ALA A 1 338 ? 3.646 14.862 5.493 1.00 81.75 338 ALA A O 1
ATOM 2653 N N . GLY A 1 339 ? 2.273 13.713 4.142 1.00 79.25 339 GLY A N 1
ATOM 2654 C CA . GLY A 1 339 ? 2.665 14.344 2.887 1.00 79.25 339 GLY A CA 1
ATOM 2655 C C . GLY A 1 339 ? 1.963 15.670 2.572 1.00 79.25 339 GLY A C 1
ATOM 2656 O O . GLY A 1 339 ? 2.207 16.210 1.491 1.00 79.25 339 GLY A O 1
ATOM 2657 N N . ASN A 1 340 ? 1.120 16.197 3.471 1.00 76.50 340 ASN A N 1
ATOM 2658 C CA . ASN A 1 340 ? 0.268 17.375 3.254 1.00 76.50 340 ASN A CA 1
ATOM 2659 C C . ASN A 1 340 ? -0.542 17.277 1.953 1.00 76.50 340 ASN A C 1
ATOM 2661 O O . ASN A 1 340 ? -0.549 18.201 1.137 1.00 76.50 340 ASN A O 1
ATOM 2665 N N . THR A 1 341 ? -1.177 16.127 1.732 1.00 70.81 341 THR A N 1
ATOM 2666 C CA . THR A 1 341 ? -1.967 15.892 0.521 1.00 70.81 341 THR A CA 1
ATOM 2667 C C . THR A 1 341 ? -3.123 16.886 0.433 1.00 70.81 341 THR A C 1
ATOM 2669 O O . THR A 1 341 ? -3.823 17.153 1.416 1.00 70.81 341 THR A O 1
ATOM 2672 N N . GLY A 1 342 ? -3.278 17.484 -0.747 1.00 58.28 342 GLY A N 1
ATOM 2673 C CA . GLY A 1 342 ? -4.297 18.492 -1.007 1.00 58.28 342 GLY A CA 1
ATOM 2674 C C . GLY A 1 342 ? -5.713 17.919 -0.988 1.00 58.28 342 GLY A C 1
ATOM 2675 O O . GLY A 1 342 ? -5.930 16.707 -1.059 1.00 58.28 342 GLY A O 1
ATOM 2676 N N . MET A 1 343 ? -6.697 18.815 -0.921 1.00 57.22 343 MET A N 1
ATOM 2677 C CA . MET A 1 343 ? -8.086 18.442 -1.174 1.00 57.22 343 MET A CA 1
ATOM 2678 C C . MET A 1 343 ? -8.181 17.971 -2.638 1.00 57.22 343 MET A C 1
ATOM 2680 O O . MET A 1 343 ? -7.796 18.715 -3.539 1.00 57.22 343 MET A O 1
ATOM 2684 N N . GLY A 1 344 ? -8.620 16.730 -2.876 1.00 54.94 344 GLY A N 1
ATOM 2685 C CA . GLY A 1 344 ? -8.628 16.105 -4.212 1.00 54.94 344 GLY A CA 1
ATOM 2686 C C . GLY A 1 344 ? -7.419 15.244 -4.548 1.00 54.94 344 GLY A C 1
ATOM 2687 O O . GLY A 1 344 ? -7.350 14.675 -5.638 1.00 54.94 344 GLY A O 1
ATOM 2688 N N . GLY A 1 345 ? -6.486 15.095 -3.609 1.00 62.97 345 GLY A N 1
ATOM 2689 C CA . GLY A 1 345 ? -5.242 14.367 -3.815 1.00 62.97 345 GLY A CA 1
ATOM 2690 C C . GLY A 1 345 ? -4.095 15.287 -4.223 1.00 62.97 345 GLY A C 1
ATOM 2691 O O . GLY A 1 345 ? -4.144 16.502 -4.043 1.00 62.97 345 GLY A O 1
ATOM 2692 N N . GLY A 1 346 ? -3.026 14.686 -4.742 1.00 63.47 346 GLY A N 1
ATOM 2693 C CA . GLY A 1 346 ? -1.785 15.393 -5.033 1.00 63.47 346 GLY A CA 1
ATOM 2694 C C . GLY A 1 346 ? -0.949 15.565 -3.769 1.00 63.47 346 GLY A C 1
ATOM 2695 O O . GLY A 1 346 ? -1.291 16.309 -2.850 1.00 63.47 346 GLY A O 1
ATOM 2696 N N . THR A 1 347 ? 0.179 14.864 -3.730 1.00 70.38 347 THR A N 1
ATOM 2697 C CA . THR A 1 347 ? 1.122 14.899 -2.612 1.00 70.38 347 THR A CA 1
ATOM 2698 C C . THR A 1 347 ? 2.440 15.481 -3.094 1.00 70.38 347 THR A C 1
ATOM 2700 O O . THR A 1 347 ? 2.986 15.066 -4.120 1.00 70.38 347 THR A O 1
ATOM 2703 N N . VAL A 1 348 ? 3.007 16.415 -2.333 1.00 76.69 348 VAL A N 1
ATOM 2704 C CA . VAL A 1 348 ? 4.365 16.891 -2.602 1.00 76.69 348 VAL A CA 1
ATOM 2705 C C . VAL A 1 348 ? 5.338 15.808 -2.138 1.00 76.69 348 VAL A C 1
ATOM 2707 O O . VAL A 1 348 ? 5.548 15.636 -0.939 1.00 76.69 348 VAL A O 1
ATOM 2710 N N . ILE A 1 349 ? 5.944 15.075 -3.080 1.00 80.94 349 ILE A N 1
ATOM 2711 C CA . ILE A 1 349 ? 6.765 13.889 -2.764 1.00 80.94 349 ILE A CA 1
ATOM 2712 C C . ILE A 1 349 ? 7.870 14.208 -1.745 1.00 80.94 349 ILE A C 1
ATOM 2714 O O . ILE A 1 349 ? 8.082 13.446 -0.811 1.00 80.94 349 ILE A O 1
ATOM 2718 N N . SER A 1 350 ? 8.536 15.363 -1.864 1.00 82.00 350 SER A N 1
ATOM 2719 C CA . SER A 1 350 ? 9.580 15.769 -0.912 1.00 82.00 350 SER A CA 1
ATOM 2720 C C . SER A 1 350 ? 9.055 15.988 0.506 1.00 82.00 350 SER A C 1
ATOM 2722 O O . SER A 1 350 ? 9.771 15.718 1.464 1.00 82.00 350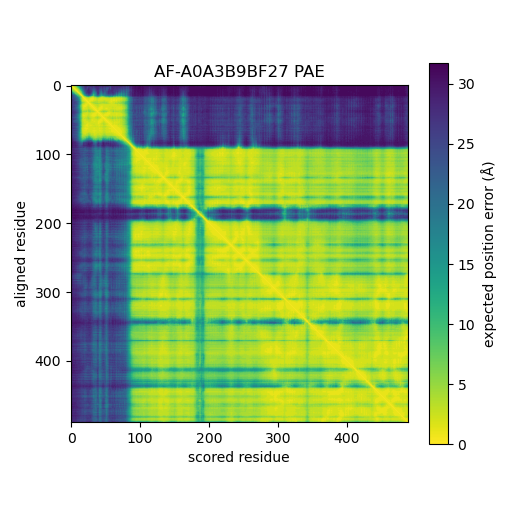 SER A O 1
ATOM 2724 N N . THR A 1 351 ? 7.815 16.461 0.651 1.00 84.88 351 THR A N 1
ATOM 2725 C CA . THR A 1 351 ? 7.169 16.595 1.960 1.00 84.88 351 THR A CA 1
ATOM 2726 C C . THR A 1 351 ? 6.948 15.218 2.567 1.00 84.88 351 THR A C 1
ATOM 2728 O O . THR A 1 351 ? 7.353 15.000 3.702 1.00 84.88 351 THR A O 1
ATOM 2731 N N . LEU A 1 352 ? 6.402 14.268 1.795 1.00 86.19 352 LEU A N 1
ATOM 2732 C CA . LEU A 1 352 ? 6.204 12.903 2.282 1.00 86.19 352 LEU A CA 1
ATOM 2733 C C . LEU A 1 352 ? 7.528 12.234 2.665 1.00 86.19 352 LEU A C 1
ATOM 2735 O O . LEU A 1 352 ? 7.630 11.697 3.761 1.00 86.19 352 LEU A O 1
ATOM 2739 N N . VAL A 1 353 ? 8.543 12.304 1.798 1.00 87.69 353 VAL A N 1
ATOM 2740 C CA . VAL A 1 353 ? 9.887 11.749 2.046 1.00 87.69 353 VAL A CA 1
ATOM 2741 C C . VAL A 1 353 ? 10.459 12.268 3.364 1.00 87.69 353 VAL A C 1
ATOM 2743 O O . VAL A 1 353 ? 10.891 11.478 4.200 1.00 87.69 353 VAL A O 1
ATOM 2746 N N . ASN A 1 354 ? 10.402 13.584 3.585 1.00 87.69 354 ASN A N 1
ATOM 2747 C CA . ASN A 1 354 ? 10.873 14.193 4.828 1.00 87.69 354 ASN A CA 1
ATOM 2748 C C . ASN A 1 354 ? 10.072 13.715 6.045 1.00 87.69 354 ASN A C 1
ATOM 2750 O O . ASN A 1 354 ? 10.651 13.499 7.110 1.00 87.69 354 ASN A O 1
ATOM 2754 N N . SER A 1 355 ? 8.759 13.542 5.889 1.00 86.31 355 SER A N 1
ATOM 2755 C CA . SER A 1 355 ? 7.882 13.100 6.969 1.00 86.31 355 SER A CA 1
ATOM 2756 C C . SER A 1 355 ? 8.131 11.647 7.369 1.00 86.31 355 SER A C 1
ATOM 2758 O O . SER A 1 355 ? 8.180 11.372 8.563 1.00 86.31 355 SER A O 1
ATOM 2760 N N . VAL A 1 356 ? 8.353 10.738 6.410 1.00 90.88 356 VAL A N 1
ATOM 2761 C CA . VAL A 1 356 ? 8.533 9.298 6.691 1.00 90.88 356 VAL A CA 1
ATOM 2762 C C . VAL A 1 356 ? 9.963 8.911 7.073 1.00 90.88 356 VAL A C 1
ATOM 2764 O O . VAL A 1 356 ? 10.196 7.797 7.546 1.00 90.88 356 VAL A O 1
ATOM 2767 N N . GLN A 1 357 ? 10.941 9.805 6.880 1.00 90.69 357 GLN A N 1
ATOM 2768 C CA . GLN A 1 357 ? 12.358 9.522 7.135 1.00 90.69 357 GLN A CA 1
ATOM 2769 C C . GLN A 1 357 ? 12.602 8.990 8.558 1.00 90.69 357 GLN A C 1
ATOM 2771 O O . GLN A 1 357 ? 13.395 8.070 8.759 1.00 90.69 357 GLN A O 1
ATOM 2776 N N . GLN A 1 358 ? 11.909 9.550 9.556 1.00 86.75 358 GLN A N 1
ATOM 2777 C CA . GLN A 1 358 ? 12.075 9.155 10.957 1.00 86.75 358 GLN A CA 1
ATOM 2778 C C . GLN A 1 358 ? 11.504 7.764 11.252 1.00 86.75 358 GLN A C 1
ATOM 2780 O O . GLN A 1 358 ? 12.105 7.007 12.022 1.00 86.75 358 GLN A O 1
ATOM 2785 N N . GLU A 1 359 ? 10.372 7.393 10.652 1.00 89.62 359 GLU A N 1
ATOM 2786 C CA . GLU A 1 359 ? 9.832 6.034 10.737 1.00 89.62 359 GLU A CA 1
ATOM 2787 C C . GLU A 1 359 ? 10.783 5.024 10.116 1.00 89.62 359 GLU A C 1
ATOM 2789 O O . GLU A 1 359 ? 11.094 4.016 10.753 1.00 89.62 359 GLU A O 1
ATOM 2794 N N . VAL A 1 360 ? 11.290 5.327 8.919 1.00 92.69 360 VAL A N 1
ATOM 2795 C CA . VAL A 1 360 ? 12.244 4.472 8.207 1.00 92.69 360 VAL A CA 1
ATOM 2796 C C . VAL A 1 360 ? 13.493 4.241 9.064 1.00 92.69 360 VAL A C 1
ATOM 2798 O O . VAL A 1 360 ? 13.846 3.093 9.346 1.00 92.69 360 VAL A O 1
ATOM 2801 N N . TRP A 1 361 ? 14.098 5.302 9.603 1.00 91.19 361 TRP A N 1
ATOM 2802 C CA . TRP A 1 361 ? 15.253 5.173 10.499 1.00 91.19 361 TRP A CA 1
ATOM 2803 C C . TRP A 1 361 ? 14.936 4.429 11.792 1.00 91.19 361 TRP A C 1
ATOM 2805 O O . TRP A 1 361 ? 15.742 3.619 12.263 1.00 91.19 361 TRP A O 1
ATOM 2815 N N . THR A 1 362 ? 13.762 4.652 12.386 1.00 88.88 362 THR A N 1
ATOM 2816 C CA . THR A 1 362 ? 13.428 3.942 13.623 1.00 88.88 362 THR A CA 1
ATOM 2817 C C . THR A 1 362 ? 13.209 2.451 13.377 1.00 88.88 362 THR A C 1
ATOM 2819 O O . THR A 1 362 ? 13.614 1.643 14.216 1.00 88.88 362 THR A O 1
ATOM 2822 N N . ALA A 1 363 ? 12.677 2.066 12.218 1.00 90.69 363 ALA A N 1
ATOM 2823 C CA . ALA A 1 363 ? 12.601 0.670 11.796 1.00 90.69 363 ALA A CA 1
ATOM 2824 C C . ALA A 1 363 ? 13.985 0.043 11.521 1.00 90.69 363 ALA A C 1
ATOM 2826 O O . ALA A 1 363 ? 14.086 -1.174 11.385 1.00 90.69 363 ALA A O 1
ATOM 2827 N N . GLY A 1 364 ? 15.054 0.850 11.527 1.00 91.75 364 GLY A N 1
ATOM 2828 C CA . GLY A 1 364 ? 16.418 0.418 11.236 1.00 91.75 364 GLY A CA 1
ATOM 2829 C C . GLY A 1 364 ? 16.694 0.334 9.741 1.00 91.75 364 GLY A C 1
ATOM 2830 O O . GLY A 1 364 ? 17.421 -0.553 9.336 1.00 91.75 364 GLY A O 1
ATOM 2831 N N . ARG A 1 365 ? 16.062 1.189 8.934 1.00 95.12 365 ARG A N 1
ATOM 2832 C CA . ARG A 1 365 ? 16.229 1.266 7.478 1.00 95.12 365 ARG A CA 1
ATOM 2833 C C . ARG A 1 365 ? 16.777 2.623 7.081 1.00 95.12 365 ARG A C 1
ATOM 2835 O O . ARG A 1 365 ? 16.732 3.561 7.875 1.00 95.12 365 ARG A O 1
ATOM 2842 N N . THR A 1 366 ? 17.193 2.758 5.831 1.00 95.25 366 THR A N 1
ATOM 2843 C CA . THR A 1 366 ? 17.623 4.031 5.247 1.00 95.25 366 THR A CA 1
ATOM 2844 C C . THR A 1 366 ? 16.748 4.383 4.053 1.00 95.25 366 THR A C 1
ATOM 2846 O O . THR A 1 366 ? 16.573 3.565 3.159 1.00 95.25 366 THR A O 1
ATOM 2849 N N . LEU A 1 367 ? 16.205 5.604 4.024 1.00 96.06 367 LEU A N 1
ATOM 2850 C CA . LEU A 1 367 ? 15.553 6.177 2.844 1.00 96.06 367 LEU A CA 1
ATOM 2851 C C . LEU A 1 367 ? 16.540 7.117 2.151 1.00 96.06 367 LEU A C 1
ATOM 2853 O O . LEU A 1 367 ? 16.935 8.132 2.728 1.00 96.06 367 LEU A O 1
ATOM 2857 N N . ASN A 1 368 ? 16.926 6.768 0.925 1.00 94.81 368 ASN A N 1
ATOM 2858 C CA . ASN A 1 368 ? 17.844 7.531 0.088 1.00 94.81 368 ASN A CA 1
ATOM 2859 C C . ASN A 1 368 ? 17.100 8.174 -1.081 1.00 94.81 368 ASN A C 1
ATOM 2861 O O . ASN A 1 368 ? 16.258 7.543 -1.720 1.00 94.81 368 ASN A O 1
ATOM 2865 N N . THR A 1 369 ? 17.457 9.419 -1.396 1.00 94.12 369 THR A N 1
ATOM 2866 C CA . THR A 1 369 ? 17.055 10.075 -2.647 1.00 94.12 369 THR A CA 1
ATOM 2867 C C . THR A 1 369 ? 18.152 9.870 -3.684 1.00 94.12 369 THR A C 1
ATOM 2869 O O . THR A 1 369 ? 19.321 10.135 -3.405 1.00 94.12 369 THR A O 1
ATOM 2872 N N . LEU A 1 370 ? 17.778 9.417 -4.877 1.00 93.75 370 LEU A N 1
ATOM 2873 C CA . LEU A 1 370 ? 18.679 9.278 -6.015 1.00 93.75 370 LEU A CA 1
ATOM 2874 C C . LEU A 1 370 ? 18.607 10.543 -6.877 1.00 93.75 370 LEU A C 1
ATOM 2876 O O . LEU A 1 370 ? 17.523 11.065 -7.155 1.00 93.75 370 LEU A O 1
ATOM 2880 N N . ASN A 1 371 ? 19.772 11.046 -7.283 1.00 85.75 371 ASN A N 1
ATOM 2881 C CA . ASN A 1 371 ? 19.875 12.230 -8.128 1.00 85.75 371 ASN A CA 1
ATOM 2882 C C . ASN A 1 371 ? 19.657 11.833 -9.591 1.00 85.75 371 ASN A C 1
ATOM 2884 O O . ASN A 1 371 ? 20.563 11.293 -10.218 1.00 85.75 371 ASN A O 1
ATOM 2888 N N . GLY A 1 372 ? 18.476 12.127 -10.135 1.00 91.25 372 GLY A N 1
ATOM 2889 C CA . GLY A 1 372 ? 18.122 11.748 -11.500 1.00 91.25 372 GLY A CA 1
ATOM 2890 C C . GLY A 1 372 ? 17.530 10.344 -11.608 1.00 91.25 372 GLY A C 1
ATOM 2891 O O . GLY A 1 372 ? 17.199 9.692 -10.613 1.00 91.25 372 GLY A O 1
ATOM 2892 N N . PHE A 1 373 ? 17.352 9.900 -12.850 1.00 95.75 373 PHE A N 1
ATOM 2893 C CA . PHE A 1 373 ? 17.006 8.514 -13.137 1.00 95.75 373 PHE A CA 1
ATOM 2894 C C . PHE A 1 373 ? 18.273 7.645 -13.018 1.00 95.75 373 PHE A C 1
ATOM 2896 O O . PHE A 1 373 ? 19.305 8.036 -13.564 1.00 95.75 373 PHE A O 1
ATOM 2903 N N . PRO A 1 374 ? 18.245 6.506 -12.301 1.00 96.56 374 PRO A N 1
ATOM 2904 C CA . PRO A 1 374 ? 19.430 5.671 -12.148 1.00 96.56 374 PRO A CA 1
ATOM 2905 C C . PRO A 1 374 ? 19.878 5.091 -13.488 1.00 96.56 374 PRO A C 1
ATOM 2907 O O . PRO A 1 374 ? 19.057 4.691 -14.316 1.00 96.56 374 PRO A O 1
ATOM 2910 N N . THR A 1 375 ? 21.187 4.973 -13.682 1.00 96.81 375 THR A N 1
ATOM 2911 C CA . THR A 1 375 ? 21.731 4.254 -14.837 1.00 96.81 375 THR A CA 1
ATOM 2912 C C . THR A 1 375 ? 21.281 2.795 -14.811 1.00 96.81 375 THR A C 1
ATOM 2914 O O . THR A 1 375 ? 21.027 2.225 -13.748 1.00 96.81 375 THR A O 1
ATOM 2917 N N . PHE A 1 376 ? 21.257 2.131 -15.971 1.00 96.88 376 PHE A N 1
ATOM 2918 C CA . PHE A 1 376 ? 20.849 0.723 -16.042 1.00 96.88 376 PHE A CA 1
ATOM 2919 C C . PHE A 1 376 ? 21.631 -0.172 -15.064 1.00 96.88 376 PHE A C 1
ATOM 2921 O O . PHE A 1 376 ? 21.049 -1.006 -14.383 1.00 96.88 376 PHE A O 1
ATOM 2928 N N . LYS A 1 377 ? 22.941 0.061 -14.915 1.00 97.00 377 LYS A N 1
ATOM 2929 C CA . LYS A 1 377 ? 23.798 -0.687 -13.984 1.00 97.00 377 LYS A CA 1
ATOM 2930 C C . LYS A 1 377 ? 23.433 -0.451 -12.512 1.00 97.00 377 LYS A C 1
ATOM 2932 O O . LYS A 1 377 ? 23.568 -1.358 -11.691 1.00 97.00 377 LYS A O 1
ATOM 2937 N N . GLU A 1 378 ? 23.002 0.757 -12.159 1.00 96.88 378 GLU A N 1
ATOM 2938 C CA . GLU A 1 378 ? 22.514 1.064 -10.810 1.00 96.88 378 GLU A CA 1
ATOM 2939 C C . GLU A 1 378 ? 21.156 0.412 -10.553 1.00 96.88 378 GLU A C 1
ATOM 2941 O O . GLU A 1 378 ? 20.977 -0.178 -9.488 1.00 96.88 378 GLU A O 1
ATOM 2946 N N . LEU A 1 379 ? 20.243 0.432 -11.536 1.00 97.69 379 LEU A N 1
ATOM 2947 C CA . LEU A 1 379 ? 18.976 -0.305 -11.463 1.00 97.69 379 LEU A CA 1
ATOM 2948 C C . LEU A 1 379 ? 19.234 -1.792 -11.194 1.00 97.69 379 LEU A C 1
ATOM 2950 O O . LEU A 1 379 ? 18.691 -2.351 -10.245 1.00 97.69 379 LEU A O 1
ATOM 2954 N N . GLU A 1 380 ? 20.118 -2.422 -11.971 1.00 97.94 380 GLU A N 1
ATOM 2955 C CA . GLU A 1 380 ? 20.470 -3.834 -11.794 1.00 97.94 380 GLU A CA 1
ATOM 2956 C C . GLU A 1 380 ? 20.995 -4.144 -10.393 1.00 97.94 380 GLU A C 1
ATOM 2958 O O . GLU A 1 380 ? 20.665 -5.193 -9.845 1.00 97.94 380 GLU A O 1
ATOM 2963 N N . LYS A 1 381 ? 21.812 -3.255 -9.816 1.00 96.62 381 LYS A N 1
ATOM 2964 C CA . LYS A 1 381 ? 22.377 -3.444 -8.477 1.00 96.62 381 LYS A CA 1
ATOM 2965 C C . LYS A 1 381 ? 21.270 -3.556 -7.428 1.00 96.62 381 LYS A C 1
ATOM 2967 O O . LYS A 1 381 ? 21.256 -4.523 -6.679 1.00 96.62 381 LYS A O 1
ATOM 2972 N N . TYR A 1 382 ? 20.341 -2.601 -7.395 1.00 97.75 382 TYR A N 1
ATOM 2973 C CA . TYR A 1 382 ? 19.242 -2.623 -6.426 1.00 97.75 382 TYR A CA 1
ATOM 2974 C C . TYR A 1 382 ? 18.300 -3.808 -6.658 1.00 97.75 382 TYR A C 1
ATOM 2976 O O . TYR A 1 382 ? 17.950 -4.527 -5.723 1.00 97.75 382 TYR A O 1
ATOM 2984 N N . LEU A 1 383 ? 17.934 -4.053 -7.917 1.00 98.44 383 LEU A N 1
ATOM 2985 C CA . LEU A 1 383 ? 16.924 -5.049 -8.260 1.00 98.44 383 LEU A CA 1
ATOM 2986 C C . LEU A 1 383 ? 17.420 -6.491 -8.066 1.00 98.44 383 LEU A C 1
ATOM 2988 O O . LEU A 1 383 ? 16.636 -7.349 -7.668 1.00 98.44 383 LEU A O 1
ATOM 2992 N N . LYS A 1 384 ? 18.717 -6.765 -8.283 1.00 97.69 384 LYS A N 1
ATOM 2993 C CA . LYS A 1 384 ? 19.333 -8.075 -7.983 1.00 97.69 384 LYS A CA 1
ATOM 2994 C C . LYS A 1 384 ? 19.370 -8.376 -6.481 1.00 97.69 384 LYS A C 1
ATOM 2996 O O . LYS A 1 384 ? 19.286 -9.547 -6.121 1.00 97.69 384 LYS A O 1
ATOM 3001 N N . ASP A 1 385 ? 19.438 -7.345 -5.641 1.00 96.69 385 ASP A N 1
ATOM 3002 C CA . ASP A 1 385 ? 19.406 -7.458 -4.176 1.00 96.69 385 ASP A CA 1
ATOM 3003 C C . ASP A 1 385 ? 17.965 -7.489 -3.622 1.00 96.69 385 ASP A C 1
ATOM 3005 O O . ASP A 1 385 ? 17.755 -7.489 -2.410 1.00 96.69 385 ASP A O 1
ATOM 3009 N N . GLY A 1 386 ? 16.952 -7.503 -4.498 1.00 97.88 386 GLY A N 1
ATOM 3010 C CA . GLY A 1 386 ? 15.547 -7.529 -4.099 1.00 97.88 386 GLY A CA 1
ATOM 3011 C C . GLY A 1 386 ? 15.021 -6.194 -3.575 1.00 97.88 386 GLY A C 1
ATOM 3012 O O . GLY A 1 386 ? 13.969 -6.180 -2.934 1.00 97.88 386 GLY A O 1
ATOM 3013 N N . VAL A 1 387 ? 15.724 -5.088 -3.844 1.00 98.19 387 VAL A N 1
ATOM 3014 C CA . VAL A 1 387 ? 15.377 -3.739 -3.383 1.00 98.19 387 VAL A CA 1
ATOM 3015 C C . VAL A 1 387 ? 14.653 -2.968 -4.500 1.00 98.19 387 VAL A C 1
ATOM 3017 O O . VAL A 1 387 ? 15.275 -2.624 -5.509 1.00 98.19 387 VAL A O 1
ATOM 3020 N N . PRO A 1 388 ? 13.345 -2.680 -4.357 1.00 98.25 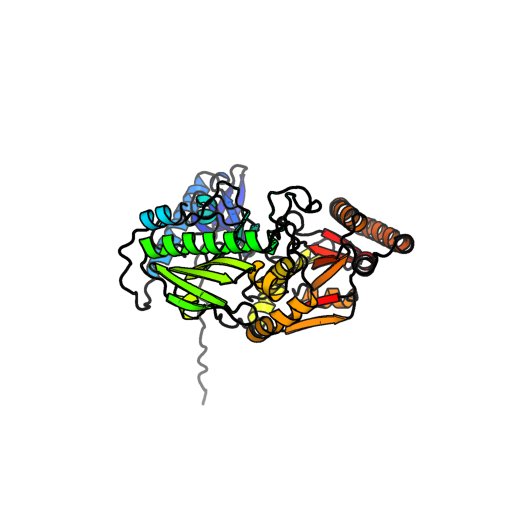388 PRO A N 1
ATOM 3021 C CA . PRO A 1 388 ? 12.594 -1.920 -5.350 1.00 98.25 388 PRO A CA 1
ATOM 3022 C C . PRO A 1 388 ? 12.946 -0.428 -5.327 1.00 98.25 388 PRO A C 1
ATOM 3024 O O . PRO A 1 388 ? 13.368 0.117 -4.305 1.00 98.25 388 PRO A O 1
ATOM 3027 N N . ILE A 1 389 ? 12.708 0.252 -6.450 1.00 98.62 389 ILE A N 1
ATOM 3028 C CA . ILE A 1 389 ? 13.007 1.679 -6.611 1.00 98.62 389 ILE A CA 1
ATOM 3029 C C . ILE A 1 389 ? 11.702 2.446 -6.811 1.00 98.62 389 ILE A C 1
ATOM 3031 O O . ILE A 1 389 ? 10.954 2.195 -7.753 1.00 98.62 389 ILE A O 1
ATOM 3035 N N . LEU A 1 390 ? 11.445 3.414 -5.939 1.00 98.19 390 LEU A N 1
ATOM 3036 C CA . LEU A 1 390 ? 10.354 4.375 -6.073 1.00 98.19 390 LEU A CA 1
ATOM 3037 C C . LEU A 1 390 ? 10.730 5.365 -7.181 1.00 98.19 390 LEU A C 1
ATOM 3039 O O . LEU A 1 390 ? 11.738 6.060 -7.063 1.00 98.19 390 LEU A O 1
ATOM 3043 N N . TRP A 1 391 ? 9.944 5.445 -8.249 1.00 97.69 391 TRP A N 1
ATOM 3044 C CA . TRP A 1 391 ? 10.263 6.218 -9.449 1.00 97.69 391 TRP A CA 1
ATOM 3045 C C . TRP A 1 391 ? 9.199 7.277 -9.718 1.00 97.69 391 TRP A C 1
ATOM 3047 O O . TRP A 1 391 ? 8.077 6.961 -10.116 1.00 97.69 391 TRP A O 1
ATOM 3057 N N . GLY A 1 392 ? 9.555 8.545 -9.491 1.00 95.06 392 GLY A N 1
ATOM 3058 C CA . GLY A 1 392 ? 8.708 9.672 -9.866 1.00 95.06 392 GLY A CA 1
ATOM 3059 C C . GLY A 1 392 ? 8.785 9.914 -11.369 1.00 95.06 392 GLY A C 1
ATOM 3060 O O . GLY A 1 392 ? 9.883 10.071 -11.912 1.00 95.06 392 GLY A O 1
ATOM 3061 N N . MET A 1 393 ? 7.639 9.996 -12.036 1.00 94.56 393 MET A N 1
ATOM 3062 C CA . MET A 1 393 ? 7.556 10.002 -13.494 1.00 94.56 393 MET A CA 1
ATOM 3063 C C . MET A 1 393 ? 6.371 10.821 -14.024 1.00 94.56 393 MET A C 1
ATOM 3065 O O . MET A 1 393 ? 5.526 11.285 -13.259 1.00 94.56 393 MET A O 1
ATOM 3069 N N . HIS A 1 394 ? 6.341 11.033 -15.337 1.00 92.81 394 HIS A N 1
ATOM 3070 C CA . HIS A 1 394 ? 5.278 11.722 -16.065 1.00 92.81 394 HIS A CA 1
ATOM 3071 C C . HIS A 1 394 ? 4.357 10.717 -16.778 1.00 92.81 394 HIS A C 1
ATOM 3073 O O . HIS A 1 394 ? 4.682 10.222 -17.862 1.00 92.81 394 HIS A O 1
ATOM 3079 N N . SER A 1 395 ? 3.195 10.428 -16.190 1.00 91.94 395 SER A N 1
ATOM 3080 C CA . SER A 1 395 ? 2.234 9.413 -16.652 1.00 91.94 395 SER A CA 1
ATOM 3081 C C . SER A 1 395 ? 1.391 9.920 -17.825 1.00 91.94 395 SER A C 1
ATOM 3083 O O . SER A 1 395 ? 0.192 10.157 -17.721 1.00 91.94 395 SER A O 1
ATOM 3085 N N . THR A 1 396 ? 2.043 10.156 -18.962 1.00 91.50 396 THR A N 1
ATOM 3086 C CA . THR A 1 396 ? 1.376 10.619 -20.186 1.00 91.50 396 THR A CA 1
ATOM 3087 C C . THR A 1 396 ? 0.566 9.501 -20.845 1.00 91.50 396 THR A C 1
ATOM 3089 O O . THR A 1 396 ? 0.831 8.313 -20.641 1.00 91.50 396 THR A O 1
ATOM 3092 N N . GLN A 1 397 ? -0.390 9.867 -21.703 1.00 89.62 397 GLN A N 1
ATOM 3093 C CA . GLN A 1 397 ? -1.133 8.891 -22.506 1.00 89.62 397 GLN A CA 1
ATOM 3094 C C . GLN A 1 397 ? -0.195 8.048 -23.383 1.00 89.62 397 GLN A C 1
ATOM 3096 O O . GLN A 1 397 ? -0.287 6.824 -23.382 1.00 89.62 397 GLN A O 1
ATOM 3101 N N . TRP A 1 398 ? 0.775 8.685 -24.053 1.00 92.19 398 TRP A N 1
ATOM 3102 C CA . TRP A 1 398 ? 1.763 7.982 -24.877 1.00 92.19 398 TRP A CA 1
ATOM 3103 C C . TRP A 1 398 ? 2.522 6.917 -24.081 1.00 92.19 398 TRP A C 1
ATOM 3105 O O . TRP A 1 398 ? 2.702 5.795 -24.563 1.00 92.19 398 TRP A O 1
ATOM 3115 N N . PHE A 1 399 ? 2.953 7.261 -22.862 1.00 94.19 399 PHE A N 1
ATOM 3116 C CA . PHE A 1 399 ? 3.692 6.351 -21.992 1.00 94.19 399 PHE A CA 1
ATOM 3117 C C . PHE A 1 399 ? 2.840 5.134 -21.625 1.00 94.19 399 PHE A C 1
ATOM 3119 O O . PHE A 1 399 ? 3.286 3.999 -21.800 1.00 94.19 399 PHE A O 1
ATOM 3126 N N . ASN A 1 400 ? 1.604 5.361 -21.174 1.00 94.44 400 ASN A N 1
ATOM 3127 C CA . ASN A 1 400 ? 0.703 4.286 -20.759 1.00 94.44 400 ASN A CA 1
ATOM 3128 C C . ASN A 1 400 ? 0.316 3.377 -21.932 1.00 94.44 400 ASN A C 1
ATOM 3130 O O . ASN A 1 400 ? 0.469 2.158 -21.826 1.00 94.44 400 ASN A O 1
ATOM 3134 N N . ASP A 1 401 ? -0.069 3.946 -23.076 1.00 94.62 401 ASP A N 1
ATOM 3135 C CA . ASP A 1 401 ? -0.389 3.185 -24.290 1.00 94.62 401 ASP A CA 1
ATOM 3136 C C . ASP A 1 401 ? 0.804 2.334 -24.743 1.00 94.62 401 ASP A C 1
ATOM 3138 O O . ASP A 1 401 ? 0.665 1.157 -25.098 1.00 94.62 401 ASP A O 1
ATOM 3142 N N . THR A 1 402 ? 2.007 2.911 -24.693 1.00 95.19 402 THR A N 1
ATOM 3143 C CA . THR A 1 402 ? 3.247 2.228 -25.063 1.00 95.19 402 THR A CA 1
ATOM 3144 C C . THR A 1 402 ? 3.565 1.086 -24.106 1.00 95.19 402 THR A C 1
ATOM 3146 O O . THR A 1 402 ? 3.791 -0.035 -24.573 1.00 95.19 402 THR A O 1
ATOM 3149 N N . ALA A 1 403 ? 3.536 1.327 -22.795 1.00 96.38 403 ALA A N 1
ATOM 3150 C CA . ALA A 1 403 ? 3.797 0.308 -21.783 1.00 96.38 403 ALA A CA 1
ATOM 3151 C C . ALA A 1 403 ? 2.775 -0.838 -21.862 1.00 96.38 403 ALA A C 1
ATOM 3153 O O . ALA A 1 403 ? 3.160 -2.009 -21.893 1.00 96.38 403 ALA A O 1
ATOM 3154 N N . ASN A 1 404 ? 1.480 -0.528 -21.978 1.00 94.69 404 ASN A N 1
ATOM 3155 C CA . ASN A 1 404 ? 0.403 -1.519 -22.071 1.00 94.69 404 ASN A CA 1
ATOM 3156 C C . ASN A 1 404 ? 0.554 -2.392 -23.333 1.00 94.69 404 ASN A C 1
ATOM 3158 O O . ASN A 1 404 ? 0.525 -3.631 -23.268 1.00 94.69 404 ASN A O 1
ATOM 3162 N N . ARG A 1 405 ? 0.796 -1.762 -24.490 1.00 94.81 405 ARG A N 1
ATOM 3163 C CA . ARG A 1 405 ? 1.017 -2.460 -25.764 1.00 94.81 405 ARG A CA 1
ATOM 3164 C C . ARG A 1 405 ? 2.272 -3.332 -25.728 1.00 94.81 405 ARG A C 1
ATOM 3166 O O . ARG A 1 405 ? 2.209 -4.493 -26.132 1.00 94.81 405 ARG A O 1
ATOM 3173 N N . ARG A 1 406 ? 3.404 -2.818 -25.237 1.00 92.50 406 ARG A N 1
ATOM 3174 C CA . ARG A 1 406 ? 4.683 -3.557 -25.210 1.00 92.50 406 ARG A CA 1
ATOM 3175 C C . ARG A 1 406 ? 4.675 -4.715 -24.232 1.00 92.50 406 ARG A C 1
ATOM 3177 O O . ARG A 1 406 ? 5.103 -5.807 -24.593 1.00 92.50 406 ARG A O 1
ATOM 3184 N N . THR A 1 407 ? 4.092 -4.514 -23.056 1.00 94.25 407 THR A N 1
ATOM 3185 C CA . THR A 1 407 ? 3.865 -5.586 -22.077 1.00 94.25 407 THR A CA 1
ATOM 3186 C C . THR A 1 407 ? 3.078 -6.745 -22.690 1.00 94.25 407 THR A C 1
ATOM 3188 O O . THR A 1 407 ? 3.351 -7.907 -22.395 1.00 94.25 407 THR A O 1
ATOM 3191 N N . SER A 1 408 ? 2.128 -6.449 -23.578 1.00 92.88 408 SER A N 1
ATOM 3192 C CA . SER A 1 408 ? 1.356 -7.471 -24.290 1.00 92.88 408 SER A CA 1
ATOM 3193 C C . SER A 1 408 ? 2.165 -8.129 -25.415 1.00 92.88 408 SER A C 1
ATOM 3195 O O . SER A 1 408 ? 2.231 -9.354 -25.489 1.00 92.88 408 SER A O 1
ATOM 3197 N N . MET A 1 409 ? 2.822 -7.337 -26.268 1.00 92.94 409 MET A N 1
ATOM 3198 C CA . MET A 1 409 ? 3.588 -7.840 -27.418 1.00 92.94 409 MET A CA 1
ATOM 3199 C C . MET A 1 409 ? 4.799 -8.692 -27.012 1.00 92.94 409 MET A C 1
ATOM 3201 O O . MET A 1 409 ? 5.084 -9.697 -27.671 1.00 92.94 409 MET A O 1
ATOM 3205 N N . ARG A 1 410 ? 5.501 -8.332 -25.927 1.00 93.12 410 ARG A N 1
ATOM 3206 C CA . ARG A 1 410 ? 6.714 -9.047 -25.495 1.00 93.12 410 ARG A CA 1
ATOM 3207 C C . ARG A 1 410 ? 6.439 -10.503 -25.127 1.00 93.12 410 ARG A C 1
ATOM 3209 O O . ARG A 1 410 ? 7.256 -11.364 -25.424 1.00 93.12 410 ARG A O 1
ATOM 3216 N N . LYS A 1 411 ? 5.251 -10.803 -24.583 1.00 88.19 411 LYS A N 1
ATOM 3217 C CA . LYS A 1 411 ? 4.841 -12.166 -24.192 1.00 88.19 411 LYS A CA 1
ATOM 3218 C C . LYS A 1 411 ? 4.817 -13.152 -25.363 1.00 88.19 411 LYS A C 1
ATOM 3220 O O . LYS A 1 411 ? 5.000 -14.344 -25.153 1.00 88.19 411 LYS A O 1
ATOM 3225 N N . ALA A 1 412 ? 4.588 -12.661 -26.580 1.00 85.56 412 ALA A N 1
ATOM 3226 C CA . ALA A 1 412 ? 4.525 -13.471 -27.796 1.00 85.56 412 ALA A CA 1
ATOM 3227 C C . ALA A 1 412 ? 5.805 -13.387 -28.651 1.00 85.56 412 ALA A C 1
ATOM 3229 O O . ALA A 1 412 ? 5.850 -13.945 -29.747 1.00 85.56 412 ALA A O 1
ATOM 3230 N N . SER A 1 413 ? 6.832 -12.666 -28.190 1.00 85.81 413 SER A N 1
ATOM 3231 C CA . SER A 1 413 ? 8.008 -12.332 -28.995 1.00 85.81 413 SER A CA 1
ATOM 3232 C C . SER A 1 413 ? 9.220 -13.186 -28.632 1.00 85.81 413 SER A C 1
ATOM 3234 O O . SER A 1 413 ? 9.481 -13.460 -27.466 1.00 85.81 413 SER A O 1
ATOM 3236 N N . GLN A 1 414 ? 10.011 -13.563 -29.641 1.00 86.50 414 GLN A N 1
ATOM 3237 C CA . GLN A 1 414 ? 11.327 -14.165 -29.408 1.00 86.50 41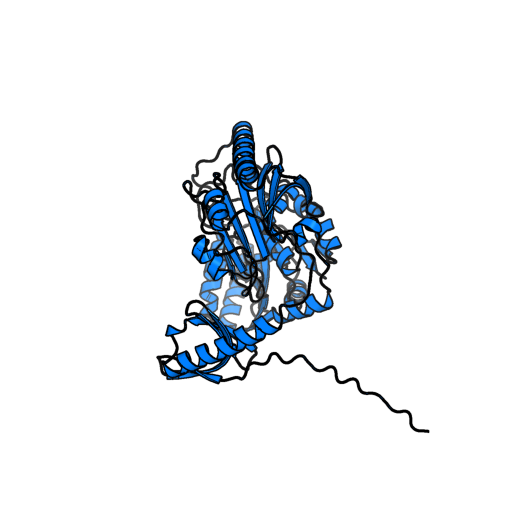4 GLN A CA 1
ATOM 3238 C C . GLN A 1 414 ? 12.312 -13.095 -28.905 1.00 86.50 414 GLN A C 1
ATOM 3240 O O . GLN A 1 414 ? 12.310 -11.996 -29.473 1.00 86.50 414 GLN A O 1
ATOM 3245 N N . PRO A 1 415 ? 13.186 -13.390 -27.922 1.00 83.81 415 PRO A N 1
ATOM 3246 C CA . PRO A 1 415 ? 14.037 -12.384 -27.277 1.00 83.81 415 PRO A CA 1
ATOM 3247 C C . PRO A 1 415 ? 14.872 -11.528 -28.241 1.00 83.81 415 PRO A C 1
ATOM 3249 O O . PRO A 1 415 ? 14.864 -10.303 -28.142 1.00 83.81 415 PRO A O 1
ATOM 3252 N N . ASP A 1 416 ? 15.530 -12.138 -29.231 1.00 87.12 416 ASP A N 1
ATOM 3253 C CA . ASP A 1 416 ? 16.357 -11.401 -30.199 1.00 87.12 416 ASP A CA 1
ATOM 3254 C C . ASP A 1 416 ? 15.542 -10.485 -31.119 1.00 87.12 416 ASP A C 1
ATOM 3256 O O . ASP A 1 416 ? 16.005 -9.411 -31.509 1.00 87.12 416 ASP A O 1
ATOM 3260 N N . MET A 1 417 ? 14.327 -10.903 -31.487 1.00 89.81 417 MET A N 1
ATOM 3261 C CA . MET A 1 417 ? 13.422 -10.058 -32.269 1.00 89.81 417 MET A CA 1
ATOM 3262 C C . MET A 1 417 ? 12.886 -8.913 -31.417 1.00 89.81 417 MET A C 1
ATOM 3264 O O . MET A 1 417 ? 12.818 -7.782 -31.893 1.00 89.81 417 MET A O 1
ATOM 3268 N N . TRP A 1 418 ? 12.548 -9.197 -30.158 1.00 95.12 418 TRP A N 1
ATOM 3269 C CA . TRP A 1 418 ? 12.068 -8.193 -29.220 1.00 95.12 418 TRP A CA 1
ATOM 3270 C C . TRP A 1 418 ? 13.126 -7.124 -28.946 1.00 95.12 418 TRP A C 1
ATOM 3272 O O . TRP A 1 418 ? 12.827 -5.939 -29.064 1.00 95.12 418 TRP A O 1
ATOM 3282 N N . ARG A 1 419 ? 14.386 -7.522 -28.721 1.00 93.50 419 ARG A N 1
ATOM 3283 C CA . ARG A 1 419 ? 15.512 -6.589 -28.567 1.00 93.50 419 ARG A CA 1
ATOM 3284 C C . ARG A 1 419 ? 15.597 -5.603 -29.735 1.00 93.50 419 ARG A C 1
ATOM 3286 O O . ARG A 1 419 ? 15.635 -4.402 -29.507 1.00 93.50 419 ARG A O 1
ATOM 3293 N N . LYS A 1 420 ? 15.513 -6.086 -30.981 1.00 94.50 420 LYS A N 1
ATOM 3294 C CA . LYS A 1 420 ? 15.530 -5.222 -32.179 1.00 94.50 420 LYS A CA 1
ATOM 3295 C C . LYS A 1 420 ? 14.333 -4.270 -32.259 1.00 94.50 420 LYS A C 1
ATOM 3297 O O . LYS A 1 420 ? 14.446 -3.198 -32.847 1.00 94.50 420 LYS A O 1
ATOM 3302 N N . ILE A 1 421 ? 13.170 -4.668 -31.738 1.00 94.38 421 ILE A N 1
ATOM 3303 C CA . ILE A 1 421 ? 11.986 -3.797 -31.666 1.00 94.38 421 ILE A CA 1
ATOM 3304 C C . ILE A 1 421 ? 12.233 -2.663 -30.668 1.00 94.38 421 ILE A C 1
ATOM 3306 O O . ILE A 1 421 ? 11.911 -1.519 -30.983 1.00 94.38 421 ILE A O 1
ATOM 3310 N N . ILE A 1 422 ? 12.818 -2.971 -29.508 1.00 95.88 422 ILE A N 1
ATOM 3311 C CA . ILE A 1 422 ? 13.154 -1.978 -28.483 1.00 95.88 422 ILE A CA 1
ATOM 3312 C C . ILE A 1 422 ? 14.252 -1.028 -28.970 1.00 95.88 422 ILE A C 1
ATOM 3314 O O . ILE A 1 422 ? 14.057 0.179 -28.906 1.00 95.88 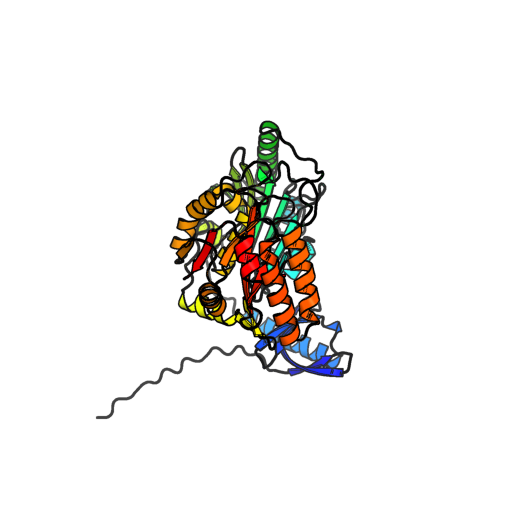422 ILE A O 1
ATOM 3318 N N . GLU A 1 423 ? 15.334 -1.538 -29.564 1.00 94.94 423 GLU A N 1
ATOM 3319 C CA . GLU A 1 423 ? 16.414 -0.713 -30.137 1.00 94.94 423 GLU A CA 1
ATOM 3320 C C . GLU A 1 423 ? 15.874 0.306 -31.156 1.00 94.94 423 GLU A C 1
ATOM 3322 O O . GLU A 1 423 ? 16.168 1.496 -31.072 1.00 94.94 423 GLU A O 1
ATOM 3327 N N . LYS A 1 424 ? 15.001 -0.135 -32.071 1.00 94.19 424 LYS A N 1
ATOM 3328 C CA . LYS A 1 424 ? 14.350 0.755 -33.048 1.00 94.19 424 LYS A CA 1
ATOM 3329 C C . LYS A 1 424 ? 13.376 1.751 -32.426 1.00 94.19 424 LYS A C 1
ATOM 3331 O O . LYS A 1 424 ? 13.095 2.780 -33.036 1.00 94.19 424 LYS A O 1
ATOM 3336 N N . ALA A 1 425 ? 12.766 1.411 -31.295 1.00 92.62 425 ALA A N 1
ATOM 3337 C CA . ALA A 1 425 ? 11.884 2.330 -30.588 1.00 92.62 425 ALA A CA 1
ATOM 3338 C C . ALA A 1 425 ? 12.696 3.420 -29.882 1.00 92.62 425 ALA A C 1
ATOM 3340 O O . ALA A 1 425 ? 12.351 4.593 -29.987 1.00 92.62 425 ALA A O 1
ATOM 3341 N N . ASP A 1 426 ? 13.807 3.032 -29.261 1.00 94.50 426 ASP A N 1
ATOM 3342 C CA . ASP A 1 426 ? 14.754 3.931 -28.609 1.00 94.50 426 ASP A CA 1
ATOM 3343 C C . ASP A 1 426 ? 15.375 4.937 -29.588 1.00 94.50 426 ASP A C 1
ATOM 3345 O O . ASP A 1 426 ? 15.546 6.100 -29.236 1.00 94.50 426 ASP A O 1
ATOM 3349 N N . GLU A 1 427 ? 15.681 4.524 -30.823 1.00 92.94 427 GLU A N 1
ATOM 3350 C CA . GLU A 1 427 ? 16.159 5.424 -31.891 1.00 92.94 427 GLU A CA 1
ATOM 3351 C C . GLU A 1 427 ? 15.150 6.528 -32.242 1.00 92.94 427 GLU A C 1
ATOM 3353 O O . GLU A 1 427 ? 15.541 7.607 -32.672 1.00 92.94 427 GLU A O 1
ATOM 3358 N N . LYS A 1 428 ? 13.851 6.272 -32.057 1.00 91.62 428 LYS A N 1
ATOM 3359 C CA . LYS A 1 428 ? 12.773 7.225 -32.367 1.00 91.62 428 LYS A CA 1
ATOM 3360 C C . LYS A 1 428 ? 12.363 8.079 -31.175 1.00 91.62 428 LYS A C 1
ATOM 3362 O O . LYS A 1 428 ? 11.437 8.877 -31.290 1.00 91.62 428 LYS A O 1
ATOM 3367 N N . LEU A 1 429 ? 13.007 7.901 -30.023 1.00 90.44 429 LEU A N 1
ATOM 3368 C CA . LEU A 1 429 ? 12.651 8.624 -28.807 1.00 90.44 429 LEU A CA 1
ATOM 3369 C C . LEU A 1 429 ? 12.953 10.125 -28.922 1.00 90.44 429 LEU A C 1
ATOM 3371 O O . LEU A 1 429 ? 12.264 10.927 -28.304 1.00 90.44 429 LEU A O 1
ATOM 3375 N N . GLU A 1 430 ? 13.915 10.505 -29.768 1.00 84.88 430 GLU A N 1
ATOM 3376 C CA . GLU A 1 430 ? 14.241 11.906 -30.074 1.00 84.88 430 GLU A CA 1
ATOM 3377 C C . GLU A 1 430 ? 13.061 12.668 -30.707 1.00 84.88 430 GLU A C 1
ATOM 3379 O O . GLU A 1 430 ? 12.930 13.875 -30.508 1.00 84.88 430 GLU A O 1
ATOM 3384 N N . ASP A 1 431 ? 12.164 11.961 -31.407 1.00 88.69 431 ASP A N 1
ATOM 3385 C CA . ASP A 1 431 ? 10.954 12.532 -32.013 1.00 88.69 431 ASP A CA 1
ATOM 3386 C C . ASP A 1 431 ? 9.789 12.658 -31.010 1.00 88.69 431 ASP A C 1
ATOM 3388 O O . ASP A 1 431 ? 8.735 13.217 -31.328 1.00 88.69 431 ASP A O 1
ATOM 3392 N N . VAL A 1 432 ? 9.937 12.110 -29.799 1.00 88.38 432 VAL A N 1
ATOM 3393 C CA . VAL A 1 432 ? 8.902 12.126 -28.762 1.00 88.38 432 VAL A CA 1
ATOM 3394 C C . VAL A 1 432 ? 9.096 13.349 -27.876 1.00 88.38 432 VAL A C 1
ATOM 3396 O O . VAL A 1 432 ? 10.095 13.477 -27.172 1.00 88.38 432 VAL A O 1
ATOM 3399 N N . SER A 1 433 ? 8.100 14.234 -27.847 1.00 87.25 433 SER A N 1
ATOM 3400 C CA . SER A 1 433 ? 8.116 15.407 -26.970 1.00 87.25 433 SER A CA 1
ATOM 3401 C C . SER A 1 433 ? 8.365 15.019 -25.512 1.00 87.25 433 SER A C 1
ATOM 3403 O O . SER A 1 433 ? 7.676 14.157 -24.957 1.00 87.25 433 SER A O 1
ATOM 3405 N N . SER A 1 434 ? 9.325 15.684 -24.871 1.00 85.25 434 SER A N 1
ATOM 3406 C CA . SER A 1 434 ? 9.528 15.548 -23.431 1.00 85.25 434 SER A CA 1
ATOM 3407 C C . SER A 1 434 ? 8.337 16.148 -22.672 1.00 85.25 434 SER A C 1
ATOM 3409 O O . SER A 1 434 ? 7.864 17.231 -23.036 1.00 85.25 434 SER A O 1
ATOM 3411 N N . PRO A 1 435 ? 7.851 15.485 -21.610 1.00 84.94 435 PRO A N 1
ATOM 3412 C CA . PRO A 1 435 ? 6.833 16.054 -20.734 1.00 84.94 435 PRO A CA 1
ATOM 3413 C C . PRO A 1 435 ? 7.288 17.395 -20.150 1.00 84.94 435 PRO A C 1
ATOM 3415 O O . PRO A 1 435 ? 8.456 17.552 -19.781 1.00 84.94 435 PRO A O 1
ATOM 3418 N N . GLN A 1 436 ? 6.378 18.366 -20.026 1.00 81.06 436 GLN A N 1
ATOM 3419 C CA . GLN A 1 436 ? 6.729 19.615 -19.358 1.00 81.06 436 GLN A CA 1
ATOM 3420 C C . GLN A 1 436 ? 6.838 19.406 -17.847 1.00 81.06 436 GLN A C 1
ATOM 3422 O O . GLN A 1 436 ? 6.190 18.547 -17.237 1.00 81.06 436 GLN A O 1
ATOM 3427 N N . ARG A 1 437 ? 7.663 20.239 -17.209 1.00 76.19 437 ARG A N 1
ATOM 3428 C CA . ARG A 1 437 ? 7.864 20.191 -15.763 1.00 76.19 437 ARG A CA 1
ATOM 3429 C C . ARG A 1 437 ? 6.534 20.418 -15.037 1.00 76.19 437 ARG A C 1
ATOM 3431 O O . ARG A 1 437 ? 5.946 21.486 -15.143 1.00 76.19 437 ARG A O 1
ATOM 3438 N N . GLY A 1 438 ? 6.135 19.447 -14.219 1.00 71.19 438 GLY A N 1
ATOM 3439 C CA . GLY A 1 438 ? 4.935 19.530 -13.381 1.00 71.19 438 GLY A CA 1
ATOM 3440 C C . GLY A 1 438 ? 3.664 18.944 -14.000 1.00 71.19 438 GLY A C 1
ATOM 3441 O O . GLY A 1 438 ? 2.666 18.838 -13.295 1.00 71.19 438 GLY A O 1
ATOM 3442 N N . GLU A 1 439 ? 3.690 18.516 -15.262 1.00 78.50 439 GLU A N 1
ATOM 3443 C CA . GLU A 1 439 ? 2.533 17.893 -15.913 1.00 78.50 439 GLU A CA 1
ATOM 3444 C C . GLU A 1 439 ? 2.492 16.380 -15.679 1.00 78.50 439 GLU A C 1
ATOM 3446 O O . GLU A 1 439 ? 3.529 15.722 -15.699 1.00 78.50 439 GLU A O 1
ATOM 3451 N N . ASN A 1 440 ? 1.294 15.809 -15.509 1.00 82.94 440 ASN A N 1
ATOM 3452 C CA . ASN A 1 440 ? 1.073 14.357 -15.406 1.00 82.94 440 ASN A CA 1
ATOM 3453 C C . ASN A 1 440 ? 1.951 13.656 -14.350 1.00 82.94 440 ASN A C 1
ATOM 3455 O O . ASN A 1 440 ? 2.378 12.520 -14.553 1.00 82.94 440 ASN A O 1
ATOM 3459 N N . LEU A 1 441 ? 2.267 14.337 -13.244 1.00 88.75 441 LEU A N 1
ATOM 3460 C CA . LEU A 1 441 ? 3.136 13.782 -12.209 1.00 88.75 441 LEU A CA 1
ATOM 3461 C C . LEU A 1 441 ? 2.515 12.536 -11.575 1.00 88.75 441 LEU A C 1
ATOM 3463 O O . LEU A 1 441 ? 1.367 12.548 -11.135 1.00 88.75 441 LEU A O 1
ATOM 3467 N N . HIS A 1 442 ? 3.320 11.487 -11.484 1.00 92.56 442 HIS A N 1
ATOM 3468 C CA . HIS A 1 442 ? 2.950 10.206 -10.905 1.00 92.56 442 HIS A CA 1
ATOM 3469 C C . HIS A 1 442 ? 4.162 9.539 -10.255 1.00 92.56 442 HIS A C 1
ATOM 3471 O O . HIS A 1 442 ? 5.298 10.001 -10.398 1.00 92.56 442 HIS A O 1
ATOM 3477 N N . ILE A 1 443 ? 3.939 8.451 -9.525 1.00 94.94 443 ILE A N 1
ATOM 3478 C CA . ILE A 1 443 ? 5.023 7.653 -8.956 1.00 94.94 443 ILE A CA 1
ATOM 3479 C C . ILE A 1 443 ? 4.682 6.170 -8.995 1.00 94.94 443 ILE A C 1
ATOM 3481 O O . ILE A 1 443 ? 3.645 5.733 -8.498 1.00 94.94 443 ILE A O 1
ATOM 3485 N N . CYS A 1 444 ? 5.608 5.409 -9.564 1.00 97.19 444 CYS A N 1
ATOM 3486 C CA . CYS A 1 444 ? 5.533 3.963 -9.714 1.00 97.19 444 CYS A CA 1
ATOM 3487 C C . CYS A 1 444 ? 6.672 3.295 -8.939 1.00 97.19 444 CYS A C 1
ATOM 3489 O O . CYS A 1 444 ? 7.557 3.961 -8.397 1.00 97.19 444 CYS A O 1
ATOM 3491 N N . ILE A 1 445 ? 6.678 1.966 -8.920 1.00 98.75 445 ILE A N 1
ATOM 3492 C CA . ILE A 1 445 ? 7.797 1.181 -8.399 1.00 98.75 445 ILE A CA 1
ATOM 3493 C C . ILE A 1 445 ? 8.459 0.457 -9.562 1.00 98.75 445 ILE A C 1
ATOM 3495 O O . ILE A 1 445 ? 7.807 -0.339 -10.234 1.00 98.75 445 ILE A O 1
ATOM 3499 N N . ILE A 1 446 ? 9.749 0.688 -9.784 1.00 98.81 446 ILE A N 1
ATOM 3500 C CA . ILE A 1 446 ? 10.573 -0.179 -10.627 1.00 98.81 446 ILE A CA 1
ATOM 3501 C C . ILE A 1 446 ? 10.918 -1.408 -9.793 1.00 98.81 446 ILE A C 1
ATOM 3503 O O . ILE A 1 446 ? 11.492 -1.293 -8.707 1.00 98.81 446 ILE A O 1
ATOM 3507 N N . HIS A 1 447 ? 10.544 -2.579 -10.296 1.00 98.75 447 HIS A N 1
ATOM 3508 C CA . HIS A 1 447 ? 10.700 -3.848 -9.590 1.00 98.75 447 HIS A CA 1
ATOM 3509 C C . HIS A 1 447 ? 11.359 -4.927 -10.451 1.00 98.75 447 HIS A C 1
ATOM 3511 O O . HIS A 1 447 ? 11.429 -6.071 -10.027 1.00 98.75 447 HIS A O 1
ATOM 3517 N N . GLY A 1 448 ? 11.870 -4.606 -11.637 1.00 98.62 448 GLY A N 1
ATOM 3518 C CA . GLY A 1 448 ? 12.601 -5.581 -12.436 1.00 98.62 448 GLY A CA 1
ATOM 3519 C C . GLY A 1 448 ? 13.303 -4.983 -13.640 1.00 98.62 448 GLY A C 1
ATOM 3520 O O . GLY A 1 448 ? 13.175 -3.792 -13.926 1.00 98.62 448 GLY A O 1
ATOM 3521 N N . PHE A 1 449 ? 14.070 -5.814 -14.332 1.00 98.62 449 PHE A N 1
ATOM 3522 C CA . PHE A 1 449 ? 14.802 -5.447 -15.536 1.00 98.62 449 PHE A CA 1
ATOM 3523 C C . PHE A 1 449 ? 15.015 -6.660 -16.444 1.00 98.62 449 PHE A C 1
ATOM 3525 O O . PHE A 1 449 ? 14.896 -7.808 -16.016 1.00 98.62 449 PHE A O 1
ATOM 3532 N N . ASN A 1 450 ? 15.368 -6.398 -17.700 1.00 97.62 450 ASN A N 1
ATOM 3533 C CA . ASN A 1 450 ? 15.902 -7.400 -18.616 1.00 97.62 450 ASN A CA 1
ATOM 3534 C C . ASN A 1 450 ? 17.194 -6.863 -19.239 1.00 97.62 450 ASN A C 1
ATOM 3536 O O . ASN A 1 450 ? 17.191 -5.872 -19.972 1.00 97.62 450 ASN A O 1
ATOM 3540 N N . GLU A 1 451 ? 18.318 -7.512 -18.934 1.00 96.44 451 GLU A N 1
ATOM 3541 C CA . GLU A 1 451 ? 19.643 -7.044 -19.353 1.00 96.44 451 GLU A CA 1
ATOM 3542 C C . GLU A 1 451 ? 19.837 -7.098 -20.874 1.00 96.44 451 GLU A C 1
ATOM 3544 O O . GLU A 1 451 ? 20.545 -6.255 -21.431 1.00 96.44 451 GLU A O 1
ATOM 3549 N N . THR A 1 452 ? 19.198 -8.058 -21.547 1.00 94.00 452 THR A N 1
ATOM 3550 C CA . THR A 1 452 ? 19.344 -8.274 -22.993 1.00 94.00 452 THR A CA 1
ATOM 3551 C C . THR A 1 452 ? 18.566 -7.236 -23.788 1.00 94.00 452 THR A C 1
ATOM 3553 O O . THR A 1 452 ? 19.071 -6.721 -24.783 1.00 94.00 452 THR A O 1
ATOM 3556 N N . THR A 1 453 ? 17.340 -6.930 -23.367 1.00 94.94 453 THR A N 1
ATOM 3557 C CA . THR A 1 453 ? 16.450 -6.000 -24.078 1.00 94.94 453 THR A CA 1
ATOM 3558 C C . THR A 1 453 ? 16.564 -4.567 -23.564 1.00 94.94 453 THR A C 1
ATOM 3560 O O . THR A 1 453 ? 15.990 -3.668 -24.169 1.00 94.94 453 THR A O 1
ATOM 3563 N N . LYS A 1 454 ? 17.329 -4.345 -22.482 1.00 96.31 454 LYS A N 1
ATOM 3564 C CA . LYS A 1 454 ? 17.498 -3.049 -21.801 1.00 96.31 454 LYS A CA 1
ATOM 3565 C C . LYS A 1 454 ? 16.165 -2.430 -21.381 1.00 96.31 454 LYS A C 1
ATOM 3567 O O . LYS A 1 454 ? 15.968 -1.219 -21.445 1.00 96.31 454 LYS A O 1
ATOM 3572 N N . GLU A 1 455 ? 15.259 -3.280 -20.914 1.00 97.75 455 GLU A N 1
ATOM 3573 C CA . GLU A 1 455 ? 13.949 -2.892 -20.396 1.00 97.75 455 GLU A CA 1
ATOM 3574 C C . GLU A 1 455 ? 13.922 -2.904 -18.867 1.00 97.75 455 GLU A C 1
ATOM 3576 O O . GLU A 1 455 ? 14.705 -3.608 -18.221 1.00 97.75 455 GLU A O 1
ATOM 3581 N N . ILE A 1 456 ? 12.974 -2.161 -18.302 1.00 98.50 456 ILE A N 1
ATOM 3582 C CA . ILE A 1 456 ? 12.606 -2.207 -16.888 1.00 98.50 456 ILE A CA 1
ATOM 3583 C C . ILE A 1 456 ? 11.184 -2.749 -16.727 1.00 98.50 456 ILE A C 1
ATOM 3585 O O . ILE A 1 456 ? 10.322 -2.520 -17.580 1.00 98.50 456 ILE A O 1
ATOM 3589 N N . ALA A 1 457 ? 10.940 -3.427 -15.608 1.00 98.50 457 ALA A N 1
ATOM 3590 C CA . ALA A 1 457 ? 9.609 -3.771 -15.132 1.00 98.50 457 ALA A CA 1
ATOM 3591 C C . ALA A 1 457 ? 9.191 -2.778 -14.051 1.00 98.50 457 ALA A C 1
ATOM 3593 O O . ALA A 1 457 ? 9.949 -2.513 -13.110 1.00 98.50 457 ALA A O 1
ATOM 3594 N N . PHE A 1 458 ? 7.982 -2.244 -14.162 1.00 98.56 458 PHE A N 1
ATOM 3595 C CA . PHE A 1 458 ? 7.415 -1.340 -13.177 1.00 98.56 458 PHE A CA 1
ATOM 3596 C C . PHE A 1 458 ? 5.976 -1.720 -12.826 1.00 98.56 458 PHE A C 1
ATOM 3598 O O . PHE A 1 458 ? 5.242 -2.298 -13.628 1.00 98.56 458 PHE A O 1
ATOM 3605 N N . THR A 1 459 ? 5.569 -1.361 -11.614 1.00 97.81 459 THR A N 1
ATOM 3606 C CA . THR A 1 459 ? 4.225 -1.579 -11.085 1.00 97.81 459 THR A CA 1
ATOM 3607 C C . THR A 1 459 ? 3.619 -0.269 -10.602 1.00 97.81 459 THR A C 1
ATOM 3609 O O . THR A 1 459 ? 4.314 0.600 -10.071 1.00 97.81 459 THR A O 1
ATOM 3612 N N . ASP A 1 460 ? 2.310 -0.144 -10.796 1.00 95.94 460 ASP A N 1
ATOM 3613 C CA . ASP A 1 460 ? 1.508 1.018 -10.428 1.00 95.94 460 ASP A CA 1
ATOM 3614 C C . ASP A 1 460 ? 0.607 0.715 -9.223 1.00 95.94 460 ASP A C 1
ATOM 3616 O O . ASP A 1 460 ? 0.368 -0.446 -8.895 1.00 95.94 460 ASP A O 1
ATOM 3620 N N . SER A 1 461 ? 0.108 1.759 -8.570 1.00 94.44 461 SER A N 1
ATOM 3621 C CA . SER A 1 461 ? -0.862 1.699 -7.470 1.00 94.44 461 SER A CA 1
ATOM 3622 C C . SER A 1 461 ? -2.325 1.722 -7.938 1.00 94.44 461 SER A C 1
ATOM 3624 O O . SER A 1 461 ? -3.227 1.804 -7.118 1.00 94.44 461 SER A O 1
ATOM 3626 N N . TRP A 1 462 ? -2.592 1.589 -9.241 1.00 91.31 462 TRP A N 1
ATOM 3627 C CA . TRP A 1 462 ? -3.947 1.481 -9.820 1.00 91.31 462 TRP A CA 1
ATOM 3628 C C . TRP A 1 462 ? -4.560 0.069 -9.734 1.00 91.31 462 TRP A C 1
ATOM 3630 O O . TRP A 1 462 ? -5.398 -0.321 -10.552 1.00 91.31 462 TRP A O 1
ATOM 3640 N N . GLY A 1 463 ? -4.095 -0.732 -8.777 1.00 87.56 463 GLY A N 1
ATOM 3641 C CA . GLY A 1 463 ? -4.643 -2.049 -8.480 1.00 87.56 463 GLY A CA 1
ATOM 3642 C C . GLY A 1 463 ? -4.049 -3.220 -9.286 1.00 87.56 463 GLY A C 1
ATOM 3643 O O . GLY A 1 463 ? -3.080 -3.074 -10.041 1.00 87.56 463 GLY A O 1
ATOM 3644 N N . PRO A 1 464 ? -4.623 -4.432 -9.136 1.00 82.94 464 PRO A N 1
ATOM 3645 C CA . PRO A 1 464 ? -3.985 -5.699 -9.525 1.00 82.94 464 PRO A CA 1
ATOM 3646 C C . PRO A 1 464 ? -3.623 -5.855 -11.011 1.00 82.94 464 PRO A C 1
ATOM 3648 O O . PRO A 1 464 ? -2.747 -6.649 -11.360 1.00 82.94 464 PRO A O 1
ATOM 3651 N N . ARG A 1 465 ? -4.267 -5.093 -11.904 1.00 85.12 465 ARG A N 1
ATOM 3652 C CA . ARG A 1 465 ? -3.983 -5.116 -13.352 1.00 85.12 465 ARG A CA 1
ATOM 3653 C C . ARG A 1 465 ? -2.652 -4.454 -13.718 1.00 85.12 465 ARG A C 1
ATOM 3655 O O . ARG A 1 465 ? -2.145 -4.704 -14.806 1.00 85.12 465 ARG A O 1
ATOM 3662 N N . PHE A 1 466 ? -2.089 -3.648 -12.819 1.00 91.44 466 PHE A N 1
ATOM 3663 C CA . PHE A 1 466 ? -0.867 -2.871 -13.031 1.00 91.44 466 PHE A CA 1
ATOM 3664 C C . PHE A 1 466 ? 0.307 -3.399 -12.188 1.00 91.44 466 PHE A C 1
ATOM 3666 O O . PHE A 1 466 ? 1.215 -2.659 -11.804 1.00 91.44 466 PHE A O 1
ATOM 3673 N N . THR A 1 467 ? 0.290 -4.696 -11.880 1.00 91.94 467 THR A N 1
ATOM 3674 C CA . THR A 1 467 ? 1.312 -5.383 -11.075 1.00 91.94 467 THR A CA 1
ATOM 3675 C C . THR A 1 467 ? 2.639 -5.579 -11.801 1.00 91.94 467 THR A C 1
ATOM 3677 O O . THR A 1 467 ? 3.658 -5.684 -11.135 1.00 91.94 467 THR A O 1
ATOM 3680 N N . GLU A 1 468 ? 2.648 -5.590 -13.136 1.00 95.81 468 GLU A N 1
ATOM 3681 C CA . GLU A 1 468 ? 3.876 -5.659 -13.932 1.00 95.81 468 GLU A CA 1
ATOM 3682 C C . GLU A 1 468 ? 3.629 -5.098 -15.342 1.00 95.81 468 GLU A C 1
ATOM 3684 O O . GLU A 1 468 ? 2.824 -5.631 -16.114 1.00 95.81 468 GLU A O 1
ATOM 3689 N N . ARG A 1 469 ? 4.333 -4.020 -15.687 1.00 97.38 469 ARG A N 1
ATOM 3690 C CA . ARG A 1 469 ? 4.400 -3.434 -17.031 1.00 97.38 469 ARG A CA 1
ATOM 3691 C C . ARG A 1 469 ? 5.854 -3.219 -17.426 1.00 97.38 469 ARG A C 1
ATOM 3693 O O . ARG A 1 469 ? 6.711 -3.043 -16.568 1.00 97.38 469 ARG A O 1
ATOM 3700 N N . TRP A 1 470 ? 6.122 -3.223 -18.724 1.00 97.75 470 TRP A N 1
ATOM 3701 C CA . TRP A 1 470 ? 7.470 -3.170 -19.280 1.00 97.75 470 TRP A CA 1
ATOM 3702 C C . TRP A 1 470 ? 7.645 -2.006 -20.246 1.00 97.75 470 TRP A C 1
ATOM 3704 O O . TRP A 1 470 ? 6.767 -1.726 -21.068 1.00 97.75 470 TRP A O 1
ATOM 3714 N N . ILE A 1 471 ? 8.801 -1.354 -20.151 1.00 97.75 471 ILE A N 1
ATOM 3715 C CA . ILE A 1 471 ? 9.225 -0.271 -21.041 1.00 97.75 471 ILE A CA 1
ATOM 3716 C C . ILE A 1 471 ? 10.757 -0.238 -21.156 1.00 97.75 471 ILE A C 1
ATOM 3718 O O . ILE A 1 471 ? 11.438 -0.832 -20.315 1.00 97.75 471 ILE A O 1
ATOM 3722 N N . SER A 1 472 ? 11.324 0.410 -22.183 1.00 97.50 472 SER A N 1
ATOM 3723 C CA . SER A 1 472 ? 12.785 0.527 -22.281 1.00 97.50 472 SER A CA 1
ATOM 3724 C C . SER A 1 472 ? 13.338 1.428 -21.173 1.00 97.50 472 SER A C 1
ATOM 3726 O O . SER A 1 472 ? 12.660 2.336 -20.685 1.00 97.50 472 SER A O 1
ATOM 3728 N N . ALA A 1 473 ? 14.585 1.201 -20.763 1.00 97.25 473 ALA A N 1
ATOM 3729 C CA . ALA A 1 473 ? 15.228 2.045 -19.760 1.00 97.25 473 ALA A CA 1
ATOM 3730 C C . ALA A 1 473 ? 15.423 3.491 -20.251 1.00 97.25 473 ALA A C 1
ATOM 3732 O O . ALA A 1 473 ? 15.326 4.414 -19.448 1.00 97.25 473 ALA A O 1
ATOM 3733 N N . LYS A 1 474 ? 15.637 3.698 -21.560 1.00 96.44 474 LYS A N 1
ATOM 3734 C CA . LYS A 1 474 ? 15.738 5.042 -22.152 1.00 96.44 474 LYS A CA 1
ATOM 3735 C C . LYS A 1 474 ? 14.407 5.784 -22.121 1.00 96.44 474 LYS A C 1
ATOM 3737 O O . LYS A 1 474 ? 14.364 6.965 -21.805 1.00 96.44 474 LYS A O 1
ATOM 3742 N N . GLU A 1 475 ? 13.310 5.096 -22.410 1.00 96.31 475 GLU A N 1
ATOM 3743 C CA . GLU A 1 475 ? 11.972 5.674 -22.292 1.00 96.31 475 GLU A CA 1
ATOM 3744 C C . GLU A 1 475 ? 11.621 5.976 -20.837 1.00 96.31 475 GLU A C 1
ATOM 3746 O O . GLU A 1 475 ? 11.077 7.037 -20.543 1.00 96.31 475 GLU A O 1
ATOM 3751 N N . ALA A 1 476 ? 11.967 5.085 -19.908 1.00 96.88 476 ALA A N 1
ATOM 3752 C CA . ALA A 1 476 ? 11.800 5.354 -18.485 1.00 96.88 476 ALA A CA 1
ATOM 3753 C C . ALA A 1 476 ? 12.591 6.598 -18.040 1.00 96.88 476 ALA A C 1
ATOM 3755 O O . ALA A 1 476 ? 12.066 7.434 -17.308 1.00 96.88 476 ALA A O 1
ATOM 3756 N N . GLU A 1 477 ? 13.817 6.776 -18.529 1.00 96.12 477 GLU A N 1
ATOM 3757 C CA . GLU A 1 477 ? 14.593 7.994 -18.297 1.00 96.12 477 GLU A CA 1
ATOM 3758 C C . GLU A 1 477 ? 13.917 9.233 -18.908 1.00 96.12 477 GLU A C 1
ATOM 3760 O O . GLU A 1 477 ? 13.744 10.235 -18.213 1.00 96.12 477 GLU A O 1
ATOM 3765 N N . HIS A 1 478 ? 13.455 9.151 -20.160 1.00 95.25 478 HIS A N 1
ATOM 3766 C CA . HIS A 1 478 ? 12.791 10.255 -20.871 1.00 95.25 478 HIS A CA 1
ATOM 3767 C C . HIS A 1 478 ? 11.515 10.742 -20.180 1.00 95.25 478 HIS A C 1
ATOM 3769 O O . HIS A 1 478 ? 11.243 11.941 -20.148 1.00 95.25 478 HIS A O 1
ATOM 3775 N N . PHE A 1 479 ? 10.736 9.826 -19.601 1.00 95.44 479 PHE A N 1
ATOM 3776 C CA . PHE A 1 479 ? 9.517 10.147 -18.848 1.00 95.44 479 PHE A CA 1
ATOM 3777 C C . PHE A 1 479 ? 9.756 10.297 -17.339 1.00 95.44 479 PHE A C 1
ATOM 3779 O O . PHE A 1 479 ? 8.800 10.437 -16.573 1.00 95.44 479 PHE A O 1
ATOM 3786 N N . SER A 1 480 ? 11.006 10.283 -16.882 1.00 94.88 480 SER A N 1
ATOM 3787 C CA . SER A 1 480 ? 11.339 10.467 -15.474 1.00 94.88 480 SER A CA 1
ATOM 3788 C C . SER A 1 480 ? 11.108 11.911 -15.033 1.00 94.88 480 SER A C 1
ATOM 3790 O O . SER A 1 480 ? 11.426 12.859 -15.743 1.00 94.88 480 SER A O 1
ATOM 3792 N N . SER A 1 481 ? 10.642 12.094 -13.797 1.00 91.69 481 SER A N 1
ATOM 3793 C CA . SER A 1 481 ? 10.621 13.410 -13.136 1.00 91.69 481 SER A CA 1
ATOM 3794 C C . SER A 1 481 ? 12.007 13.851 -12.636 1.00 91.69 481 SER A C 1
ATOM 3796 O O . SER A 1 481 ? 12.151 14.906 -12.013 1.00 91.69 481 SER A O 1
ATOM 3798 N N . GLY A 1 482 ? 13.027 13.008 -12.845 1.00 89.50 482 GLY A N 1
ATOM 3799 C CA . GLY A 1 482 ? 14.392 13.215 -12.370 1.00 89.50 482 GLY A CA 1
ATOM 3800 C C . GLY A 1 482 ? 14.591 12.907 -10.884 1.00 89.50 482 GLY A C 1
ATOM 3801 O O . GLY A 1 482 ? 15.595 13.323 -10.306 1.00 89.50 482 GLY A O 1
ATOM 3802 N N . ARG A 1 483 ? 13.640 12.216 -10.243 1.00 90.81 483 ARG A N 1
ATOM 3803 C CA . ARG A 1 483 ? 13.717 11.841 -8.827 1.00 90.81 483 ARG A CA 1
ATOM 3804 C C . ARG A 1 483 ? 13.294 10.395 -8.625 1.00 90.81 483 ARG A C 1
ATOM 3806 O O . ARG A 1 483 ? 12.186 10.009 -9.001 1.00 90.81 483 ARG A O 1
ATOM 3813 N N . CYS A 1 484 ? 14.170 9.634 -7.983 1.00 96.44 484 CYS A N 1
ATOM 3814 C CA . CYS A 1 484 ? 13.880 8.289 -7.507 1.00 96.44 484 CYS A CA 1
ATOM 3815 C C . CYS A 1 484 ? 14.270 8.161 -6.033 1.00 96.44 484 CYS A C 1
ATOM 3817 O O . CYS A 1 484 ? 15.075 8.945 -5.524 1.00 96.44 484 CYS A O 1
ATOM 3819 N N . TRP A 1 485 ? 13.718 7.164 -5.352 1.00 97.25 485 TRP A N 1
ATOM 3820 C CA . TRP A 1 485 ? 14.024 6.871 -3.956 1.00 97.25 485 TRP A CA 1
ATOM 3821 C C . TRP A 1 485 ? 14.184 5.377 -3.733 1.00 97.25 485 TRP A C 1
ATOM 3823 O O . TRP A 1 485 ? 13.591 4.559 -4.435 1.00 97.25 485 TRP A O 1
ATOM 3833 N N . VAL A 1 486 ? 14.968 5.032 -2.721 1.00 97.19 486 VAL A N 1
ATOM 3834 C CA . VAL A 1 486 ? 15.182 3.649 -2.299 1.00 97.19 486 VAL A CA 1
ATOM 3835 C C . VAL A 1 486 ? 15.075 3.581 -0.786 1.00 97.19 486 VAL A C 1
ATOM 3837 O O . VAL A 1 486 ? 15.657 4.413 -0.091 1.00 97.19 486 VAL A O 1
ATOM 3840 N N . ILE A 1 487 ? 14.337 2.589 -0.288 1.00 97.12 487 ILE A N 1
ATOM 3841 C CA . ILE A 1 487 ? 14.378 2.193 1.119 1.00 97.12 487 ILE A CA 1
ATOM 3842 C C . ILE A 1 487 ? 15.239 0.933 1.200 1.00 97.12 487 ILE A C 1
ATOM 3844 O O . ILE A 1 487 ? 14.889 -0.084 0.611 1.00 97.12 487 ILE A O 1
ATOM 3848 N N . GLU A 1 488 ? 16.357 1.003 1.912 1.00 93.75 488 GLU A N 1
ATOM 3849 C CA . GLU A 1 488 ? 17.318 -0.095 2.063 1.00 93.75 488 GLU A CA 1
ATOM 3850 C C . GLU A 1 488 ? 17.599 -0.406 3.540 1.00 93.75 488 GLU A C 1
ATOM 3852 O O . GLU A 1 488 ? 17.095 0.272 4.441 1.00 93.75 488 GLU A O 1
ATOM 3857 N N . TYR A 1 489 ? 18.342 -1.486 3.780 1.00 91.56 489 TYR A N 1
ATOM 3858 C CA . TYR A 1 489 ? 18.636 -2.007 5.118 1.00 91.56 489 TYR A CA 1
ATOM 3859 C C . TYR A 1 489 ? 19.635 -1.151 5.879 1.00 91.56 489 TYR A C 1
ATOM 3861 O O . TYR A 1 489 ? 20.708 -0.854 5.303 1.00 91.56 489 TYR A O 1
#